Protein AF-A0A964AI72-F1 (afdb_monomer_lite)

Foldseek 3Di:
DDDDDDDDDDDDDDDDDDDDDDDDDDDDDFDQPCPLPDGPVQFPDSNDSQAHQPHDAAPPQDNRNPPPDHRPPQWAWKAFQQCPLQEHDLVGIDTDNDDDPRIHNHHFFPDSNDSQAEQPHDAALPQDNRNSPPDHSVVNWAWWFAQQPPLQEHALVRTDTHNDHDPRTHRHNQFPDSPDSQAELPNPAQDLPQDNRNSPQAGREQLEVPRHVDPANQRSLVPDAAPEERRYEFDEGEDAHENQQGLYHDEHSVAAVGAEYAPQQEAENYEYANAAEQSNEDTRHEFENAEELARSRYEYANYAYEYERYEQEHFEHEEAADEGEASRGHYHEEEYEYYQYEFEHAEYYYAAEYAASHYEEELYEYEEENYEFFHFEEEYQEYQEHGEEYANYAYHYDQYHFFNGEYAHAAEYHAHGYEYEHQYEYEHALEEQEHYEEEYAAEYAEHSYEYYDQYAYEYEFAEFAQQEYAYQEYAESGYEYENYREYEYFLYEFANQEYHHPYYQAHTEEYYDPYHYHHALYEQEHGGPPSYHYPVPDDHDPRYYYFDQQFPAPPDPTNVPGRRDGDPPGPQPLSTDQVFADPVRGRFGRHSLTGPSVPD

Radius of gyration: 52.34 Å; chains: 1; bounding box: 147×60×135 Å

Secondary structure (DSSP, 8-state):
--------------------------------SS-SS--TTT-TTTT-TT-STTPPP-TTT--SS-SS-SSTT--EEEEE-SSSSS---TT-EEEESS--TTEES----S-TT-TT-STTPPP-SSSS-SSSSS-SSTTTPEEEEE-SSSSS---TTSEEEESS--TTEES----S-TT-TTSSTT-----SSSS-SS-SS-TTSTT-BTTSS-SSHHHHHHHSPTT-EEEE-SEEEE--EE-TT---EEEETT-TTTEEEE-TTSB-SEEE-S---TT-EEEEEEEE--B-SB-SSEEEES--PEEEEEEEES-EEEETTS-EE-SSEEEESS--EEEEEEEES-EEEESSEEE-SSEEEES---EEEEEEEES-EEEEEEEEESSEEEES-EEEEEEEEEES-EEEEEEEEE-SSEEEETT-EEEEES-EEES-EEEESSEEE-SSEEEESS-EEEEEEEEEE--EEEEEEEEESSEEEES----EEEEEEEE--EEEEEEES-SSEEEETT---EEES-EE-SSSSSSEE-TT-----TT-B-----EEE--SSSGGG-EEEEPTT-TTTT-S-TT-B-TTSSBPPSSTT-STTTT-

Structure (mmCIF, N/CA/C/O backbone):
data_AF-A0A964AI72-F1
#
_entry.id   AF-A0A964AI72-F1
#
loop_
_atom_site.group_PDB
_atom_site.id
_atom_site.type_symbol
_atom_site.label_atom_id
_atom_site.label_alt_id
_atom_site.label_comp_id
_atom_site.label_asym_id
_atom_site.label_entity_id
_atom_site.label_seq_id
_atom_site.pdbx_PDB_ins_code
_atom_site.Cartn_x
_atom_site.Cartn_y
_atom_site.Cartn_z
_atom_site.occupancy
_atom_site.B_iso_or_equiv
_atom_site.auth_seq_id
_atom_site.auth_comp_id
_atom_site.auth_asym_id
_atom_site.auth_atom_id
_atom_site.pdbx_PDB_model_num
ATOM 1 N N . MET A 1 1 ? -56.463 33.335 52.716 1.00 36.28 1 MET A N 1
ATOM 2 C CA . MET A 1 1 ? -57.448 33.464 51.611 1.00 36.28 1 MET A CA 1
ATOM 3 C C . MET A 1 1 ? -58.149 32.117 51.517 1.00 36.28 1 MET A C 1
ATOM 5 O O . MET A 1 1 ? -57.420 31.155 51.397 1.00 36.28 1 MET A O 1
ATOM 9 N N . ARG A 1 2 ? -59.457 31.883 51.631 1.00 37.84 2 ARG A N 1
ATOM 10 C CA . ARG A 1 2 ? -60.725 32.628 51.773 1.00 37.84 2 ARG A CA 1
ATOM 11 C C . ARG A 1 2 ? -61.618 31.707 52.650 1.00 37.84 2 ARG A C 1
ATOM 13 O O . ARG A 1 2 ? -61.590 30.509 52.432 1.00 37.84 2 ARG A O 1
ATOM 20 N N . ALA A 1 3 ? -62.157 32.174 53.776 1.00 33.41 3 ALA A N 1
ATOM 21 C CA . ALA A 1 3 ? -63.525 32.692 53.975 1.00 33.41 3 ALA A CA 1
ATOM 22 C C . ALA A 1 3 ? -64.584 31.629 54.398 1.00 33.41 3 ALA A C 1
ATOM 24 O O . ALA A 1 3 ? -65.018 30.823 53.586 1.00 33.41 3 ALA A O 1
ATOM 25 N N . LEU A 1 4 ? -64.972 31.727 55.684 1.00 39.66 4 LEU A N 1
ATOM 26 C CA . LEU A 1 4 ? -66.224 31.354 56.403 1.00 39.66 4 LEU A CA 1
ATOM 27 C C . LEU A 1 4 ? -67.535 31.646 55.616 1.00 39.66 4 LEU A C 1
ATOM 29 O O . LEU A 1 4 ? -67.421 32.396 54.642 1.00 39.66 4 LEU A O 1
ATOM 33 N N . PRO A 1 5 ? -68.770 31.206 56.017 1.00 50.72 5 PRO A N 1
ATOM 34 C CA . PRO A 1 5 ? -69.357 31.141 57.393 1.00 50.72 5 PRO A CA 1
ATOM 35 C C . PRO A 1 5 ? -70.245 29.892 57.690 1.00 50.72 5 PRO A C 1
ATOM 37 O O . PRO A 1 5 ? -70.517 29.110 56.793 1.00 50.72 5 PRO A O 1
ATOM 40 N N . SER A 1 6 ? -70.617 29.497 58.920 1.00 35.53 6 SER A N 1
ATOM 41 C CA . SER A 1 6 ? -71.228 30.124 60.120 1.00 35.53 6 SER A CA 1
ATOM 42 C C . SER A 1 6 ? -72.762 30.334 60.075 1.00 35.53 6 SER A C 1
ATOM 44 O O . SER A 1 6 ? -73.238 31.186 59.334 1.00 35.53 6 SER A O 1
ATOM 46 N N . LEU A 1 7 ? -73.452 29.559 60.938 1.00 34.47 7 LEU A N 1
ATOM 47 C CA . LEU A 1 7 ? -74.658 29.807 61.771 1.00 34.47 7 LEU A CA 1
ATOM 48 C C . LEU A 1 7 ? -75.962 30.409 61.186 1.00 34.47 7 LEU A C 1
ATOM 50 O O . LEU A 1 7 ? -75.928 31.471 60.578 1.00 34.47 7 LEU A O 1
ATOM 54 N N . LEU A 1 8 ? -77.116 29.804 61.552 1.00 30.91 8 LEU A N 1
ATOM 55 C CA . LEU A 1 8 ? -78.233 30.323 62.408 1.00 30.91 8 LEU A CA 1
ATOM 56 C C . LEU A 1 8 ? -79.570 29.606 62.049 1.00 30.91 8 LEU A C 1
ATOM 58 O O . LEU A 1 8 ? -80.039 29.708 60.923 1.00 30.91 8 LEU A O 1
ATOM 62 N N . LEU A 1 9 ? -80.102 28.716 62.900 1.00 32.47 9 LEU A N 1
ATOM 63 C CA . LEU A 1 9 ? -81.202 28.917 63.876 1.00 32.47 9 LEU A CA 1
ATOM 64 C C . LEU A 1 9 ? -82.559 29.383 63.290 1.00 32.47 9 LEU A C 1
ATOM 66 O O . LEU A 1 9 ? -82.661 30.528 62.861 1.00 32.47 9 LEU A O 1
ATOM 70 N N . LEU A 1 10 ? -83.626 28.574 63.421 1.00 31.06 10 LEU A N 1
ATOM 71 C CA . LEU A 1 10 ? -84.966 29.068 63.795 1.00 31.06 10 LEU A CA 1
ATOM 72 C C . LEU A 1 10 ? -85.924 27.946 64.250 1.00 31.06 10 LEU A C 1
ATOM 74 O O . LEU A 1 10 ? -86.058 26.912 63.606 1.00 31.06 10 LEU A O 1
ATOM 78 N N . ALA A 1 11 ? -86.589 28.220 65.372 1.00 33.94 11 ALA A N 1
ATOM 79 C CA . ALA A 1 11 ? -87.581 27.425 66.090 1.00 33.94 11 ALA A CA 1
ATOM 80 C C . ALA A 1 11 ? -88.959 27.372 65.408 1.00 33.94 11 ALA A C 1
ATOM 82 O O . ALA A 1 11 ? -89.270 28.278 64.642 1.00 33.94 11 ALA A O 1
ATOM 83 N N . LEU A 1 12 ? -89.837 26.442 65.819 1.00 32.19 12 LEU A N 1
ATOM 84 C CA . LEU A 1 12 ? -91.254 26.762 66.072 1.00 32.19 12 LEU A CA 1
ATOM 85 C C . LEU A 1 12 ? -91.983 25.661 66.871 1.00 32.19 12 LEU A C 1
ATOM 87 O O . LEU A 1 12 ? -92.102 24.519 66.441 1.00 32.19 12 LEU A O 1
ATOM 91 N N . VAL A 1 13 ? -92.490 26.072 68.034 1.00 37.66 13 VAL A N 1
ATOM 92 C CA . VAL A 1 13 ? -93.424 25.379 68.936 1.00 37.66 13 VAL A CA 1
ATOM 93 C C . VAL A 1 13 ? -94.861 25.634 68.467 1.00 37.66 13 VAL A C 1
ATOM 95 O O . VAL A 1 13 ? -95.164 26.742 68.020 1.00 37.66 13 VAL A O 1
ATOM 98 N N . ALA A 1 14 ? -95.768 24.668 68.649 1.00 37.06 14 ALA A N 1
ATOM 99 C CA . ALA A 1 14 ? -97.211 24.920 68.649 1.00 37.06 14 ALA A CA 1
ATOM 100 C C . ALA A 1 14 ? -97.939 24.025 69.673 1.00 37.06 14 ALA A C 1
ATOM 102 O O . ALA A 1 14 ? -98.004 22.811 69.509 1.00 37.06 14 ALA A O 1
ATOM 103 N N . CYS A 1 15 ? -98.499 24.653 70.714 1.00 33.31 15 CYS A N 1
ATOM 104 C CA . CYS A 1 15 ? -99.444 24.065 71.671 1.00 33.31 15 CYS A CA 1
ATOM 105 C C . CYS A 1 15 ? -100.872 24.046 71.105 1.00 33.31 15 CYS A C 1
ATOM 107 O O . CYS A 1 15 ? -101.232 24.940 70.333 1.00 33.31 15 CYS A O 1
ATOM 109 N N . LYS A 1 16 ? -101.717 23.116 71.579 1.00 33.31 16 LYS A N 1
ATOM 110 C CA . LYS A 1 16 ? -103.176 23.233 71.452 1.00 33.31 16 LYS A CA 1
ATOM 111 C C . LYS A 1 16 ? -103.957 22.570 72.611 1.00 33.31 16 LYS A C 1
ATOM 113 O O . LYS A 1 16 ? -103.864 21.366 72.800 1.00 33.31 16 LYS A O 1
ATOM 118 N N . ASP A 1 17 ? -104.722 23.433 73.286 1.00 36.97 17 ASP A N 1
ATOM 119 C CA . ASP A 1 17 ? -106.064 23.333 73.900 1.00 36.97 17 ASP A CA 1
ATOM 120 C C . ASP A 1 17 ? -106.395 22.450 75.133 1.00 36.97 17 ASP A C 1
ATOM 122 O O . ASP A 1 17 ? -106.510 21.233 75.065 1.00 36.97 17 ASP A O 1
ATOM 126 N N . ASP A 1 18 ? -106.687 23.172 76.228 1.00 37.53 18 ASP A N 1
ATOM 127 C CA . ASP A 1 18 ? -107.939 23.228 77.016 1.00 37.53 18 ASP A CA 1
ATOM 128 C C . ASP A 1 18 ? -108.598 21.977 77.665 1.00 37.53 18 ASP A C 1
ATOM 130 O O . ASP A 1 18 ? -109.426 21.297 77.068 1.00 37.53 18 ASP A O 1
ATOM 134 N N . ALA A 1 19 ? -108.414 21.919 78.998 1.00 38.56 19 ALA A N 1
ATOM 135 C CA . ALA A 1 19 ? -109.416 21.778 80.085 1.00 38.56 19 ALA A CA 1
ATOM 136 C C . ALA A 1 19 ? -110.109 20.412 80.416 1.00 38.56 19 ALA A C 1
ATOM 138 O O . ALA A 1 19 ? -110.264 19.552 79.559 1.00 38.56 19 ALA A O 1
ATOM 139 N N . PRO A 1 20 ? -110.539 20.209 81.693 1.00 57.75 20 PRO A N 1
ATOM 140 C CA . PRO A 1 20 ? -110.427 18.942 82.445 1.00 57.75 20 PRO A CA 1
ATOM 141 C C . PRO A 1 20 ? -111.746 18.143 82.586 1.00 57.75 20 PRO A C 1
ATOM 143 O O . PRO A 1 20 ? -112.811 18.622 82.187 1.00 57.75 20 PRO A O 1
ATOM 146 N N . PRO A 1 21 ? -111.716 16.962 83.242 1.00 45.56 21 PRO A N 1
ATOM 147 C CA . PRO A 1 21 ? -112.357 16.905 84.562 1.00 45.56 21 PRO A CA 1
ATOM 148 C C . PRO A 1 21 ? -111.645 16.027 85.610 1.00 45.56 21 PRO A C 1
ATOM 150 O O . PRO A 1 21 ? -110.892 15.110 85.315 1.00 45.56 21 PRO A O 1
ATOM 153 N N . SER A 1 22 ? -111.966 16.359 86.856 1.00 54.28 22 SER A N 1
ATOM 154 C CA . SER A 1 22 ? -111.727 15.644 88.109 1.00 54.28 22 SER A CA 1
ATOM 155 C C . SER A 1 22 ? -112.174 14.179 88.113 1.00 54.28 22 SER A C 1
ATOM 157 O O . SER A 1 22 ? -113.316 13.914 87.732 1.00 54.28 22 SER A O 1
ATOM 159 N N . ASP A 1 23 ? -111.370 13.301 88.714 1.00 41.56 23 ASP A N 1
ATOM 160 C CA . ASP A 1 23 ? -111.853 12.164 89.507 1.00 41.56 23 ASP A CA 1
ATOM 161 C C . ASP A 1 23 ? -110.774 11.712 90.508 1.00 41.56 23 ASP A C 1
ATOM 163 O O . ASP A 1 23 ? -109.577 11.789 90.248 1.00 41.56 23 ASP A O 1
ATOM 167 N N . ASP A 1 24 ? -111.252 11.325 91.675 1.00 54.84 24 ASP A N 1
ATOM 168 C CA . ASP A 1 24 ? -110.612 11.013 92.939 1.00 54.84 24 ASP A CA 1
ATOM 169 C C . ASP A 1 24 ? -110.524 9.487 93.070 1.00 54.84 24 ASP A C 1
ATOM 171 O O . ASP A 1 24 ? -111.533 8.819 93.290 1.00 54.84 24 ASP A O 1
ATOM 175 N N . SER A 1 25 ? -109.322 8.921 92.945 1.00 46.97 25 SER A N 1
ATOM 176 C CA . SER A 1 25 ? -109.065 7.537 93.355 1.00 46.97 25 SER A CA 1
ATOM 177 C C . SER A 1 25 ? -107.586 7.344 93.684 1.00 46.97 25 SER A C 1
ATOM 179 O O . SER A 1 25 ? -106.751 7.230 92.790 1.00 46.97 25 SER A O 1
ATOM 181 N N . GLY A 1 26 ? -107.266 7.354 94.979 1.00 55.28 26 GLY A N 1
ATOM 182 C CA . GLY A 1 26 ? -105.913 7.165 95.494 1.00 55.28 26 GLY A CA 1
ATOM 183 C C . GLY A 1 26 ? -105.323 5.789 95.178 1.00 55.28 26 GLY A C 1
ATOM 184 O O . GLY A 1 26 ? -105.678 4.804 95.821 1.00 55.28 26 GLY A O 1
ATOM 185 N N . GLU A 1 27 ? -104.366 5.783 94.255 1.00 53.56 27 GLU A N 1
ATOM 186 C CA . GLU A 1 27 ? -103.375 4.728 94.023 1.00 53.56 27 GLU A CA 1
ATOM 187 C C . GLU A 1 27 ? -101.993 5.244 94.491 1.00 53.56 27 GLU A C 1
ATOM 189 O O . GLU A 1 27 ? -101.760 6.461 94.465 1.00 53.56 27 GLU A O 1
ATOM 194 N N . PRO A 1 28 ? -101.096 4.375 94.994 1.00 57.12 28 PRO A N 1
ATOM 195 C CA . PRO A 1 28 ? -99.776 4.776 95.473 1.00 57.12 28 PRO A CA 1
ATOM 196 C C . PRO A 1 28 ? -98.949 5.385 94.335 1.00 57.12 28 PRO A C 1
ATOM 198 O O . PRO A 1 28 ? -98.921 4.865 93.224 1.00 57.12 28 PRO A O 1
ATOM 201 N N . VAL A 1 29 ? -98.291 6.509 94.623 1.00 57.38 29 VAL A N 1
ATOM 202 C CA . VAL A 1 29 ? -97.335 7.145 93.711 1.00 57.38 29 VAL A CA 1
ATOM 203 C C . VAL A 1 29 ? -96.152 6.195 93.562 1.00 57.38 29 VAL A C 1
ATOM 205 O O . VAL A 1 29 ? -95.413 5.996 94.525 1.00 57.38 29 VAL A O 1
ATOM 208 N N . VAL A 1 30 ? -96.021 5.592 92.385 1.00 61.72 30 VAL A N 1
ATOM 209 C CA . VAL A 1 30 ? -94.781 4.949 91.946 1.00 61.72 30 VAL A CA 1
ATOM 210 C C . VAL A 1 30 ? -93.797 6.084 91.669 1.00 61.72 30 VAL A C 1
ATOM 212 O O . VAL A 1 30 ? -94.159 7.046 90.987 1.00 61.72 30 VAL A O 1
ATOM 215 N N . ILE A 1 31 ? -92.640 6.047 92.325 1.00 68.56 31 ILE A N 1
ATOM 216 C CA . ILE A 1 31 ? -91.590 7.054 92.174 1.00 68.56 31 ILE A CA 1
ATOM 217 C C . ILE A 1 31 ? -90.654 6.507 91.094 1.00 68.56 31 ILE A C 1
ATOM 219 O O . ILE A 1 31 ? -90.261 5.350 91.180 1.00 68.56 31 ILE A O 1
ATOM 223 N N . ASP A 1 32 ? -90.447 7.326 90.075 1.00 78.88 32 ASP A N 1
ATOM 224 C CA . ASP A 1 32 ? -89.489 7.198 88.975 1.00 78.88 32 ASP A CA 1
ATOM 225 C C . ASP A 1 32 ? -88.688 8.503 89.105 1.00 78.88 32 ASP A C 1
ATOM 227 O O . ASP A 1 32 ? -89.223 9.591 88.829 1.00 78.88 32 ASP A O 1
ATOM 231 N N . GLU A 1 33 ? -87.546 8.443 89.801 1.00 82.06 33 GLU A N 1
ATOM 232 C CA . GLU A 1 33 ? -86.824 9.640 90.262 1.00 82.06 33 GLU A CA 1
ATOM 233 C C . GLU A 1 33 ? -85.990 10.288 89.141 1.00 82.06 33 GLU A C 1
ATOM 235 O O . GLU A 1 33 ? -85.832 11.519 89.141 1.00 82.06 33 GLU A O 1
ATOM 240 N N . ASP A 1 34 ? -85.563 9.519 88.141 1.00 81.44 34 ASP A N 1
ATOM 241 C CA . ASP A 1 34 ? -84.768 9.993 87.005 1.00 81.44 34 ASP A CA 1
ATOM 242 C C . ASP A 1 34 ? -85.549 10.181 85.685 1.00 81.44 34 ASP A C 1
ATOM 244 O O . ASP A 1 34 ? -85.122 10.964 84.823 1.00 81.44 34 ASP A O 1
ATOM 248 N N . GLY A 1 35 ? -86.751 9.614 85.573 1.00 82.00 35 GLY A N 1
ATOM 249 C CA . GLY A 1 35 ? -87.700 9.840 84.492 1.00 82.00 35 GLY A CA 1
ATOM 250 C C . GLY A 1 35 ? -87.492 8.986 83.241 1.00 82.00 35 GLY A C 1
ATOM 251 O O . GLY A 1 35 ? -87.920 9.430 82.163 1.00 82.00 35 GLY A O 1
ATOM 252 N N . ASP A 1 36 ? -86.843 7.825 83.328 1.00 80.12 36 ASP A N 1
ATOM 253 C CA . ASP A 1 36 ? -86.666 6.918 82.185 1.00 80.12 36 ASP A CA 1
ATOM 254 C C . ASP A 1 36 ? -87.893 6.037 81.870 1.00 80.12 36 ASP A C 1
ATOM 256 O O . ASP A 1 36 ? -88.024 5.490 80.765 1.00 80.12 36 ASP A O 1
ATOM 260 N N . GLY A 1 37 ? -88.868 6.018 82.782 1.00 83.06 37 GLY A N 1
ATOM 261 C CA . GLY A 1 37 ? -90.131 5.308 82.642 1.00 83.06 37 GLY A CA 1
ATOM 262 C C . GLY A 1 37 ? -90.167 3.915 83.272 1.00 83.06 37 GLY A C 1
ATOM 263 O O . GLY A 1 37 ? -91.186 3.228 83.101 1.00 83.06 37 GLY A O 1
ATOM 264 N N . VAL A 1 38 ? -89.124 3.503 83.993 1.00 82.69 38 VAL A N 1
ATOM 265 C CA . VAL A 1 38 ? -89.116 2.350 84.900 1.00 82.69 38 VAL A CA 1
ATOM 266 C C . VAL A 1 38 ? -89.329 2.844 86.337 1.00 82.69 38 VAL A C 1
ATOM 268 O O . VAL A 1 38 ? -89.151 4.009 86.659 1.00 82.69 38 VAL A O 1
ATOM 271 N N . ALA A 1 39 ? -89.900 2.000 87.192 1.00 82.75 39 ALA A N 1
ATOM 272 C CA . ALA A 1 39 ? -90.167 2.350 88.584 1.00 82.75 39 ALA A CA 1
ATOM 273 C C . ALA A 1 39 ? -89.050 1.827 89.487 1.00 82.75 39 ALA A C 1
ATOM 275 O O . ALA A 1 39 ? -88.596 0.706 89.271 1.00 82.75 39 ALA A O 1
ATOM 276 N N . ALA A 1 40 ? -88.768 2.528 90.589 1.00 79.94 40 ALA A N 1
ATOM 277 C CA . ALA A 1 40 ? -87.756 2.186 91.599 1.00 79.94 40 ALA A CA 1
ATOM 278 C C . ALA A 1 40 ? -87.696 0.726 92.101 1.00 79.94 40 ALA A C 1
ATOM 280 O O . ALA A 1 40 ? -86.748 0.329 92.775 1.00 79.94 40 ALA A O 1
ATOM 281 N N . GLU A 1 41 ? -88.756 -0.063 91.905 1.00 79.19 41 GLU A N 1
ATOM 282 C CA . GLU A 1 41 ? -88.813 -1.474 92.304 1.00 79.19 41 GLU A CA 1
ATOM 283 C C . GLU A 1 41 ? -88.277 -2.450 91.246 1.00 79.19 41 GLU A C 1
ATOM 285 O O . GLU A 1 41 ? -87.896 -3.565 91.612 1.00 79.19 41 GLU A O 1
ATOM 290 N N . ASP A 1 42 ? -88.223 -2.021 89.985 1.00 79.44 42 ASP A N 1
ATOM 291 C CA . ASP A 1 42 ? -87.723 -2.774 88.829 1.00 79.44 42 ASP A CA 1
ATOM 292 C C . ASP A 1 42 ? -86.466 -2.126 88.203 1.00 79.44 42 ASP A C 1
ATOM 294 O O . ASP A 1 42 ? -85.857 -2.722 87.317 1.00 79.44 42 ASP A O 1
ATOM 298 N N . ASP A 1 43 ? -86.076 -0.941 88.680 1.00 83.12 43 ASP A N 1
ATOM 299 C CA . ASP A 1 43 ? -84.870 -0.204 88.304 1.00 83.12 43 ASP A CA 1
ATOM 300 C C . ASP A 1 43 ? -83.736 -0.461 89.314 1.00 83.12 43 ASP A C 1
ATOM 302 O O . ASP A 1 43 ? -83.913 -0.306 90.530 1.00 83.12 43 ASP A O 1
ATOM 306 N N . CYS A 1 44 ? -82.575 -0.908 88.830 1.00 85.25 44 CYS A N 1
ATOM 307 C CA . CYS A 1 44 ? -81.427 -1.180 89.684 1.00 85.25 44 CYS A CA 1
ATOM 308 C C . CYS A 1 44 ? -80.696 0.092 90.162 1.00 85.25 44 CYS A C 1
ATOM 310 O O . CYS A 1 44 ? -79.999 0.007 91.183 1.00 85.25 44 CYS A O 1
ATOM 312 N N . ASP A 1 45 ? -80.914 1.253 89.529 1.00 85.56 45 ASP A N 1
ATOM 313 C CA . ASP A 1 45 ? -80.507 2.579 90.013 1.00 85.56 45 ASP A CA 1
ATOM 314 C C . ASP A 1 45 ? -81.481 3.691 89.558 1.00 85.56 45 ASP A C 1
ATOM 316 O O . ASP A 1 45 ? -81.146 4.489 88.695 1.00 85.56 45 ASP A O 1
ATOM 320 N N . ASP A 1 46 ? -82.626 3.811 90.250 1.00 84.62 46 ASP A N 1
ATOM 321 C CA . ASP A 1 46 ? -83.720 4.807 90.051 1.00 84.62 46 ASP A CA 1
ATOM 322 C C . ASP A 1 46 ? -83.289 6.298 90.069 1.00 84.62 46 ASP A C 1
ATOM 324 O O . ASP A 1 46 ? -84.117 7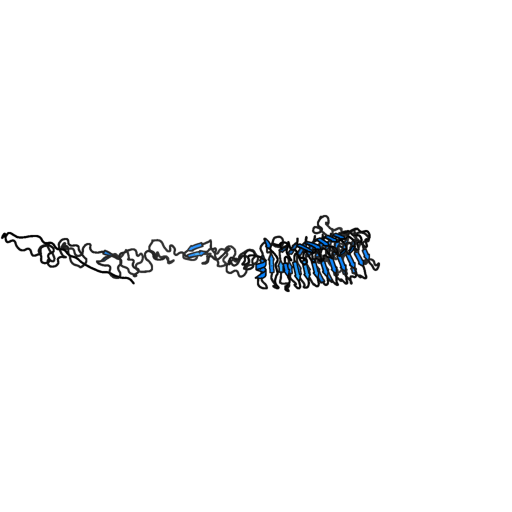.209 90.023 1.00 84.62 46 ASP A O 1
ATOM 328 N N . GLY A 1 47 ? -81.995 6.576 90.252 1.00 86.94 47 GLY A N 1
ATOM 329 C CA . GLY A 1 47 ? -81.401 7.906 90.174 1.00 86.94 47 GLY A CA 1
ATOM 330 C C . GLY A 1 47 ? -80.606 8.190 88.892 1.00 86.94 47 GLY A C 1
ATOM 331 O O . GLY A 1 47 ? -80.106 9.319 88.763 1.00 86.94 47 GLY A O 1
ATOM 332 N N . ASP A 1 48 ? -80.454 7.226 87.979 1.00 86.69 48 ASP A N 1
ATOM 333 C CA . ASP A 1 48 ? -79.731 7.350 86.711 1.00 86.69 48 ASP A CA 1
ATOM 334 C C . ASP A 1 48 ? -80.518 6.770 85.522 1.00 86.69 48 ASP A C 1
ATOM 336 O O . ASP A 1 48 ? -80.418 5.592 85.211 1.00 86.69 48 ASP A O 1
ATOM 340 N N . ALA A 1 49 ? -81.146 7.655 84.737 1.00 88.12 49 ALA A N 1
ATOM 341 C CA . ALA A 1 49 ? -81.959 7.319 83.560 1.00 88.12 49 ALA A CA 1
ATOM 342 C C . ALA A 1 49 ? -81.218 6.567 82.422 1.00 88.12 49 ALA A C 1
ATOM 344 O O . ALA A 1 49 ? -81.767 6.364 81.331 1.00 88.12 49 ALA A O 1
ATOM 345 N N . ALA A 1 50 ? -79.926 6.271 82.592 1.00 86.44 50 ALA A N 1
ATOM 346 C CA . ALA A 1 50 ? -79.137 5.408 81.719 1.00 86.44 50 ALA A CA 1
ATOM 347 C C . ALA A 1 50 ? -79.048 3.948 82.209 1.00 86.44 50 ALA A C 1
ATOM 349 O O . ALA A 1 50 ? -78.433 3.143 81.508 1.00 86.44 50 ALA A O 1
ATOM 350 N N . VAL A 1 51 ? -79.616 3.625 83.372 1.00 89.31 51 VAL A N 1
ATOM 351 C CA . VAL A 1 51 ? -79.618 2.309 84.015 1.00 89.31 51 VAL A CA 1
ATOM 352 C C . VAL A 1 51 ? -81.071 1.854 84.133 1.00 89.31 51 VAL A C 1
ATOM 354 O O . VAL A 1 51 ? -81.803 2.342 84.969 1.00 89.31 51 VAL A O 1
ATOM 357 N N . TYR A 1 52 ? -81.501 0.941 83.267 1.00 87.81 52 TYR A N 1
ATOM 358 C CA . TYR A 1 52 ? -82.840 0.363 83.293 1.00 87.81 52 TYR A CA 1
ATOM 359 C C . TYR A 1 52 ? -82.892 -0.987 82.582 1.00 87.81 52 TYR A C 1
ATOM 361 O O . TYR A 1 52 ? -82.157 -1.204 81.619 1.00 87.81 52 TYR A O 1
ATOM 369 N N . PRO A 1 53 ? -83.857 -1.861 82.926 1.00 87.88 53 PRO A N 1
ATOM 370 C CA . PRO A 1 53 ? -84.115 -3.110 82.220 1.00 87.88 53 PRO A CA 1
ATOM 371 C C . PRO A 1 53 ? -84.088 -3.008 80.684 1.00 87.88 53 PRO A C 1
ATOM 373 O O . PRO A 1 53 ? -85.021 -2.490 80.060 1.00 87.88 53 PRO A O 1
ATOM 376 N N . GLY A 1 54 ? -83.049 -3.572 80.060 1.00 82.62 54 GLY A N 1
ATOM 377 C CA . GLY A 1 54 ? -82.846 -3.573 78.605 1.00 82.62 54 GLY A CA 1
ATOM 378 C C . GLY A 1 54 ? -82.152 -2.336 78.013 1.00 82.62 54 GLY A C 1
ATOM 379 O O . GLY A 1 54 ? -82.256 -2.128 76.797 1.00 82.62 54 GLY A O 1
ATOM 380 N N . ALA A 1 55 ? -81.488 -1.515 78.830 1.00 85.88 55 ALA A N 1
ATOM 381 C CA . ALA A 1 55 ? -80.527 -0.513 78.373 1.00 85.88 55 ALA A CA 1
ATOM 382 C C . ALA A 1 55 ? -79.369 -1.153 77.573 1.00 85.88 55 ALA A C 1
ATOM 384 O O . ALA A 1 55 ? -79.102 -2.345 77.669 1.00 85.88 55 ALA A O 1
ATOM 385 N N . GLU A 1 56 ? -78.693 -0.370 76.724 1.00 84.00 56 GLU A N 1
ATOM 386 C CA . GLU A 1 56 ? -77.469 -0.827 76.051 1.00 84.00 56 GLU A CA 1
ATOM 387 C C . GLU A 1 56 ? -76.297 -0.740 77.034 1.00 84.00 56 GLU A C 1
ATOM 389 O O . GLU A 1 56 ? -75.981 0.347 77.527 1.00 84.00 56 GLU A O 1
ATOM 394 N N . GLU A 1 57 ? -75.649 -1.871 77.296 1.00 83.00 57 GLU A N 1
ATOM 395 C CA . GLU A 1 57 ? -74.434 -1.925 78.102 1.00 83.00 57 GLU A CA 1
ATOM 396 C C . GLU A 1 57 ? -73.312 -1.079 77.476 1.00 83.00 57 GLU A C 1
ATOM 398 O O . GLU A 1 57 ? -73.082 -1.089 76.261 1.00 83.00 57 GLU A O 1
ATOM 403 N N . LEU A 1 58 ? -72.553 -0.375 78.317 1.00 80.19 58 LEU A N 1
ATOM 404 C CA . LEU A 1 58 ? -71.265 0.222 77.944 1.00 80.19 58 LEU A CA 1
ATOM 405 C C . LEU A 1 58 ? -70.247 -0.268 78.956 1.00 80.19 58 LEU A C 1
ATOM 407 O O . LEU A 1 58 ? -70.585 -0.320 80.126 1.00 80.19 58 LEU A O 1
ATOM 411 N N . CYS A 1 59 ? -69.004 -0.527 78.547 1.00 82.31 59 CYS A N 1
ATOM 412 C CA . CYS A 1 59 ? -67.989 -0.958 79.502 1.00 82.31 59 CYS A CA 1
ATOM 413 C C . CYS A 1 59 ? -67.513 0.171 80.432 1.00 82.31 59 CYS A C 1
ATOM 415 O O . CYS A 1 59 ? -66.465 0.795 80.218 1.00 82.31 59 CYS A O 1
ATOM 417 N N . ASP A 1 60 ? -68.290 0.438 81.473 1.00 79.69 60 ASP A N 1
ATOM 418 C CA . ASP A 1 60 ? -67.960 1.357 82.557 1.00 79.69 60 ASP A CA 1
ATOM 419 C C . ASP A 1 60 ? -68.184 0.759 83.951 1.00 79.69 60 ASP A C 1
ATOM 421 O O . ASP A 1 60 ? -68.023 1.458 84.959 1.00 79.69 60 ASP A O 1
ATOM 425 N N . GLY A 1 61 ? -68.422 -0.553 84.018 1.00 82.00 61 GLY A N 1
ATOM 426 C CA . GLY A 1 61 ? -68.559 -1.308 85.253 1.00 82.00 61 GLY A CA 1
ATOM 427 C C . GLY A 1 61 ? -69.931 -1.156 85.901 1.00 82.00 61 GLY A C 1
ATOM 428 O O . GLY A 1 61 ? -70.052 -1.435 87.100 1.00 82.00 61 GLY A O 1
ATOM 429 N N . VAL A 1 62 ? -70.924 -0.687 85.143 1.00 83.88 62 VAL A N 1
ATOM 430 C CA . VAL A 1 62 ? -72.313 -0.516 85.569 1.00 83.88 62 VAL A CA 1
ATOM 431 C C . VAL A 1 62 ? -73.171 -1.495 84.778 1.00 83.88 62 VAL A C 1
ATOM 433 O O . VAL A 1 62 ? -73.235 -1.387 83.564 1.00 83.88 62 VAL A O 1
ATOM 436 N N . ASP A 1 63 ? -73.836 -2.411 85.486 1.00 84.94 63 ASP A N 1
ATOM 437 C CA . ASP A 1 63 ? -74.944 -3.230 84.967 1.00 84.94 63 ASP A CA 1
ATOM 438 C C . ASP A 1 63 ? -76.097 -2.276 84.635 1.00 84.94 63 ASP A C 1
ATOM 440 O O . ASP A 1 63 ? -76.828 -1.845 85.532 1.00 84.94 63 ASP A O 1
ATOM 444 N N . ARG A 1 64 ? -76.152 -1.818 83.381 1.00 87.56 64 ARG A N 1
ATOM 445 C CA . ARG A 1 64 ? -77.139 -0.840 82.924 1.00 87.56 64 ARG A CA 1
ATOM 446 C C . ARG A 1 64 ? -78.467 -1.499 82.648 1.00 87.56 64 ARG A C 1
ATOM 448 O O . ARG A 1 64 ? -79.487 -0.848 82.822 1.00 87.56 64 ARG A O 1
ATOM 455 N N . ASP A 1 65 ? -78.468 -2.732 82.171 1.00 89.19 65 ASP A N 1
ATOM 456 C CA . ASP A 1 65 ? -79.674 -3.427 81.751 1.00 89.19 65 ASP A CA 1
ATOM 457 C C . ASP A 1 65 ? -80.348 -4.229 82.881 1.00 89.19 65 ASP A C 1
ATOM 459 O O . ASP A 1 65 ? -81.414 -4.824 82.681 1.00 89.19 65 ASP A O 1
ATOM 463 N N . CYS A 1 66 ? -79.766 -4.175 84.082 1.00 85.81 66 CYS A N 1
ATOM 464 C CA . CYS A 1 66 ? -80.229 -4.788 85.318 1.00 85.81 66 CYS A CA 1
ATOM 465 C C . CYS A 1 66 ? -80.427 -6.315 85.218 1.00 85.81 66 CYS A C 1
ATOM 467 O O . CYS A 1 66 ? -81.213 -6.889 85.990 1.00 85.81 66 CYS A O 1
ATOM 469 N N . ASP A 1 67 ? -79.761 -6.998 84.280 1.00 87.94 67 ASP A N 1
ATOM 470 C CA . ASP A 1 67 ? -79.866 -8.449 84.107 1.00 87.94 67 ASP A CA 1
ATOM 471 C C . ASP A 1 67 ? -78.942 -9.247 85.055 1.00 87.94 67 ASP A C 1
ATOM 473 O O . ASP A 1 67 ? -79.115 -10.464 85.246 1.00 87.94 67 ASP A O 1
ATOM 477 N N . GLY A 1 68 ? -78.031 -8.547 85.742 1.00 84.19 68 GLY A N 1
ATOM 478 C CA . GLY A 1 68 ? -77.081 -9.092 86.704 1.00 84.19 68 GLY A CA 1
ATOM 479 C C . GLY A 1 68 ? -75.721 -9.477 86.115 1.00 84.19 68 GLY A C 1
ATOM 480 O O . GLY A 1 68 ? -74.857 -9.949 86.873 1.00 84.19 68 GLY A O 1
ATOM 481 N N . ALA A 1 69 ? -75.519 -9.332 84.807 1.00 83.62 69 ALA A N 1
ATOM 482 C CA . ALA A 1 69 ? -74.213 -9.241 84.179 1.00 83.62 69 ALA A CA 1
ATOM 483 C C . ALA A 1 69 ? -73.784 -7.764 84.112 1.00 83.62 69 ALA A C 1
ATOM 485 O O . ALA A 1 69 ? -74.586 -6.855 84.204 1.00 83.62 69 ALA A O 1
ATOM 486 N N . VAL A 1 70 ? -72.474 -7.527 84.125 1.00 79.88 70 VAL A N 1
ATOM 487 C CA . VAL A 1 70 ? -71.914 -6.174 84.046 1.00 79.88 70 VAL A CA 1
ATOM 488 C C . VAL A 1 70 ? -71.131 -6.127 82.748 1.00 79.88 70 VAL A C 1
ATOM 490 O O . VAL A 1 70 ? -70.232 -6.962 82.569 1.00 79.88 70 VAL A O 1
ATOM 493 N N . ASP A 1 71 ? -71.435 -5.152 81.893 1.00 76.19 71 ASP A N 1
ATOM 494 C CA . ASP A 1 71 ? -70.733 -4.858 80.648 1.00 76.19 71 ASP A CA 1
ATOM 495 C C . ASP A 1 71 ? -70.741 -6.021 79.618 1.00 76.19 71 ASP A C 1
ATOM 497 O O . ASP A 1 71 ? -69.807 -6.164 78.814 1.00 76.19 71 ASP A O 1
ATOM 501 N N . GLU A 1 72 ? -71.741 -6.907 79.606 1.00 79.81 72 GLU A N 1
ATOM 502 C CA . GLU A 1 72 ? -71.757 -8.063 78.707 1.00 79.81 72 GLU A CA 1
ATOM 503 C C . GLU A 1 72 ? -71.938 -7.678 77.232 1.00 79.81 72 GLU A C 1
ATOM 505 O O . GLU A 1 72 ? -72.730 -6.829 76.843 1.00 79.81 72 GLU A O 1
ATOM 510 N N . GLY A 1 73 ? -71.149 -8.313 76.359 1.00 74.75 73 GLY A N 1
ATOM 511 C CA . GLY A 1 73 ? -71.180 -8.030 74.919 1.00 74.75 73 GLY A CA 1
ATOM 512 C C . GLY A 1 73 ? -70.546 -6.694 74.507 1.00 74.75 73 GLY A C 1
ATOM 513 O O . GLY A 1 73 ? -70.559 -6.377 73.318 1.00 74.75 73 GLY A O 1
ATOM 514 N N . THR A 1 74 ? -69.957 -5.948 75.447 1.00 76.00 74 THR A N 1
ATOM 515 C CA . THR A 1 74 ? -69.301 -4.650 75.192 1.00 76.00 74 THR A CA 1
ATOM 516 C C . THR A 1 74 ? -67.788 -4.741 74.987 1.00 76.00 74 THR A C 1
ATOM 518 O O . THR A 1 74 ? -67.141 -3.743 74.660 1.00 76.00 74 THR A O 1
ATOM 521 N N . THR A 1 75 ? -67.207 -5.929 75.175 1.00 78.00 75 THR A N 1
ATOM 522 C CA . THR A 1 75 ? -65.772 -6.149 75.016 1.00 78.00 75 THR A CA 1
ATOM 523 C C . THR A 1 75 ? -65.395 -6.319 73.546 1.00 78.00 75 THR A C 1
ATOM 525 O O . THR A 1 75 ? -66.128 -6.882 72.731 1.00 78.00 75 THR A O 1
ATOM 528 N N . LEU A 1 76 ? -64.228 -5.791 73.204 1.00 81.38 76 LEU A N 1
ATOM 529 C CA . LEU A 1 76 ? -63.563 -5.983 71.931 1.00 81.38 76 LEU A CA 1
ATOM 530 C C . LEU A 1 76 ? -62.419 -6.969 72.152 1.00 81.38 76 LEU A C 1
ATOM 532 O O . LEU A 1 76 ? -61.646 -6.836 73.106 1.00 81.38 76 LEU A O 1
ATOM 536 N N . SER A 1 77 ? -62.272 -7.919 71.234 1.00 86.62 77 SER A N 1
ATOM 537 C CA . SER A 1 77 ? -61.057 -8.720 71.171 1.00 86.62 77 SER A CA 1
ATOM 538 C C . SER A 1 77 ? -59.907 -7.824 70.705 1.00 86.62 77 SER A C 1
ATOM 540 O O . SER A 1 77 ? -59.999 -7.186 69.656 1.00 86.62 77 SER A O 1
ATOM 542 N N . ALA A 1 78 ? -58.841 -7.774 71.495 1.00 90.81 78 ALA A N 1
ATOM 543 C CA . ALA A 1 78 ? -57.585 -7.121 71.162 1.00 90.81 78 ALA A CA 1
ATOM 544 C C . ALA A 1 78 ? -56.425 -8.103 71.358 1.00 90.81 78 ALA A C 1
ATOM 546 O O . ALA A 1 78 ? -56.559 -9.107 72.063 1.00 90.81 78 ALA A O 1
ATOM 547 N N . TRP A 1 79 ? -55.283 -7.814 70.752 1.00 93.88 79 TRP A N 1
ATOM 548 C CA . TRP A 1 79 ? -54.086 -8.649 70.823 1.00 93.88 79 TRP A CA 1
ATOM 549 C C . TRP A 1 79 ? -52.913 -7.831 71.329 1.00 93.88 79 TRP A C 1
ATOM 551 O O . TRP A 1 79 ? -52.870 -6.620 71.130 1.00 93.88 79 TRP A O 1
ATOM 561 N N . THR A 1 80 ? -52.009 -8.491 72.048 1.00 93.25 80 THR A N 1
ATOM 562 C CA . THR A 1 80 ? -50.778 -7.851 72.527 1.00 93.25 80 THR A CA 1
ATOM 563 C C . THR A 1 80 ? -49.872 -7.564 71.340 1.00 93.25 80 THR A C 1
ATOM 565 O O . THR A 1 80 ? -49.757 -8.432 70.488 1.00 93.25 80 THR A O 1
ATOM 568 N N . ASP A 1 81 ? -49.321 -6.351 71.303 1.00 92.12 81 ASP A N 1
ATOM 569 C CA . ASP A 1 81 ? -48.303 -5.890 70.352 1.00 92.12 81 ASP A CA 1
ATOM 570 C C . ASP A 1 81 ? -47.006 -5.693 71.157 1.00 92.12 81 ASP A C 1
ATOM 572 O O . ASP A 1 81 ? -46.818 -4.693 71.869 1.00 92.12 81 ASP A O 1
ATOM 576 N N . GLY A 1 82 ? -46.200 -6.750 71.199 1.00 91.19 82 GLY A N 1
ATOM 577 C CA . GLY A 1 82 ? -45.071 -6.924 72.107 1.00 91.19 82 GLY A CA 1
ATOM 578 C C . GLY A 1 82 ? -43.820 -6.141 71.712 1.00 91.19 82 GLY A C 1
ATOM 579 O O . GLY A 1 82 ? -43.029 -5.764 72.592 1.00 91.19 82 GLY A O 1
ATOM 580 N N . ASP A 1 83 ? -43.650 -5.857 70.425 1.00 92.50 83 ASP A N 1
ATOM 581 C CA . ASP A 1 83 ? -42.509 -5.136 69.856 1.00 92.50 83 ASP A CA 1
ATOM 582 C C . ASP A 1 83 ? -42.859 -3.751 69.279 1.00 92.50 83 ASP A C 1
ATOM 584 O O . ASP A 1 83 ? -41.944 -2.960 69.011 1.00 92.50 83 ASP A O 1
ATOM 588 N N . ALA A 1 84 ? -44.148 -3.402 69.266 1.00 92.88 84 ALA A N 1
ATOM 589 C CA . ALA A 1 84 ? -44.712 -2.106 68.914 1.00 92.88 84 ALA A CA 1
ATOM 590 C C . ALA A 1 84 ? -44.654 -1.751 67.417 1.00 92.88 84 ALA A C 1
ATOM 592 O O . ALA A 1 84 ? -44.437 -0.576 67.082 1.00 92.88 84 ALA A O 1
ATOM 593 N N . ASP A 1 85 ? -44.858 -2.720 66.521 1.00 91.56 85 ASP A N 1
ATOM 594 C CA . ASP A 1 85 ? -44.980 -2.479 65.076 1.00 91.56 85 ASP A CA 1
ATOM 595 C C . ASP A 1 85 ? -46.419 -2.243 64.576 1.00 91.56 85 ASP A C 1
ATOM 597 O O . ASP A 1 85 ? -46.624 -1.752 63.457 1.00 91.56 85 ASP A O 1
ATOM 601 N N . GLY A 1 86 ? -47.413 -2.467 65.440 1.00 92.12 86 GLY A N 1
ATOM 602 C CA . GLY A 1 86 ? -48.829 -2.273 65.146 1.00 92.12 86 GLY A CA 1
ATOM 603 C C . GLY A 1 86 ? -49.588 -3.542 64.749 1.00 92.12 86 GLY A C 1
ATOM 604 O O . GLY A 1 86 ? -50.787 -3.446 64.443 1.00 92.12 86 GLY A O 1
ATOM 605 N N . TYR A 1 87 ? -48.948 -4.709 64.772 1.00 94.50 87 TYR A N 1
ATOM 606 C CA . TYR A 1 87 ? -49.580 -6.009 64.592 1.00 94.50 87 TYR A CA 1
ATOM 607 C C . TYR A 1 87 ? -49.569 -6.809 65.897 1.00 94.50 87 TYR A C 1
ATOM 609 O O . TYR A 1 87 ? -48.777 -6.562 66.793 1.00 94.50 87 TYR A O 1
ATOM 617 N N . GLY A 1 88 ? -50.579 -7.663 66.078 1.00 92.88 88 GLY A N 1
ATOM 618 C CA . GLY A 1 88 ? -50.811 -8.329 67.361 1.00 92.88 88 GLY A CA 1
ATOM 619 C C . GLY A 1 88 ? -50.598 -9.832 67.293 1.00 92.88 88 GLY A C 1
ATOM 620 O O . GLY A 1 88 ? -50.987 -10.459 66.304 1.00 92.88 88 GLY A O 1
ATOM 621 N N . ASP A 1 89 ? -50.077 -10.422 68.373 1.00 92.56 89 ASP A N 1
ATOM 622 C CA . ASP A 1 89 ? -49.843 -11.866 68.491 1.00 92.56 89 ASP A CA 1
ATOM 623 C C . ASP A 1 89 ? -51.156 -12.673 68.505 1.00 92.56 89 ASP A C 1
ATOM 625 O O . ASP A 1 89 ? -51.884 -12.639 69.509 1.00 92.56 89 ASP A O 1
ATOM 629 N N . PRO A 1 90 ? -51.445 -13.515 67.495 1.00 89.81 90 PRO A N 1
ATOM 630 C CA . PRO A 1 90 ? -52.643 -14.352 67.466 1.00 89.81 90 PRO A CA 1
ATOM 631 C C . PRO A 1 90 ? -52.798 -15.324 68.643 1.00 89.81 90 PRO A C 1
ATOM 633 O O . PRO A 1 90 ? -53.914 -15.785 68.909 1.00 89.81 90 PRO A O 1
ATOM 636 N N . ALA A 1 91 ? -51.723 -15.654 69.361 1.00 89.62 91 ALA A N 1
ATOM 637 C CA . ALA A 1 91 ? -51.763 -16.506 70.544 1.00 89.62 91 ALA A CA 1
ATOM 638 C C . ALA A 1 91 ? -52.195 -15.768 71.825 1.00 89.62 91 ALA A C 1
ATOM 640 O O . ALA A 1 91 ? -52.616 -16.427 72.782 1.00 89.62 91 ALA A O 1
ATOM 641 N N . ASN A 1 92 ? -52.130 -14.433 71.855 1.00 87.88 92 ASN A N 1
ATOM 642 C CA . ASN A 1 92 ? -52.359 -13.615 73.049 1.00 87.88 92 ASN A CA 1
ATOM 643 C C . ASN A 1 92 ? -53.549 -12.656 72.886 1.00 87.88 92 ASN A C 1
ATOM 645 O O . ASN A 1 92 ? -53.433 -11.441 73.049 1.00 87.88 92 ASN A O 1
ATOM 649 N N . ALA A 1 93 ? -54.723 -13.231 72.613 1.00 89.44 93 ALA A N 1
ATOM 650 C CA . ALA A 1 93 ? -55.989 -12.504 72.617 1.00 89.44 93 ALA A CA 1
ATOM 651 C C . ALA A 1 93 ? -56.416 -12.112 74.045 1.00 89.44 93 ALA A C 1
ATOM 653 O O . ALA A 1 93 ? -56.406 -12.936 74.967 1.00 89.44 93 ALA A O 1
ATOM 654 N N . VAL A 1 94 ? -56.858 -10.868 74.209 1.00 87.69 94 VAL A N 1
ATOM 655 C CA . VAL A 1 94 ? -57.398 -10.304 75.448 1.00 87.69 94 VAL A CA 1
ATOM 656 C C . VAL A 1 94 ? -58.715 -9.599 75.131 1.00 87.69 94 VAL A C 1
ATOM 658 O O . VAL A 1 94 ? -58.816 -8.857 74.161 1.00 87.69 94 VAL A O 1
ATOM 661 N N . GLU A 1 95 ? -59.732 -9.815 75.960 1.00 87.00 95 GLU A N 1
ATOM 662 C CA . GLU A 1 95 ? -60.979 -9.050 75.886 1.00 87.00 95 GLU A CA 1
ATOM 663 C C . GLU A 1 95 ? -60.813 -7.742 76.661 1.00 87.00 95 GLU A C 1
ATOM 665 O O . GLU A 1 95 ? -60.498 -7.755 77.856 1.00 87.00 95 GLU A O 1
ATOM 670 N N . VAL A 1 96 ? -61.000 -6.615 75.976 1.00 82.56 96 VAL A N 1
ATOM 671 C CA . VAL A 1 96 ? -60.843 -5.276 76.550 1.00 82.56 96 VAL A CA 1
ATOM 672 C C . VAL A 1 96 ? -61.989 -4.359 76.159 1.00 82.56 96 VAL A C 1
ATOM 674 O O . VAL A 1 96 ? -62.663 -4.544 75.156 1.00 82.56 96 VAL A O 1
ATOM 677 N N . CYS A 1 97 ? -62.182 -3.321 76.956 1.00 77.62 97 CYS A N 1
ATOM 678 C CA . CYS A 1 97 ? -63.245 -2.340 76.759 1.00 77.62 97 CYS A CA 1
ATOM 679 C C . CYS A 1 97 ? -62.852 -1.182 75.840 1.00 77.62 97 CYS A C 1
ATOM 681 O O . CYS A 1 97 ? -63.690 -0.519 75.237 1.00 77.62 97 CYS A O 1
ATOM 683 N N . ALA A 1 98 ? -61.552 -0.928 75.746 1.00 78.62 98 ALA A N 1
ATOM 684 C CA . ALA A 1 98 ? -60.946 0.009 74.823 1.00 78.62 98 ALA A CA 1
ATOM 685 C C . ALA A 1 98 ? -59.506 -0.445 74.580 1.00 78.62 98 ALA A C 1
ATOM 687 O O . ALA A 1 98 ? -58.865 -0.976 75.491 1.00 78.62 98 ALA A O 1
ATOM 688 N N . LEU A 1 99 ? -58.998 -0.218 73.369 1.00 80.12 99 LEU A N 1
ATOM 689 C CA . LEU A 1 99 ? -57.595 -0.466 73.043 1.00 80.12 99 LEU A CA 1
ATOM 690 C C . LEU A 1 99 ? -56.713 0.427 73.922 1.00 80.12 99 LEU A C 1
ATOM 692 O O . LEU A 1 99 ? -56.758 1.656 73.829 1.00 80.12 99 LEU A O 1
ATOM 696 N N . ALA A 1 100 ? -55.969 -0.208 74.821 1.00 81.19 100 ALA A N 1
ATOM 697 C CA . ALA A 1 100 ? -54.959 0.436 75.647 1.00 81.19 100 ALA A CA 1
ATOM 698 C C . ALA A 1 100 ? -53.596 0.402 74.937 1.00 81.19 100 ALA A C 1
ATOM 700 O O . ALA A 1 100 ? -53.388 -0.405 74.035 1.00 81.19 100 ALA A O 1
ATOM 701 N N . ASP A 1 101 ? -52.660 1.253 75.367 1.00 82.38 101 ASP A N 1
ATOM 702 C CA . ASP A 1 101 ? -51.287 1.252 74.847 1.00 82.38 101 ASP A CA 1
ATOM 703 C C . ASP A 1 101 ? -50.659 -0.153 74.977 1.00 82.38 101 ASP A C 1
ATOM 705 O O . ASP A 1 101 ? -50.610 -0.710 76.078 1.00 82.38 101 ASP A O 1
ATOM 709 N N . GLY A 1 102 ? -50.173 -0.701 73.857 1.00 85.69 102 GLY A N 1
ATOM 710 C CA . GLY A 1 102 ? -49.614 -2.060 73.756 1.00 85.69 102 GLY A CA 1
ATOM 711 C C . GLY A 1 102 ? -50.611 -3.146 73.323 1.00 85.69 102 GLY A C 1
ATOM 712 O O . GLY A 1 102 ? -50.275 -4.326 73.391 1.00 85.69 102 GLY A O 1
ATOM 713 N N . LEU A 1 103 ? -51.832 -2.769 72.921 1.00 90.56 103 LEU A N 1
ATOM 714 C CA . LEU A 1 103 ? -52.815 -3.665 72.308 1.00 90.56 103 LEU A CA 1
ATOM 715 C C . LEU A 1 103 ? -53.267 -3.139 70.937 1.00 90.56 103 LEU A C 1
ATOM 717 O O . LEU A 1 103 ? -53.477 -1.935 70.777 1.00 90.56 103 LEU A O 1
ATOM 721 N N . VAL A 1 104 ? -53.510 -4.044 69.988 1.00 92.62 104 VAL A N 1
ATOM 722 C CA . VAL A 1 104 ? -54.007 -3.743 68.632 1.00 92.62 104 VAL A CA 1
ATOM 723 C C . VAL A 1 104 ? -55.252 -4.566 68.279 1.00 92.62 104 VAL A C 1
ATOM 725 O O . VAL A 1 104 ? -55.593 -5.533 68.961 1.00 92.62 104 VAL A O 1
ATOM 728 N N . ASP A 1 105 ? -55.979 -4.158 67.235 1.00 91.19 105 ASP A N 1
ATOM 729 C CA . ASP A 1 105 ? -57.255 -4.756 66.799 1.00 91.19 105 ASP A CA 1
ATOM 730 C C . ASP A 1 105 ? -57.105 -5.828 65.704 1.00 91.19 105 ASP A C 1
ATOM 732 O O . ASP A 1 105 ? -58.090 -6.256 65.093 1.00 91.19 105 ASP A O 1
ATOM 736 N N . ASN A 1 106 ? -55.876 -6.282 65.463 1.00 90.25 106 ASN A N 1
ATOM 737 C CA . ASN A 1 106 ? -55.540 -7.329 64.509 1.00 90.25 106 ASN A CA 1
ATOM 738 C C . ASN A 1 106 ? -54.675 -8.414 65.176 1.00 90.25 106 ASN A C 1
ATOM 740 O O . ASN A 1 106 ? -54.092 -8.185 66.228 1.00 90.25 106 ASN A O 1
ATOM 744 N N . PHE A 1 107 ? -54.618 -9.596 64.562 1.00 92.25 107 PHE A N 1
ATOM 745 C CA . PHE A 1 107 ? -53.915 -10.779 65.082 1.00 92.25 107 PHE A CA 1
ATOM 746 C C . PHE A 1 107 ? -52.911 -11.350 64.077 1.00 92.25 107 PHE A C 1
ATOM 748 O O . PHE A 1 107 ? -52.751 -12.565 63.962 1.00 92.25 107 PHE A O 1
ATOM 755 N N . ALA A 1 108 ? -52.368 -10.489 63.224 1.00 92.31 108 ALA A N 1
ATOM 756 C CA . ALA A 1 108 ? -51.694 -10.926 62.011 1.00 92.31 108 ALA A CA 1
ATOM 757 C C . ALA A 1 108 ? -50.167 -11.024 62.162 1.00 92.31 108 ALA A C 1
ATOM 759 O O . ALA A 1 108 ? -49.512 -11.424 61.207 1.00 92.31 108 ALA A O 1
ATOM 760 N N . ASP A 1 109 ? -49.624 -10.723 63.342 1.00 93.06 109 ASP A N 1
ATOM 761 C CA . ASP A 1 109 ? -48.192 -10.810 63.594 1.00 93.06 109 ASP A CA 1
ATOM 762 C C . ASP A 1 109 ? -47.732 -12.269 63.744 1.00 93.06 109 ASP A C 1
ATOM 764 O O . ASP A 1 109 ? -48.271 -13.042 64.544 1.00 93.06 109 ASP A O 1
ATOM 768 N N . CYS A 1 110 ? -46.738 -12.668 62.954 1.00 91.81 110 CYS A N 1
ATOM 769 C CA . CYS A 1 110 ? -46.124 -13.982 63.050 1.00 91.81 110 CYS A CA 1
ATOM 770 C C . CYS A 1 110 ? -44.930 -14.033 64.026 1.00 91.81 110 CYS A C 1
ATOM 772 O O . CYS A 1 110 ? -44.531 -15.141 64.413 1.00 91.81 110 CYS A O 1
ATOM 774 N N . ASN A 1 111 ? -44.397 -12.890 64.478 1.00 92.69 111 ASN A N 1
ATOM 775 C CA . ASN A 1 111 ? -43.365 -12.781 65.506 1.00 92.69 111 ASN A CA 1
ATOM 776 C C . ASN A 1 111 ? -43.430 -11.470 66.330 1.00 92.69 111 ASN A C 1
ATOM 778 O O . ASN A 1 111 ? -42.583 -10.602 66.164 1.00 92.69 111 ASN A O 1
ATOM 782 N N . ASP A 1 112 ? -44.273 -11.479 67.368 1.00 91.31 112 ASP A N 1
ATOM 783 C CA . ASP A 1 112 ? -44.529 -10.407 68.369 1.00 91.31 112 ASP A CA 1
ATOM 784 C C . ASP A 1 112 ? -43.337 -9.970 69.253 1.00 91.31 112 ASP A C 1
ATOM 786 O O . ASP A 1 112 ? -43.480 -9.382 70.329 1.00 91.31 112 ASP A O 1
ATOM 790 N N . ALA A 1 113 ? -42.122 -10.348 68.871 1.00 94.19 113 ALA A N 1
ATOM 791 C CA . ALA A 1 113 ? -40.888 -9.968 69.542 1.00 94.19 113 ALA A CA 1
ATOM 792 C C . ALA A 1 113 ? -39.887 -9.265 68.609 1.00 94.19 113 ALA A C 1
ATOM 794 O O . ALA A 1 113 ? -38.798 -8.905 69.079 1.00 94.19 113 ALA A O 1
ATOM 795 N N . ASP A 1 114 ? -40.207 -9.108 67.324 1.00 93.75 114 ASP A N 1
ATOM 796 C CA . ASP A 1 114 ? -39.376 -8.461 66.316 1.00 93.75 114 ASP A CA 1
ATOM 797 C C . ASP A 1 114 ? -40.197 -7.585 65.355 1.00 93.75 114 ASP A C 1
ATOM 799 O O . ASP A 1 114 ? -40.679 -8.058 64.333 1.00 93.75 114 ASP A O 1
ATOM 803 N N . ALA A 1 115 ? -40.191 -6.273 65.612 1.00 94.12 115 ALA A N 1
ATOM 804 C CA . ALA A 1 115 ? -40.911 -5.245 64.850 1.00 94.12 115 ALA A CA 1
ATOM 805 C C . ALA A 1 115 ? -40.528 -5.122 63.354 1.00 94.12 115 ALA A C 1
ATOM 807 O O . ALA A 1 115 ? -40.962 -4.198 62.660 1.00 94.12 115 ALA A O 1
ATOM 808 N N . ALA A 1 116 ? -39.605 -5.956 62.865 1.00 93.06 116 ALA A N 1
ATOM 809 C CA . ALA A 1 116 ? -39.268 -6.098 61.451 1.00 93.06 116 ALA A CA 1
ATOM 810 C C . ALA A 1 116 ? -39.985 -7.285 60.775 1.00 93.06 116 ALA A C 1
ATOM 812 O O . ALA A 1 116 ? -39.721 -7.543 59.598 1.00 93.06 116 ALA A O 1
ATOM 813 N N . ILE A 1 117 ? -40.826 -8.024 61.504 1.00 94.25 117 ILE A N 1
ATOM 814 C CA . ILE A 1 117 ? -41.541 -9.204 61.024 1.00 94.25 117 ILE A CA 1
ATOM 815 C C . ILE A 1 117 ? -43.035 -8.990 61.226 1.00 94.25 117 ILE A C 1
ATOM 817 O O . ILE A 1 117 ? -43.557 -9.229 62.302 1.00 94.25 117 ILE A O 1
ATOM 821 N N . PHE A 1 118 ? -43.716 -8.548 60.175 1.00 93.62 118 PHE A N 1
ATOM 822 C CA . PHE A 1 118 ? -45.138 -8.241 60.221 1.00 93.62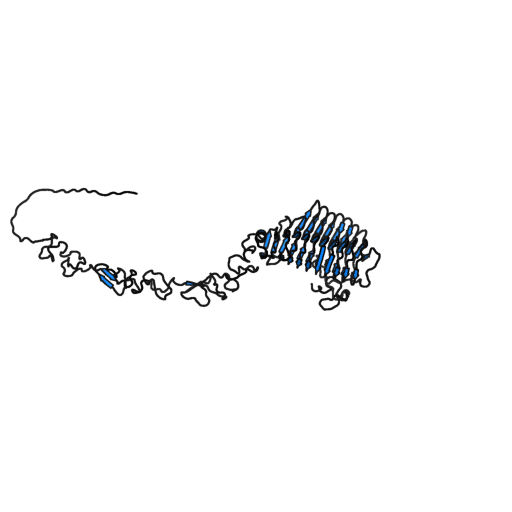 118 PHE A CA 1
ATOM 823 C C . PHE A 1 118 ? -45.782 -8.301 58.837 1.00 93.62 118 PHE A C 1
ATOM 825 O O . PHE A 1 118 ? -45.104 -8.101 57.830 1.00 93.62 118 PHE A O 1
ATOM 832 N N . PRO A 1 119 ? -47.116 -8.452 58.756 1.00 94.25 119 PRO A N 1
ATOM 833 C CA . PRO A 1 119 ? -47.866 -8.422 57.506 1.00 94.25 119 PRO A CA 1
ATOM 834 C C . PRO A 1 119 ? -47.482 -7.294 56.543 1.00 94.25 119 PRO A C 1
ATOM 836 O O . PRO A 1 119 ? -47.781 -6.115 56.772 1.00 94.25 119 PRO A O 1
ATOM 839 N N . GLY A 1 120 ? -46.889 -7.671 55.410 1.00 87.75 120 GLY A N 1
ATOM 840 C CA . GLY A 1 120 ? -46.468 -6.741 54.362 1.00 87.75 120 GLY A CA 1
ATOM 841 C C . GLY A 1 120 ? -45.163 -5.987 54.641 1.00 87.75 120 GLY A C 1
ATOM 842 O O . GLY A 1 120 ? -44.949 -4.931 54.033 1.00 87.75 120 GLY A O 1
ATOM 843 N N . ALA A 1 121 ? -44.315 -6.482 55.548 1.00 91.88 121 ALA A N 1
ATOM 844 C CA . ALA A 1 121 ? -42.914 -6.075 55.629 1.00 91.88 121 ALA A CA 1
ATOM 845 C C . ALA A 1 121 ? -42.158 -6.401 54.321 1.00 91.88 121 ALA A C 1
ATOM 847 O O . ALA A 1 121 ? -42.642 -7.124 53.457 1.00 91.88 121 ALA A O 1
ATOM 848 N N . GLU A 1 122 ? -40.974 -5.815 54.130 1.00 90.00 122 GLU A N 1
ATOM 849 C CA . GLU A 1 122 ? -40.114 -6.1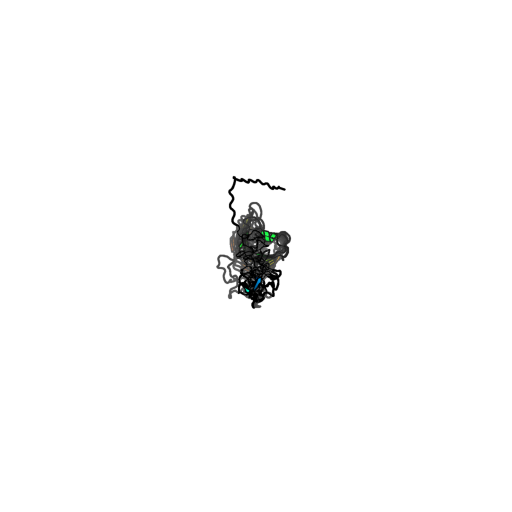63 52.992 1.00 90.00 122 GLU A CA 1
ATOM 850 C C . GLU A 1 122 ? -39.283 -7.398 53.348 1.00 90.00 122 GLU A C 1
ATOM 852 O O . GLU A 1 122 ? -38.575 -7.397 54.358 1.00 90.00 122 GLU A O 1
ATOM 857 N N . GLU A 1 123 ? -39.349 -8.425 52.503 1.00 88.31 123 GLU A N 1
ATOM 858 C CA . GLU A 1 123 ? -38.564 -9.642 52.674 1.00 88.31 123 GLU A CA 1
ATOM 859 C C . GLU A 1 123 ? -37.060 -9.355 52.644 1.00 88.31 123 GLU A C 1
ATOM 861 O O . GLU A 1 123 ? -36.534 -8.628 51.793 1.00 88.31 123 GLU A O 1
ATOM 866 N N . SER A 1 124 ? -36.338 -9.975 53.573 1.00 85.31 124 SER A N 1
ATOM 867 C CA . SER A 1 124 ? -34.884 -9.902 53.656 1.00 85.31 124 SER A CA 1
ATOM 868 C C . SER A 1 124 ? -34.324 -11.311 53.722 1.00 85.31 124 SER A C 1
ATOM 870 O O . SER A 1 124 ? -34.893 -12.129 54.421 1.00 85.31 124 SER A O 1
ATOM 872 N N . CYS A 1 125 ? -33.191 -11.580 53.058 1.00 85.38 125 CYS A N 1
ATOM 873 C CA . CYS A 1 125 ? -32.528 -12.895 53.026 1.00 85.38 125 CYS A CA 1
ATOM 874 C C . CYS A 1 125 ? -31.977 -13.335 54.396 1.00 85.38 125 CYS A C 1
ATOM 876 O O . CYS A 1 125 ? -30.762 -13.429 54.617 1.00 85.38 125 CYS A O 1
ATOM 878 N N . SER A 1 126 ? -32.879 -13.579 55.332 1.00 83.94 126 SER A N 1
ATOM 879 C CA . SER A 1 126 ? -32.634 -13.883 56.734 1.00 83.94 126 SER A CA 1
ATOM 880 C C . SER A 1 126 ? -33.070 -15.310 57.078 1.00 83.94 126 SER A C 1
ATOM 882 O O . SER A 1 126 ? -32.670 -15.836 58.123 1.00 83.94 126 SER A O 1
ATOM 884 N N . GLY A 1 127 ? -33.804 -15.973 56.174 1.00 86.31 127 GLY A N 1
ATOM 885 C CA . GLY A 1 127 ? -34.412 -17.280 56.393 1.00 86.31 127 GLY A CA 1
ATOM 886 C C . GLY A 1 127 ? -35.647 -17.218 57.291 1.00 86.31 127 GLY A C 1
ATOM 887 O O . GLY A 1 127 ? -36.037 -18.250 57.849 1.00 86.31 127 GLY A O 1
ATOM 888 N N . LEU A 1 128 ? -36.208 -16.023 57.474 1.00 89.12 128 LEU A N 1
ATOM 889 C CA . LEU A 1 128 ? -37.442 -15.748 58.198 1.00 89.12 128 LEU A CA 1
ATOM 890 C C . LEU A 1 128 ? -38.479 -15.241 57.192 1.00 89.12 128 LEU A C 1
ATOM 892 O O . LEU A 1 128 ? -38.114 -14.603 56.218 1.00 89.12 128 LEU A O 1
ATOM 896 N N . ASP A 1 129 ? -39.741 -15.562 57.445 1.00 90.31 129 ASP A N 1
ATOM 897 C CA . ASP A 1 129 ? -40.901 -14.971 56.772 1.00 90.31 129 ASP A CA 1
ATOM 898 C C . ASP A 1 129 ? -41.105 -13.592 57.411 1.00 90.31 129 ASP A C 1
ATOM 900 O O . ASP A 1 129 ? -41.569 -13.518 58.552 1.00 90.31 129 ASP A O 1
ATOM 904 N N . ASN A 1 130 ? -40.588 -12.537 56.779 1.00 92.12 130 ASN A N 1
ATOM 905 C CA . ASN A 1 130 ? -40.641 -11.178 57.309 1.00 92.12 130 ASN A CA 1
ATOM 906 C C . ASN A 1 130 ? -42.038 -10.576 57.119 1.00 92.12 130 ASN A C 1
ATOM 908 O O . ASN A 1 130 ? -42.465 -9.792 57.961 1.00 92.12 130 ASN A O 1
ATOM 912 N N . ASP A 1 131 ? -42.740 -10.916 56.041 1.00 92.75 131 ASP A N 1
ATOM 913 C CA . ASP A 1 131 ? -44.016 -10.316 55.665 1.00 92.75 131 ASP A CA 1
ATOM 914 C C . ASP A 1 131 ? -45.253 -11.124 56.101 1.00 92.75 131 ASP A C 1
ATOM 916 O O . ASP A 1 131 ? -46.391 -10.697 55.877 1.00 92.75 131 ASP A O 1
ATOM 920 N N . CYS A 1 132 ? -45.024 -12.253 56.774 1.00 92.12 132 CYS A N 1
ATOM 921 C CA . CYS A 1 132 ? -46.011 -13.173 57.321 1.00 92.12 132 CYS A CA 1
ATOM 922 C C . CYS A 1 132 ? -46.992 -13.749 56.276 1.00 92.12 132 CYS A C 1
ATOM 924 O O . CYS A 1 132 ? -48.123 -14.118 56.634 1.00 92.12 132 CYS A O 1
ATOM 926 N N . ASP A 1 133 ? -46.616 -13.839 54.995 1.00 91.56 133 ASP A N 1
ATOM 927 C CA . ASP A 1 133 ? -47.460 -14.423 53.945 1.00 91.56 133 ASP A CA 1
ATOM 928 C C . ASP A 1 133 ? -47.373 -15.966 53.860 1.00 91.56 133 ASP A C 1
ATOM 930 O O . ASP A 1 133 ? -48.211 -16.623 53.214 1.00 91.56 133 ASP A O 1
ATOM 934 N N . GLY A 1 134 ? -46.429 -16.565 54.597 1.00 89.00 134 GLY A N 1
ATOM 935 C CA . GLY A 1 134 ? -46.177 -18.002 54.670 1.00 89.00 134 GLY A CA 1
ATOM 936 C C . GLY A 1 134 ? -45.142 -18.524 53.669 1.00 89.00 134 GLY A C 1
ATOM 937 O O . GLY A 1 134 ? -44.923 -19.746 53.608 1.00 89.00 134 GLY A O 1
ATOM 938 N N . LEU A 1 135 ? -44.540 -17.649 52.870 1.00 87.31 135 LEU A N 1
ATOM 939 C CA . LEU A 1 135 ? -43.334 -17.893 52.092 1.00 87.31 135 LEU A CA 1
ATOM 940 C C . LEU A 1 135 ? -42.115 -17.371 52.885 1.00 87.31 135 LEU A C 1
ATOM 942 O O . LEU A 1 135 ? -42.244 -16.909 54.008 1.00 87.31 135 LEU A O 1
ATOM 946 N N . VAL A 1 136 ? -40.903 -17.676 52.425 1.00 85.12 136 VAL A N 1
ATOM 947 C CA . VAL A 1 136 ? -39.674 -17.264 53.125 1.00 85.12 136 VAL A CA 1
ATOM 948 C C . VAL A 1 136 ? -38.721 -16.690 52.091 1.00 85.12 136 VAL A C 1
ATOM 950 O O . VAL A 1 136 ? -38.387 -17.393 51.125 1.00 85.12 136 VAL A O 1
ATOM 953 N N . ASP A 1 137 ? -38.232 -15.475 52.345 1.00 83.19 137 ASP A N 1
ATOM 954 C CA . ASP A 1 137 ? -37.281 -14.725 51.525 1.00 83.19 137 ASP A CA 1
ATOM 955 C C . ASP A 1 137 ? -37.759 -14.506 50.063 1.00 83.19 137 ASP A C 1
ATOM 957 O O . ASP A 1 137 ? -36.952 -14.344 49.133 1.00 83.19 137 ASP A O 1
ATOM 961 N N . GLU A 1 138 ? -39.064 -14.547 49.790 1.00 83.44 138 GLU A N 1
ATOM 962 C CA . GLU A 1 138 ? -39.609 -14.333 48.452 1.00 83.44 138 GLU A CA 1
ATOM 963 C C . GLU A 1 138 ? -39.441 -12.880 48.012 1.00 83.44 138 GLU A C 1
ATOM 965 O O . GLU A 1 138 ? -39.771 -11.924 48.695 1.00 83.44 138 GLU A O 1
ATOM 970 N N . GLY A 1 139 ? -38.862 -12.682 46.830 1.00 77.06 139 GLY A N 1
ATOM 971 C CA . GLY A 1 139 ? -38.525 -11.332 46.377 1.00 77.06 139 GLY A CA 1
ATOM 972 C C . GLY A 1 139 ? -37.321 -10.693 47.087 1.00 77.06 139 GLY A C 1
ATOM 973 O O . GLY A 1 139 ? -36.865 -9.661 46.605 1.00 77.06 139 GLY A O 1
ATOM 974 N N . ALA A 1 140 ? -36.740 -11.323 48.120 1.00 84.19 140 ALA A N 1
ATOM 975 C CA . ALA A 1 140 ? -35.480 -10.888 48.742 1.00 84.19 140 ALA A CA 1
ATOM 976 C C . ALA A 1 140 ? -34.222 -11.343 47.983 1.00 84.19 140 ALA A C 1
ATOM 978 O O . ALA A 1 140 ? -33.116 -10.858 48.238 1.00 84.19 140 ALA A O 1
ATOM 979 N N . ALA A 1 141 ? -34.371 -12.309 47.073 1.00 84.94 141 ALA A N 1
ATOM 980 C CA . ALA A 1 141 ? -33.271 -12.863 46.298 1.00 84.94 141 ALA A CA 1
ATOM 981 C C . ALA A 1 141 ? -32.529 -11.775 45.501 1.00 84.94 141 ALA A C 1
ATOM 983 O O . ALA A 1 141 ? -33.138 -10.925 44.853 1.00 84.94 141 ALA A O 1
ATOM 984 N N . LEU A 1 142 ? -31.197 -11.832 45.535 1.00 87.31 142 LEU A N 1
ATOM 985 C CA . LEU A 1 142 ? -30.344 -10.941 44.758 1.00 87.31 142 LEU A CA 1
ATOM 986 C C . LEU A 1 142 ? -30.042 -11.566 43.388 1.00 87.31 142 LEU A C 1
ATOM 988 O O . LEU A 1 142 ? -29.943 -12.799 43.290 1.00 87.31 142 LEU A O 1
ATOM 992 N N . PRO A 1 143 ? -29.868 -10.743 42.338 1.00 92.69 143 PRO A N 1
ATOM 993 C CA . PRO A 1 143 ? -29.362 -11.220 41.062 1.00 92.69 143 PRO A CA 1
ATOM 994 C C . PRO A 1 143 ? -27.880 -11.595 41.187 1.00 92.69 143 PRO A C 1
ATOM 996 O O . PRO A 1 143 ? -27.069 -10.809 41.671 1.00 92.69 143 PRO A O 1
ATOM 999 N N . TRP A 1 144 ? -27.544 -12.791 40.718 1.00 95.69 144 TRP A N 1
ATOM 1000 C CA . TRP A 1 144 ? -26.185 -13.290 40.535 1.00 95.69 144 TRP A CA 1
ATOM 1001 C C . TRP A 1 144 ? -26.011 -13.702 39.078 1.00 95.69 144 TRP A C 1
ATOM 1003 O O . TRP A 1 144 ? -26.847 -14.434 38.553 1.00 95.69 144 TRP A O 1
ATOM 1013 N N . TYR A 1 145 ? -24.941 -13.260 38.438 1.00 97.56 145 TYR A N 1
ATOM 1014 C CA . TYR A 1 145 ? -24.686 -13.469 37.013 1.00 97.56 145 TYR A CA 1
ATOM 1015 C C . TYR A 1 145 ? -23.650 -14.568 36.849 1.00 97.56 145 TYR A C 1
ATOM 1017 O O . TYR A 1 145 ? -22.691 -14.599 37.614 1.00 97.56 145 TYR A O 1
ATOM 1025 N N . VAL A 1 146 ? -23.867 -15.515 35.938 1.00 97.88 146 VAL A N 1
ATOM 1026 C CA . VAL A 1 146 ? -22.876 -16.568 35.658 1.00 97.88 146 VAL A CA 1
ATOM 1027 C C . VAL A 1 146 ? -21.584 -15.923 35.156 1.00 97.88 146 VAL A C 1
ATOM 1029 O O . VAL A 1 146 ? -21.663 -15.009 34.355 1.00 97.88 146 VAL A O 1
ATOM 1032 N N . ASP A 1 147 ? -20.455 -16.388 35.691 1.00 97.31 147 ASP A N 1
ATOM 1033 C CA . ASP A 1 147 ? -19.087 -16.009 35.304 1.00 97.31 147 ASP A CA 1
ATOM 1034 C C . ASP A 1 147 ? -18.424 -17.290 34.773 1.00 97.31 147 ASP A C 1
ATOM 1036 O O . ASP A 1 147 ? -17.957 -18.144 35.549 1.00 97.31 147 ASP A O 1
ATOM 1040 N N . ALA A 1 148 ? -18.562 -17.535 33.470 1.00 96.88 148 ALA A N 1
ATOM 1041 C CA . ALA A 1 148 ? -18.206 -18.812 32.860 1.00 96.88 148 ALA A CA 1
ATOM 1042 C C . ALA A 1 148 ? -16.713 -18.925 32.517 1.00 96.88 148 ALA A C 1
ATOM 1044 O O . ALA A 1 148 ? -16.185 -20.051 32.514 1.00 96.88 148 ALA A O 1
ATOM 1045 N N . ASP A 1 149 ? -16.022 -17.811 32.287 1.00 96.06 149 ASP A N 1
ATOM 1046 C CA . ASP A 1 149 ? -14.590 -17.776 31.981 1.00 96.06 149 ASP A CA 1
ATOM 1047 C C . ASP A 1 149 ? -13.685 -17.447 33.189 1.00 96.06 149 ASP A C 1
ATOM 1049 O O . ASP A 1 149 ? -12.496 -17.803 33.184 1.00 96.06 149 ASP A O 1
ATOM 1053 N N . GLY A 1 150 ? -14.256 -16.929 34.279 1.00 95.56 150 GLY A N 1
ATOM 1054 C CA . GLY A 1 150 ? -13.599 -16.705 35.560 1.00 95.56 150 GLY A CA 1
ATOM 1055 C C . GLY A 1 150 ? -12.836 -15.386 35.670 1.00 95.56 150 GLY A C 1
ATOM 1056 O O . GLY A 1 150 ? -11.871 -15.335 36.450 1.00 95.56 150 GLY A O 1
ATOM 1057 N N . ASP A 1 151 ? -13.189 -14.363 34.896 1.00 94.56 151 ASP A N 1
ATOM 1058 C CA . ASP A 1 151 ? -12.512 -13.065 34.903 1.00 94.56 151 ASP A CA 1
ATOM 1059 C C . ASP A 1 151 ? -13.048 -12.080 35.969 1.00 94.56 151 ASP A C 1
ATOM 1061 O O . ASP A 1 151 ? -12.347 -11.135 36.362 1.00 94.56 151 ASP A O 1
ATOM 1065 N N . GLY A 1 152 ? -14.216 -12.386 36.546 1.00 95.62 152 GLY A N 1
ATOM 1066 C CA . GLY A 1 152 ? -14.872 -11.615 37.601 1.00 95.62 152 GLY A CA 1
ATOM 1067 C C . GLY A 1 152 ? -16.026 -10.720 37.137 1.00 95.62 152 GLY A C 1
ATOM 1068 O O . GLY A 1 152 ? -16.621 -10.036 37.984 1.00 95.62 152 GLY A O 1
ATOM 1069 N N . PHE A 1 153 ? -16.353 -10.735 35.850 1.00 97.06 153 PHE A N 1
ATOM 1070 C CA . PHE A 1 153 ? -17.565 -10.172 35.268 1.00 97.06 153 PHE A CA 1
ATOM 1071 C C . PHE A 1 153 ? -18.515 -11.313 34.883 1.00 97.06 153 PHE A C 1
ATOM 1073 O O . PHE A 1 153 ? -18.126 -12.475 34.888 1.00 97.06 153 PHE A O 1
ATOM 1080 N N . GLY A 1 154 ? -19.809 -11.023 34.753 1.00 96.69 154 GLY A N 1
ATOM 1081 C CA . GLY A 1 154 ? -20.801 -12.064 34.489 1.00 96.69 154 GLY A CA 1
ATOM 1082 C C . GLY A 1 154 ? -21.773 -11.692 33.385 1.00 96.69 154 GLY A C 1
ATOM 1083 O O . GLY A 1 154 ? -22.040 -10.510 33.157 1.00 96.69 154 GLY A O 1
ATOM 1084 N N . ASP A 1 155 ? -22.339 -12.711 32.739 1.00 96.38 155 ASP A N 1
ATOM 1085 C CA . ASP A 1 155 ? -23.267 -12.573 31.614 1.00 96.38 155 ASP A CA 1
ATOM 1086 C C . ASP A 1 155 ? -24.592 -11.904 32.056 1.00 96.38 155 ASP A C 1
ATOM 1088 O O . ASP A 1 155 ? -25.343 -12.503 32.845 1.00 96.38 155 ASP A O 1
ATOM 1092 N N . PRO A 1 156 ? -24.950 -10.709 31.530 1.00 94.88 156 PRO A N 1
ATOM 1093 C CA . PRO A 1 156 ? -26.205 -10.016 31.836 1.00 94.88 156 PRO A CA 1
ATOM 1094 C C . PRO A 1 156 ? -27.467 -10.828 31.519 1.00 94.88 156 PRO A C 1
ATOM 1096 O O . PRO A 1 156 ? -28.516 -10.586 32.127 1.00 94.88 156 PRO A O 1
ATOM 1099 N N . ASP A 1 157 ? -27.394 -11.778 30.585 1.00 95.12 157 ASP A N 1
ATOM 1100 C CA . ASP A 1 157 ? -28.507 -12.634 30.179 1.00 95.12 157 ASP A CA 1
ATOM 1101 C C . ASP A 1 157 ? -28.598 -13.930 31.019 1.00 95.12 157 ASP A C 1
ATOM 1103 O O . ASP A 1 157 ? -29.661 -14.568 31.060 1.00 95.12 157 ASP A O 1
ATOM 1107 N N . ALA A 1 158 ? -27.543 -14.306 31.757 1.00 95.50 158 ALA A N 1
ATOM 1108 C CA . ALA A 1 158 ? -27.488 -15.509 32.596 1.00 95.50 158 ALA A CA 1
ATOM 1109 C C . ALA A 1 158 ? -27.670 -15.209 34.097 1.00 95.50 158 ALA A C 1
ATOM 1111 O O . ALA A 1 158 ? -26.827 -15.522 34.940 1.00 95.50 158 ALA A O 1
ATOM 1112 N N . VAL A 1 159 ? -28.833 -14.653 34.451 1.00 95.31 159 VAL A N 1
ATOM 1113 C CA . VAL A 1 159 ? -29.144 -14.238 35.830 1.00 95.31 159 VAL A CA 1
ATOM 1114 C C . VAL A 1 159 ? -29.786 -15.355 36.661 1.00 95.31 159 VAL A C 1
ATOM 1116 O O . VAL A 1 159 ? -30.801 -15.948 36.282 1.00 95.31 159 VAL A O 1
ATOM 1119 N N . LEU A 1 160 ? -29.254 -15.584 37.860 1.00 93.25 160 LEU A N 1
ATOM 1120 C CA . LEU A 1 160 ? -29.810 -16.439 38.906 1.00 93.25 160 LEU A CA 1
ATOM 1121 C C . LEU A 1 160 ? -30.284 -15.598 40.093 1.00 93.25 160 LEU A C 1
ATOM 1123 O O . LEU A 1 160 ? -29.589 -14.703 40.554 1.00 93.25 160 LEU A O 1
ATOM 1127 N N . GLN A 1 161 ? -31.458 -15.921 40.627 1.00 91.75 161 GLN A N 1
ATOM 1128 C CA . GLN A 1 161 ? -31.986 -15.291 41.838 1.00 91.75 161 GLN A CA 1
ATOM 1129 C C . GLN A 1 161 ? -31.628 -16.153 43.051 1.00 91.75 161 GLN A C 1
ATOM 1131 O O . GLN A 1 161 ? -32.042 -17.313 43.124 1.00 91.75 161 GLN A O 1
ATOM 1136 N N . SER A 1 162 ? -30.836 -15.617 43.983 1.00 88.69 162 SER A N 1
ATOM 1137 C CA . SER A 1 162 ? -30.446 -16.330 45.207 1.00 88.69 162 SER A CA 1
ATOM 1138 C C . SER A 1 162 ? -30.051 -15.378 46.338 1.00 88.69 162 SER A C 1
ATOM 1140 O O . SER A 1 162 ? -29.460 -14.326 46.111 1.00 88.69 162 SER A O 1
ATOM 1142 N N . CYS A 1 163 ? -30.311 -15.781 47.581 1.00 86.44 163 CYS A N 1
ATOM 1143 C CA . CYS A 1 163 ? -29.876 -15.047 48.771 1.00 86.44 163 CYS A CA 1
ATOM 1144 C C . CYS A 1 163 ? -28.363 -15.100 49.015 1.00 86.44 163 CYS A C 1
ATOM 1146 O O . CYS A 1 163 ? -27.772 -14.161 49.539 1.00 86.44 163 CYS A O 1
ATOM 1148 N N . ALA A 1 164 ? -27.721 -16.205 48.639 1.00 87.62 164 ALA A N 1
ATOM 1149 C CA . ALA A 1 164 ? -26.275 -16.370 48.721 1.00 87.62 164 ALA A CA 1
ATOM 1150 C C . ALA A 1 164 ? -25.707 -16.614 47.326 1.00 87.62 164 ALA A C 1
ATOM 1152 O O . ALA A 1 164 ? -26.347 -17.313 46.539 1.00 87.62 164 ALA A O 1
ATOM 1153 N N . GLN A 1 165 ? -24.500 -16.103 47.069 1.00 91.62 165 GLN A N 1
ATOM 1154 C CA . GLN A 1 165 ? -23.768 -16.286 45.816 1.00 91.62 165 GLN A CA 1
ATOM 1155 C C . GLN A 1 165 ? -23.689 -17.771 45.437 1.00 91.62 165 GLN A C 1
ATOM 1157 O O . GLN A 1 165 ? -23.032 -18.552 46.143 1.00 91.62 165 GLN A O 1
ATOM 1162 N N . PRO A 1 166 ? -24.350 -18.193 44.346 1.00 94.06 166 PRO A N 1
ATOM 1163 C CA . PRO A 1 166 ? -24.114 -19.504 43.766 1.00 94.06 166 PRO A CA 1
ATOM 1164 C C . PRO A 1 166 ? -22.640 -19.671 43.351 1.00 94.06 166 PRO A C 1
ATOM 1166 O O . PRO A 1 166 ? -21.898 -18.716 43.148 1.00 94.06 166 PRO A O 1
ATOM 1169 N N . SER A 1 167 ? -22.167 -20.911 43.247 1.00 94.31 167 SER A N 1
ATOM 1170 C CA . SER A 1 167 ? -20.801 -21.154 42.764 1.00 94.31 167 SER A CA 1
ATOM 1171 C C . SER A 1 167 ? -20.703 -20.833 41.271 1.00 94.31 167 SER A C 1
ATOM 1173 O O . SER A 1 167 ? -21.498 -21.374 40.506 1.00 94.31 167 SER A O 1
ATOM 1175 N N . GLY A 1 168 ? -19.677 -20.078 40.864 1.00 94.94 168 GLY A N 1
ATOM 1176 C CA . GLY A 1 168 ? -19.453 -19.701 39.458 1.00 94.94 168 GLY A CA 1
ATOM 1177 C C . GLY A 1 168 ? -20.332 -18.540 38.986 1.00 94.94 168 GLY A C 1
ATOM 1178 O O . GLY A 1 168 ? -20.750 -18.528 37.837 1.00 94.94 168 GLY A O 1
ATOM 1179 N N . THR A 1 169 ? -20.683 -17.627 39.894 1.00 97.12 169 THR A N 1
ATOM 1180 C CA . THR A 1 169 ? -21.435 -16.406 39.579 1.00 97.12 169 THR A CA 1
ATOM 1181 C C . THR A 1 169 ? -20.806 -15.197 40.260 1.00 97.12 169 THR A C 1
ATOM 1183 O O . THR A 1 169 ? -20.211 -15.375 41.323 1.00 97.12 169 THR A O 1
ATOM 1186 N N . VAL A 1 170 ? -21.042 -13.987 39.762 1.00 97.12 170 VAL A N 1
ATOM 1187 C CA . VAL A 1 170 ? -20.640 -12.693 40.344 1.00 97.12 170 VAL A CA 1
ATOM 1188 C C . VAL A 1 170 ? -21.850 -11.768 40.553 1.00 97.12 170 VAL A C 1
ATOM 1190 O O . VAL A 1 170 ? -22.977 -12.114 40.200 1.00 97.12 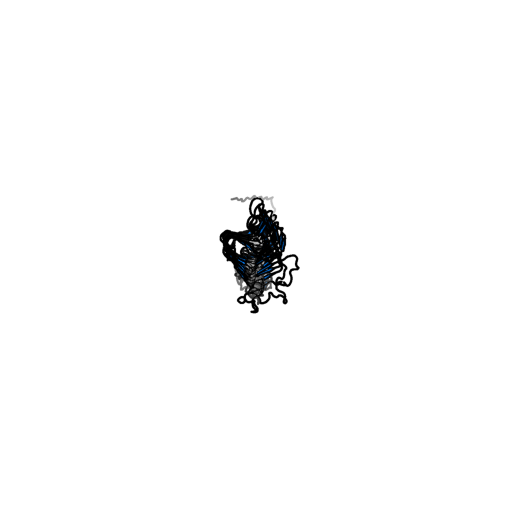170 VAL A O 1
ATOM 1193 N N . ASP A 1 171 ? -21.652 -10.624 41.212 1.00 95.06 171 ASP A N 1
ATOM 1194 C CA . ASP A 1 171 ? -22.706 -9.656 41.569 1.00 95.06 171 ASP A CA 1
ATOM 1195 C C . ASP A 1 171 ? -22.916 -8.537 40.530 1.00 95.06 171 ASP A C 1
ATOM 1197 O O . ASP A 1 171 ? -23.700 -7.615 40.765 1.00 95.06 171 ASP A O 1
ATOM 1201 N N . ASN A 1 172 ? -22.248 -8.623 39.378 1.00 95.69 172 ASN A N 1
ATOM 1202 C CA . ASN A 1 172 ? -22.358 -7.690 38.260 1.00 95.69 172 ASN A CA 1
ATOM 1203 C C . ASN A 1 172 ? -22.651 -8.451 36.958 1.00 95.69 172 ASN A C 1
ATOM 1205 O O . ASN A 1 172 ? -22.208 -9.582 36.802 1.00 95.69 172 ASN A O 1
ATOM 1209 N N . GLY A 1 173 ? -23.433 -7.843 36.068 1.00 95.88 173 GLY A N 1
ATOM 1210 C CA . GLY A 1 173 ? -23.822 -8.420 34.779 1.00 95.88 173 GLY A CA 1
ATOM 1211 C C . GLY A 1 173 ? -23.191 -7.644 33.632 1.00 95.88 173 GLY A C 1
ATOM 1212 O O . GLY A 1 173 ? -23.905 -7.244 32.718 1.00 95.88 173 GLY A O 1
ATOM 1213 N N . ASP A 1 174 ? -21.916 -7.280 33.770 1.00 95.75 174 ASP A N 1
ATOM 1214 C CA . ASP A 1 174 ? -21.275 -6.290 32.900 1.00 95.75 174 ASP A CA 1
ATOM 1215 C C . ASP A 1 174 ? -20.415 -6.932 31.790 1.00 95.75 174 ASP A C 1
ATOM 1217 O O . ASP A 1 174 ? -19.762 -6.208 31.042 1.00 95.75 174 ASP A O 1
ATOM 1221 N N . ASP A 1 175 ? -20.412 -8.264 31.672 1.00 95.50 175 ASP A N 1
ATOM 1222 C CA . ASP A 1 175 ? -19.629 -8.987 30.667 1.00 95.50 175 ASP A CA 1
ATOM 1223 C C . ASP A 1 175 ? -20.355 -9.051 29.312 1.00 95.50 175 ASP A C 1
ATOM 1225 O O . ASP A 1 175 ? -21.517 -9.456 29.229 1.00 95.50 175 ASP A O 1
ATOM 1229 N N . CYS A 1 176 ? -19.678 -8.644 28.238 1.00 93.62 176 CYS A N 1
ATOM 1230 C CA . CYS A 1 176 ? -20.213 -8.704 26.883 1.00 93.62 176 CYS A CA 1
ATOM 1231 C C . CYS A 1 176 ? -19.867 -10.003 26.122 1.00 93.62 176 CYS A C 1
ATOM 1233 O O . CYS A 1 176 ? -20.536 -10.288 25.121 1.00 93.62 176 CYS A O 1
ATOM 1235 N N . ASP A 1 177 ? -18.907 -10.809 26.592 1.00 95.00 177 ASP A N 1
ATOM 1236 C CA . ASP A 1 177 ? -18.626 -12.174 26.125 1.00 95.00 177 ASP A CA 1
ATOM 1237 C C . ASP A 1 177 ? -18.069 -13.059 27.261 1.00 95.00 177 ASP A C 1
ATOM 1239 O O . ASP A 1 177 ? -16.888 -13.384 27.288 1.00 95.00 177 ASP A O 1
ATOM 1243 N N . ASP A 1 178 ? -18.969 -13.568 28.112 1.00 94.56 178 ASP A N 1
ATOM 1244 C CA . ASP A 1 178 ? -18.699 -14.469 29.260 1.00 94.56 178 ASP A CA 1
ATOM 1245 C C . ASP A 1 178 ? -18.016 -15.812 28.882 1.00 94.56 178 ASP A C 1
ATOM 1247 O O . ASP A 1 178 ? -17.798 -16.710 29.701 1.00 94.56 178 ASP A O 1
ATOM 1251 N N . GLY A 1 179 ? -17.731 -16.028 27.595 1.00 95.88 179 GLY A N 1
ATOM 1252 C CA . GLY A 1 179 ? -16.920 -17.136 27.104 1.00 95.88 179 GLY A CA 1
ATOM 1253 C C . GLY A 1 179 ? -15.425 -16.824 26.967 1.00 95.88 179 GLY A C 1
ATOM 1254 O O . GLY A 1 179 ? -14.660 -17.764 26.695 1.00 95.88 179 GLY A O 1
ATOM 1255 N N . ASP A 1 180 ? -15.004 -15.565 27.110 1.00 94.81 180 ASP A N 1
ATOM 1256 C CA . ASP A 1 180 ? -13.646 -15.081 26.863 1.00 94.81 180 ASP A CA 1
ATOM 1257 C C . ASP A 1 180 ? -13.174 -14.048 27.902 1.00 94.81 180 ASP A C 1
ATOM 1259 O O . ASP A 1 180 ? -13.381 -12.851 27.756 1.00 94.81 180 ASP A O 1
ATOM 1263 N N . ALA A 1 181 ? -12.342 -14.509 28.845 1.00 94.31 181 ALA A N 1
ATOM 1264 C CA . ALA A 1 181 ? -11.785 -13.707 29.943 1.00 94.31 181 ALA A CA 1
ATOM 1265 C C . ALA A 1 181 ? -10.893 -12.515 29.518 1.00 94.31 181 ALA A C 1
ATOM 1267 O O . ALA A 1 181 ? -10.225 -11.895 30.353 1.00 94.31 181 ALA A O 1
ATOM 1268 N N . SER A 1 182 ? -10.735 -12.270 28.215 1.00 92.81 182 SER A N 1
ATOM 1269 C CA . SER A 1 182 ? -10.089 -11.077 27.667 1.00 92.81 182 SER A CA 1
ATOM 1270 C C . SER A 1 182 ? -11.067 -10.014 27.155 1.00 92.81 182 SER A C 1
ATOM 1272 O O . SER A 1 182 ? -10.601 -8.964 26.703 1.00 92.81 182 SER A O 1
ATOM 1274 N N . VAL A 1 183 ? -12.374 -10.268 27.244 1.00 94.69 183 VAL A N 1
ATOM 1275 C CA . VAL A 1 183 ? -13.469 -9.401 26.805 1.00 94.69 183 VAL A CA 1
ATOM 1276 C C . VAL A 1 183 ? -14.327 -9.056 28.019 1.00 94.69 183 VAL A C 1
ATOM 1278 O O . VAL A 1 183 ? -15.212 -9.804 28.391 1.00 94.69 183 VAL A O 1
ATOM 1281 N N . SER A 1 184 ? -14.042 -7.928 28.663 1.00 94.50 184 SER A N 1
ATOM 1282 C CA . SER A 1 184 ? -14.802 -7.448 29.819 1.00 94.50 184 SER A CA 1
ATOM 1283 C C . SER A 1 184 ? -14.476 -5.988 30.128 1.00 94.50 184 SER A C 1
ATOM 1285 O O . SER A 1 184 ? -13.438 -5.488 29.689 1.00 94.50 184 SER A O 1
ATOM 1287 N N . PRO A 1 185 ? -15.254 -5.289 30.978 1.00 94.81 185 PRO A N 1
ATOM 1288 C CA . PRO A 1 185 ? -14.983 -3.895 31.357 1.00 94.81 185 PRO A CA 1
ATOM 1289 C C . PRO A 1 185 ? -13.611 -3.614 31.988 1.00 94.81 185 PRO A C 1
ATOM 1291 O O . PRO A 1 185 ? -13.240 -2.457 32.206 1.00 94.81 185 PRO A O 1
ATOM 1294 N N . ALA A 1 186 ? -12.856 -4.654 32.353 1.00 91.75 186 ALA A N 1
ATOM 1295 C CA . ALA A 1 186 ? -11.486 -4.525 32.837 1.00 91.75 186 ALA A CA 1
ATOM 1296 C C . ALA A 1 186 ? -10.427 -4.565 31.725 1.00 91.75 186 ALA A C 1
ATOM 1298 O O . ALA A 1 186 ? -9.247 -4.307 32.015 1.00 91.75 186 ALA A O 1
ATOM 1299 N N . ALA A 1 187 ? -10.799 -4.876 30.482 1.00 90.00 187 ALA A N 1
ATOM 1300 C CA . ALA A 1 187 ? -9.886 -4.810 29.358 1.00 90.00 187 ALA A CA 1
ATOM 1301 C C . ALA A 1 187 ? -9.346 -3.383 29.194 1.00 90.00 187 ALA A C 1
ATOM 1303 O O . ALA A 1 187 ? -10.029 -2.376 29.344 1.00 90.00 187 ALA A O 1
ATOM 1304 N N . THR A 1 188 ? -8.037 -3.291 28.966 1.00 80.81 188 THR A N 1
ATOM 1305 C CA . THR A 1 188 ? -7.322 -2.002 28.927 1.00 80.81 188 THR A CA 1
ATOM 1306 C C . THR A 1 188 ? -7.027 -1.516 27.512 1.00 80.81 188 THR A C 1
ATOM 1308 O O . THR A 1 188 ? -6.343 -0.504 27.343 1.00 80.81 188 THR A O 1
ATOM 1311 N N . ALA A 1 189 ? -7.415 -2.295 26.506 1.00 75.44 189 ALA A N 1
ATOM 1312 C CA . ALA A 1 189 ? -7.165 -2.003 25.110 1.00 75.44 189 ALA A CA 1
ATOM 1313 C C . ALA A 1 189 ? -8.173 -2.750 24.248 1.00 75.44 189 ALA A C 1
ATOM 1315 O O . ALA A 1 189 ? -8.275 -3.967 24.380 1.00 75.44 189 ALA A O 1
ATOM 1316 N N . ASP A 1 190 ? -8.754 -2.034 23.296 1.00 84.06 190 ASP A N 1
ATOM 1317 C CA . ASP A 1 190 ? -9.317 -2.632 22.100 1.00 84.06 190 ASP A CA 1
ATOM 1318 C C . ASP A 1 190 ? -8.209 -2.855 21.069 1.00 84.06 190 ASP A C 1
ATOM 1320 O O . ASP A 1 190 ? -7.695 -1.899 20.460 1.00 84.06 190 ASP A O 1
ATOM 1324 N N . PRO A 1 191 ? -7.739 -4.098 20.883 1.00 85.56 191 PRO A N 1
ATOM 1325 C CA . PRO A 1 191 ? -7.004 -4.434 19.678 1.00 85.56 191 PRO A CA 1
ATOM 1326 C C . PRO A 1 191 ? -7.889 -4.204 18.445 1.00 85.56 191 PRO A C 1
ATOM 1328 O O . PRO A 1 191 ? -9.098 -4.311 18.504 1.00 85.56 191 PRO A O 1
ATOM 1331 N N . CYS A 1 192 ? -7.273 -3.932 17.291 1.00 90.00 192 CYS A N 1
ATOM 1332 C CA . CYS A 1 192 ? -8.002 -3.894 16.020 1.00 90.00 192 CYS A CA 1
ATOM 1333 C C . CYS A 1 192 ? -8.427 -5.319 15.580 1.00 90.00 192 CYS A C 1
ATOM 1335 O O . CYS A 1 192 ? -7.804 -5.877 14.658 1.00 90.00 192 CYS A O 1
ATOM 1337 N N . ASP A 1 193 ? -9.395 -5.932 16.255 1.00 90.06 193 ASP A N 1
ATOM 1338 C CA . ASP A 1 193 ? -9.852 -7.310 16.052 1.00 90.06 193 ASP A CA 1
ATOM 1339 C C . ASP A 1 193 ? -11.370 -7.460 15.846 1.00 90.06 193 ASP A C 1
ATOM 1341 O O . ASP A 1 193 ? -11.842 -8.589 15.701 1.00 90.06 193 ASP A O 1
ATOM 1345 N N . THR A 1 194 ? -12.098 -6.350 15.689 1.00 89.06 194 THR A N 1
ATOM 1346 C CA . THR A 1 194 ? -13.558 -6.258 15.491 1.00 89.06 194 THR A CA 1
ATOM 1347 C C . THR A 1 194 ? -14.416 -6.610 16.695 1.00 89.06 194 THR A C 1
ATOM 1349 O O . THR A 1 194 ? -15.637 -6.728 16.544 1.00 89.06 194 THR A O 1
ATOM 1352 N N . ILE A 1 195 ? -13.809 -6.775 17.864 1.00 89.19 195 ILE A N 1
ATOM 1353 C CA . ILE A 1 195 ? -14.507 -7.023 19.118 1.00 89.19 195 ILE A CA 1
ATOM 1354 C C . ILE A 1 195 ? -14.515 -5.716 19.930 1.00 89.19 195 ILE A C 1
ATOM 1356 O O . ILE A 1 195 ? -13.710 -4.813 19.713 1.00 89.19 195 ILE A O 1
ATOM 1360 N N . ASP A 1 196 ? -15.535 -5.567 20.768 1.00 91.19 196 ASP A N 1
ATOM 1361 C CA . ASP A 1 196 ? -15.584 -4.563 21.830 1.00 91.19 196 ASP A CA 1
ATOM 1362 C C . ASP A 1 196 ? -15.036 -5.259 23.077 1.00 91.19 196 ASP A C 1
ATOM 1364 O O . ASP A 1 196 ? -15.751 -6.019 23.727 1.00 91.19 196 ASP A O 1
ATOM 1368 N N . ASN A 1 197 ? -13.727 -5.149 23.303 1.00 92.75 197 ASN A N 1
ATOM 1369 C CA . ASN A 1 197 ? -13.039 -5.917 24.333 1.00 92.75 197 ASN A CA 1
ATOM 1370 C C . ASN A 1 197 ? -13.256 -5.324 25.721 1.00 92.75 197 ASN A C 1
ATOM 1372 O O . ASN A 1 197 ? -13.140 -6.065 26.693 1.00 92.75 197 ASN A O 1
ATOM 1376 N N . ASP A 1 198 ? -13.525 -4.021 25.827 1.00 93.25 198 ASP A N 1
ATOM 1377 C CA . ASP A 1 198 ? -13.772 -3.344 27.104 1.00 93.25 198 ASP A CA 1
ATOM 1378 C C . ASP A 1 198 ? -15.258 -3.082 27.403 1.00 93.25 198 ASP A C 1
ATOM 1380 O O . ASP A 1 198 ? -15.597 -2.472 28.421 1.00 93.25 198 ASP A O 1
ATOM 1384 N N . CYS A 1 199 ? -16.145 -3.624 26.567 1.00 93.19 199 CYS A N 1
ATOM 1385 C CA . CYS A 1 199 ? -17.596 -3.575 26.704 1.00 93.19 199 CYS A CA 1
ATOM 1386 C C . CYS A 1 199 ? -18.146 -2.142 26.866 1.00 93.19 199 CYS A C 1
ATOM 1388 O O . CYS A 1 199 ? -19.200 -1.941 27.487 1.00 93.19 199 CYS A O 1
ATOM 1390 N N . ASP A 1 200 ? -17.456 -1.126 26.336 1.00 92.00 200 ASP A N 1
ATOM 1391 C CA . ASP A 1 200 ? -17.892 0.272 26.407 1.00 92.00 200 ASP A CA 1
ATOM 1392 C C . ASP A 1 200 ? -18.900 0.647 25.297 1.00 92.00 200 ASP A C 1
ATOM 1394 O O . ASP A 1 200 ? -19.507 1.730 25.314 1.00 92.00 200 ASP A O 1
ATOM 1398 N N . GLY A 1 201 ? -19.149 -0.287 24.374 1.00 90.12 201 GLY A N 1
ATOM 1399 C CA . GLY A 1 201 ? -20.031 -0.151 23.224 1.00 90.12 201 GLY A CA 1
ATOM 1400 C C . GLY A 1 201 ? -19.335 0.351 21.956 1.00 90.12 201 GLY A C 1
ATOM 1401 O O . GLY A 1 201 ? -20.029 0.565 20.951 1.00 90.12 201 GLY A O 1
ATOM 1402 N N . LEU A 1 202 ? -18.016 0.568 21.977 1.00 90.81 202 LEU A N 1
ATOM 1403 C CA . LEU A 1 202 ? -17.205 1.048 20.859 1.00 90.81 202 LEU A CA 1
ATOM 1404 C C . LEU A 1 202 ? -16.276 -0.061 20.357 1.00 90.81 202 LEU A C 1
ATOM 1406 O O . LEU A 1 202 ? -15.188 -0.290 20.864 1.00 90.81 202 LEU A O 1
ATOM 1410 N N . VAL A 1 203 ? -16.670 -0.697 19.255 1.00 89.62 203 VAL A N 1
ATOM 1411 C CA . VAL A 1 203 ? -15.830 -1.716 18.608 1.00 89.62 203 VAL A CA 1
ATOM 1412 C C . VAL A 1 203 ? -14.514 -1.107 18.118 1.00 89.62 203 VAL A C 1
ATOM 1414 O O . VAL A 1 203 ? -14.530 -0.111 17.384 1.00 89.62 203 VAL A O 1
ATOM 1417 N N . ASP A 1 204 ? -13.397 -1.765 18.446 1.00 89.56 204 ASP A N 1
ATOM 1418 C CA . ASP A 1 204 ? -12.029 -1.301 18.184 1.00 89.56 204 ASP A CA 1
ATOM 1419 C C . ASP A 1 204 ? -11.723 0.090 18.808 1.00 89.56 204 ASP A C 1
ATOM 1421 O O . ASP A 1 204 ? -10.925 0.883 18.277 1.00 89.56 204 ASP A O 1
ATOM 1425 N N . GLY A 1 205 ? -12.391 0.413 19.920 1.00 88.00 205 GLY A N 1
ATOM 1426 C CA . GLY A 1 205 ? -12.242 1.640 20.687 1.00 88.00 205 GLY A CA 1
ATOM 1427 C C . GLY A 1 205 ? -12.759 2.900 19.979 1.00 88.00 205 GLY A C 1
ATOM 1428 O O . GLY A 1 205 ? -13.416 2.858 18.930 1.00 88.00 205 GLY A O 1
ATOM 1429 N N . PRO A 1 206 ? -12.421 4.102 20.487 1.00 88.88 206 PRO A N 1
ATOM 1430 C CA . PRO A 1 206 ? -12.988 5.356 19.981 1.00 88.88 206 PRO A CA 1
ATOM 1431 C C . PRO A 1 206 ? -12.626 5.665 18.519 1.00 88.88 206 PRO A C 1
ATOM 1433 O O . PRO A 1 206 ? -13.319 6.445 17.858 1.00 88.88 206 PRO A O 1
ATOM 1436 N N . TRP A 1 207 ? -11.570 5.041 17.991 1.00 91.62 207 TRP A N 1
ATOM 1437 C CA . TRP A 1 207 ? -11.061 5.256 16.633 1.00 91.62 207 TRP A CA 1
ATOM 1438 C C . TRP A 1 207 ? -11.427 4.129 15.653 1.00 91.62 207 TRP A C 1
ATOM 14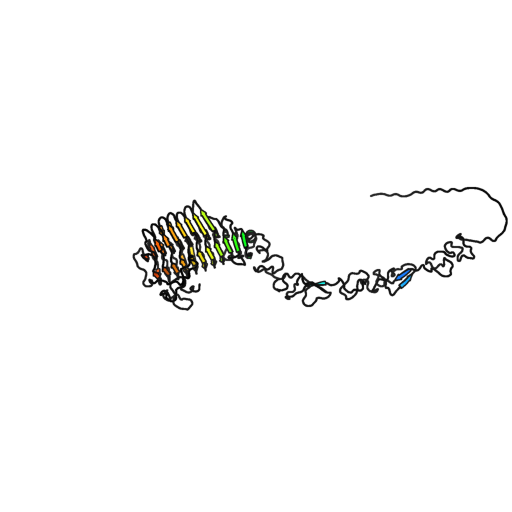40 O O . TRP A 1 207 ? -10.899 4.115 14.537 1.00 91.62 207 TRP A O 1
ATOM 1450 N N . GLY A 1 208 ? -12.315 3.208 16.042 1.00 92.75 208 GLY A N 1
ATOM 1451 C CA . GLY A 1 208 ? -12.876 2.181 15.165 1.00 92.75 208 GLY A CA 1
ATOM 1452 C C . GLY A 1 208 ? -13.788 2.760 14.075 1.00 92.75 208 GLY A C 1
ATOM 1453 O O . GLY A 1 208 ? -14.594 3.662 14.325 1.00 92.75 208 GLY A O 1
ATOM 1454 N N . VAL A 1 209 ? -13.690 2.260 12.837 1.00 94.00 209 VAL A N 1
ATOM 1455 C CA . VAL A 1 209 ? -14.476 2.762 11.693 1.00 94.00 209 VAL A CA 1
ATOM 1456 C C . VAL A 1 209 ? -15.042 1.628 10.806 1.00 94.00 209 VAL A C 1
ATOM 1458 O O . VAL A 1 209 ? -14.280 0.973 10.089 1.00 94.00 209 VAL A O 1
ATOM 1461 N N . PRO A 1 210 ? -16.380 1.469 10.696 1.00 88.88 210 PRO A N 1
ATOM 1462 C CA . PRO A 1 210 ? -17.392 1.997 11.613 1.00 88.88 210 PRO A CA 1
ATOM 1463 C C . PRO A 1 210 ? -17.356 1.235 12.945 1.00 88.88 210 PRO A C 1
ATOM 1465 O O . PRO A 1 210 ? -16.953 0.080 12.967 1.00 88.88 210 PRO A O 1
ATOM 1468 N N . GLY A 1 211 ? -17.832 1.854 14.023 1.00 79.62 211 GLY A N 1
ATOM 1469 C CA . GLY A 1 211 ? -17.947 1.191 15.329 1.00 79.62 211 GLY A CA 1
ATOM 1470 C C . GLY A 1 211 ? -17.550 2.091 16.492 1.00 79.62 211 GLY A C 1
ATOM 1471 O O . GLY A 1 211 ? -18.208 2.054 17.520 1.00 79.62 211 GLY A O 1
ATOM 1472 N N . GLY A 1 212 ? -16.568 2.967 16.276 1.00 84.00 212 GLY A N 1
ATOM 1473 C CA . GLY A 1 212 ? -16.130 3.963 17.247 1.00 84.00 212 GLY A CA 1
ATOM 1474 C C . GLY A 1 212 ? -16.926 5.272 17.196 1.00 84.00 212 GLY A C 1
ATOM 1475 O O . GLY A 1 212 ? -18.018 5.367 16.625 1.00 84.00 212 GLY A O 1
ATOM 1476 N N . GLU A 1 213 ? -16.343 6.339 17.747 1.00 89.62 213 GLU A N 1
ATOM 1477 C CA . GLU A 1 213 ? -17.011 7.639 17.923 1.00 89.62 213 GLU A CA 1
ATOM 1478 C C . GLU A 1 213 ? -17.221 8.415 16.606 1.00 89.62 213 GLU A C 1
ATOM 1480 O O . GLU A 1 213 ? -17.974 9.396 16.548 1.00 89.62 213 GLU A O 1
ATOM 1485 N N . HIS A 1 214 ? -16.561 7.996 15.522 1.00 89.69 214 HIS A N 1
ATOM 1486 C CA . HIS A 1 214 ? -16.499 8.740 14.268 1.00 89.69 214 HIS A CA 1
ATOM 1487 C C . HIS A 1 214 ? -17.249 8.053 13.123 1.00 89.69 214 HIS A C 1
ATOM 1489 O O . HIS A 1 214 ? -16.928 6.954 12.686 1.00 89.69 214 HIS A O 1
ATOM 1495 N N . ALA A 1 215 ? -18.204 8.777 12.531 1.00 86.62 215 ALA A N 1
ATOM 1496 C CA . ALA A 1 215 ? -19.043 8.265 11.443 1.00 86.62 215 ALA A CA 1
ATOM 1497 C C . ALA A 1 215 ? -18.308 8.037 10.103 1.00 86.62 215 ALA A C 1
ATOM 1499 O O . ALA A 1 215 ? -18.868 7.419 9.199 1.00 86.62 215 ALA A O 1
ATOM 1500 N N . THR A 1 216 ? -17.100 8.583 9.924 1.00 94.88 216 THR A N 1
ATOM 1501 C CA . THR A 1 216 ? -16.335 8.473 8.669 1.00 94.88 216 THR A CA 1
ATOM 1502 C C . THR A 1 216 ? -14.846 8.339 8.947 1.00 94.88 216 THR A C 1
ATOM 1504 O O . THR A 1 216 ? -14.355 8.886 9.935 1.00 94.88 216 THR A O 1
ATOM 1507 N N . LEU A 1 217 ? -14.126 7.704 8.018 1.00 96.75 217 LEU A N 1
ATOM 1508 C CA . LEU A 1 217 ? -12.674 7.556 8.088 1.00 96.75 217 LEU A CA 1
ATOM 1509 C C . LEU A 1 217 ? -11.955 8.910 8.171 1.00 96.75 217 LEU A C 1
ATOM 1511 O O . LEU A 1 217 ? -11.106 9.098 9.035 1.00 96.75 217 LEU A O 1
ATOM 1515 N N . ALA A 1 218 ? -12.326 9.873 7.323 1.00 96.50 218 ALA A N 1
ATOM 1516 C CA . ALA A 1 218 ? -11.708 11.199 7.327 1.00 96.50 218 ALA A CA 1
ATOM 1517 C C . ALA A 1 218 ? -11.868 11.912 8.681 1.00 96.50 218 ALA A C 1
ATOM 1519 O O . ALA A 1 218 ? -10.902 12.467 9.196 1.00 96.50 218 ALA A O 1
ATOM 1520 N N . ALA A 1 219 ? -13.059 11.838 9.290 1.00 96.38 219 ALA A N 1
ATOM 1521 C CA . ALA A 1 219 ? -13.299 12.429 10.607 1.00 96.38 219 ALA A CA 1
ATOM 1522 C C . ALA A 1 219 ? -12.473 11.752 11.714 1.00 96.38 219 ALA A C 1
ATOM 1524 O O . ALA A 1 219 ? -11.964 12.446 12.590 1.00 96.38 219 ALA A O 1
ATOM 1525 N N . ALA A 1 220 ? -12.316 10.424 11.659 1.00 96.75 220 ALA A N 1
ATOM 1526 C CA . ALA A 1 220 ? -11.478 9.690 12.605 1.00 96.75 220 ALA A CA 1
ATOM 1527 C C . ALA A 1 220 ? -10.001 10.096 12.475 1.00 96.75 220 ALA A C 1
ATOM 1529 O O . ALA A 1 220 ? -9.367 10.441 13.465 1.00 96.75 220 ALA A O 1
ATOM 1530 N N . VAL A 1 221 ? -9.467 10.143 11.249 1.00 97.56 221 VAL A N 1
ATOM 1531 C CA . VAL A 1 221 ? -8.074 10.551 10.974 1.00 97.56 221 VAL A CA 1
ATOM 1532 C C . VAL A 1 221 ? -7.810 12.008 11.376 1.00 97.56 221 VAL A C 1
ATOM 1534 O O . VAL A 1 221 ? -6.725 12.340 11.861 1.00 97.56 221 VAL A O 1
ATOM 1537 N N . GLU A 1 222 ? -8.786 12.900 11.196 1.00 96.56 222 GLU A N 1
ATOM 1538 C CA . GLU A 1 222 ? -8.668 14.301 11.607 1.00 96.56 222 GLU A CA 1
ATOM 1539 C C . GLU A 1 222 ? -8.609 14.440 13.136 1.00 96.56 222 GLU A C 1
ATOM 1541 O O . GLU A 1 222 ? -7.756 15.170 13.648 1.00 96.56 222 GLU A O 1
ATOM 1546 N N . ALA A 1 223 ? -9.490 13.732 13.851 1.00 96.19 223 ALA A N 1
ATOM 1547 C CA . ALA A 1 223 ? -9.667 13.856 15.296 1.00 96.19 223 ALA A CA 1
ATOM 1548 C C . ALA A 1 223 ? -8.662 13.045 16.130 1.00 96.19 223 ALA A C 1
ATOM 1550 O O . ALA A 1 223 ? -8.367 13.440 17.262 1.00 96.19 223 ALA A O 1
ATOM 1551 N N . ALA A 1 224 ? -8.139 11.943 15.587 1.00 96.38 224 ALA A N 1
ATOM 1552 C CA . ALA A 1 224 ? -7.225 11.056 16.295 1.00 96.38 224 ALA A CA 1
ATOM 1553 C C . ALA A 1 224 ? -5.966 11.806 16.781 1.00 96.38 224 ALA A C 1
ATOM 1555 O O . ALA A 1 224 ? -5.376 12.585 16.023 1.00 96.38 224 ALA A O 1
ATOM 1556 N N . PRO A 1 225 ? -5.525 11.603 18.036 1.00 96.00 225 PRO A N 1
ATOM 1557 C CA . PRO A 1 225 ? -4.301 12.209 18.540 1.00 96.00 225 PRO A CA 1
ATOM 1558 C C . PRO A 1 225 ? -3.063 11.570 17.903 1.00 96.00 225 PRO A C 1
ATOM 1560 O O . PRO A 1 225 ? -3.103 10.455 17.392 1.00 96.00 225 PRO A O 1
ATOM 1563 N N . ASP A 1 226 ? -1.939 12.281 17.959 1.00 97.12 226 ASP A N 1
ATOM 1564 C CA . ASP A 1 226 ? -0.642 11.767 17.511 1.00 97.12 226 ASP A CA 1
ATOM 1565 C C . ASP A 1 226 ? -0.305 10.414 18.170 1.00 97.12 226 ASP A C 1
ATOM 1567 O O . ASP A 1 226 ? -0.515 10.243 19.374 1.00 97.12 226 ASP A O 1
ATOM 1571 N N . GLY A 1 227 ? 0.183 9.450 17.384 1.00 95.75 227 GLY A N 1
ATOM 1572 C CA . GLY A 1 227 ? 0.471 8.086 17.842 1.00 95.75 227 GLY A CA 1
ATOM 1573 C C . GLY A 1 227 ? -0.741 7.150 17.954 1.00 95.75 227 GLY A C 1
ATOM 1574 O O . GLY A 1 227 ? -0.569 5.990 18.330 1.00 95.75 227 GLY A O 1
ATOM 1575 N N . ALA A 1 228 ? -1.961 7.611 17.657 1.00 95.44 228 ALA A N 1
ATOM 1576 C CA . ALA A 1 228 ? -3.145 6.755 17.682 1.00 95.44 228 ALA A CA 1
ATOM 1577 C C . ALA A 1 228 ? -3.189 5.769 16.504 1.00 95.44 228 ALA A C 1
ATOM 1579 O O . ALA A 1 228 ? -2.655 6.018 15.420 1.00 95.44 228 ALA A O 1
ATOM 1580 N N . THR A 1 229 ? -3.894 4.657 16.718 1.00 96.44 229 THR A N 1
ATOM 1581 C CA . THR A 1 229 ? -4.264 3.714 15.659 1.00 96.44 229 THR A CA 1
ATOM 1582 C C . THR A 1 229 ? -5.741 3.889 15.322 1.00 96.44 229 THR A C 1
ATOM 1584 O O . THR A 1 229 ? -6.579 3.839 16.214 1.00 96.44 229 THR A O 1
ATOM 1587 N N . VAL A 1 230 ? -6.049 4.091 14.043 1.00 97.38 230 VAL A N 1
ATOM 1588 C CA . VAL A 1 230 ? -7.410 4.107 13.496 1.00 97.38 230 VAL A CA 1
ATOM 1589 C C . VAL A 1 230 ? -7.672 2.729 12.887 1.00 97.38 230 VAL A C 1
ATOM 1591 O O . VAL A 1 230 ? -7.089 2.388 11.849 1.00 97.38 230 VAL A O 1
ATOM 1594 N N . CYS A 1 231 ? -8.507 1.928 13.549 1.00 96.06 231 CYS A N 1
ATOM 1595 C CA . CYS A 1 231 ? -8.872 0.579 13.121 1.00 96.06 231 CYS A CA 1
ATOM 1596 C C . CYS A 1 231 ? -10.055 0.654 12.150 1.00 96.06 231 CYS A C 1
ATOM 1598 O O . CYS A 1 231 ? -11.101 1.216 12.464 1.00 96.06 231 CYS A O 1
ATOM 1600 N N . VAL A 1 232 ? -9.895 0.122 10.941 1.00 97.00 232 VAL A N 1
ATOM 1601 C CA . VAL A 1 232 ? -10.894 0.260 9.878 1.00 97.00 232 VAL A CA 1
ATOM 1602 C C . VAL A 1 232 ? -11.347 -1.112 9.417 1.00 97.00 232 VAL A C 1
ATOM 1604 O O . VAL A 1 232 ? -10.570 -1.894 8.862 1.00 97.00 232 VAL A O 1
ATOM 1607 N N . SER A 1 233 ? -12.626 -1.390 9.640 1.00 95.38 233 SER A N 1
ATOM 1608 C CA . SER A 1 233 ? -13.290 -2.606 9.183 1.00 95.38 233 SER A CA 1
ATOM 1609 C C . SER A 1 233 ? -13.327 -2.709 7.647 1.00 95.38 233 SER A C 1
ATOM 1611 O O . SER A 1 233 ? -13.099 -1.727 6.939 1.00 95.38 233 SER A O 1
ATOM 1613 N N . PRO A 1 234 ? -13.564 -3.903 7.078 1.00 96.69 234 PRO A N 1
ATOM 1614 C CA . PRO A 1 234 ? -13.740 -4.051 5.635 1.00 96.69 234 PRO A CA 1
ATOM 1615 C C . PRO A 1 234 ? -14.924 -3.226 5.110 1.00 96.69 234 PRO A C 1
ATOM 1617 O O . PRO A 1 234 ? -16.009 -3.208 5.693 1.00 96.69 234 PRO A O 1
ATOM 1620 N N . GLY A 1 235 ? -14.722 -2.555 3.977 1.00 97.25 235 GLY A N 1
ATOM 1621 C CA . GLY A 1 235 ? -15.693 -1.628 3.402 1.00 97.25 235 GLY A CA 1
ATOM 1622 C C . GLY A 1 235 ? -15.064 -0.592 2.474 1.00 97.25 235 GLY A C 1
ATOM 1623 O O . GLY A 1 235 ? -13.847 -0.539 2.305 1.00 97.25 235 GLY A O 1
ATOM 1624 N N . THR A 1 236 ? -15.905 0.247 1.867 1.00 98.12 236 THR A N 1
ATOM 1625 C CA . THR A 1 236 ? -15.471 1.376 1.031 1.00 98.12 236 THR A CA 1
ATOM 1626 C C . THR A 1 236 ? -15.752 2.688 1.743 1.00 98.12 236 THR A C 1
ATOM 1628 O O . THR A 1 236 ? -16.900 3.000 2.065 1.00 98.12 236 THR A O 1
ATOM 1631 N N . TYR A 1 237 ? -14.701 3.468 1.951 1.00 97.88 237 TYR A N 1
ATOM 1632 C CA . TYR A 1 237 ? -14.723 4.725 2.678 1.00 97.88 237 TYR A CA 1
ATOM 1633 C C . TYR A 1 237 ? -14.427 5.871 1.720 1.00 97.88 237 TYR A C 1
ATOM 1635 O O . TYR A 1 237 ? -13.528 5.789 0.886 1.00 97.88 237 TYR A O 1
ATOM 1643 N N . ALA A 1 238 ? -15.193 6.952 1.836 1.00 96.88 238 ALA A N 1
ATOM 1644 C CA . ALA A 1 238 ? -14.955 8.139 1.032 1.00 96.88 238 ALA A CA 1
ATOM 1645 C C . ALA A 1 238 ? -13.647 8.817 1.464 1.00 96.88 238 ALA A C 1
ATOM 1647 O O . ALA A 1 238 ? -13.468 9.130 2.644 1.00 96.88 238 ALA A O 1
ATOM 1648 N N . GLY A 1 239 ? -12.763 9.052 0.497 1.00 93.75 239 GLY A N 1
ATOM 1649 C CA . GLY A 1 239 ? -11.651 9.983 0.617 1.00 93.75 239 GLY A CA 1
ATOM 1650 C C . GLY A 1 239 ? -12.082 11.435 0.343 1.00 93.75 239 GLY A C 1
ATOM 1651 O O . GLY A 1 239 ? -13.258 11.705 0.070 1.00 93.75 239 GLY A O 1
ATOM 1652 N N . PRO A 1 240 ? -11.138 12.387 0.377 1.00 96.69 240 PRO A N 1
ATOM 1653 C CA . PRO A 1 240 ? -9.722 12.193 0.686 1.00 96.69 240 PRO A CA 1
ATOM 1654 C C . PRO A 1 240 ? -9.439 12.091 2.193 1.00 96.69 240 PRO A C 1
ATOM 1656 O O . PRO A 1 240 ? -10.252 12.524 3.010 1.00 96.69 240 PRO A O 1
ATOM 1659 N N . ILE A 1 241 ? -8.260 11.575 2.553 1.00 97.94 241 ILE A N 1
ATOM 1660 C CA . ILE A 1 241 ? -7.715 11.656 3.919 1.00 97.94 241 ILE A CA 1
ATOM 1661 C C . ILE A 1 241 ? -6.341 12.340 3.937 1.00 97.94 241 ILE A C 1
ATOM 1663 O O . ILE A 1 241 ? -5.540 12.171 3.018 1.00 97.94 241 ILE A O 1
ATOM 1667 N N . ASP A 1 242 ? -6.075 13.099 5.000 1.00 97.81 242 ASP A N 1
ATOM 1668 C CA . ASP A 1 242 ? -4.801 13.771 5.279 1.00 97.81 242 ASP A CA 1
ATOM 1669 C C . ASP A 1 242 ? -4.401 13.465 6.726 1.00 97.81 242 ASP A C 1
ATOM 1671 O O . ASP A 1 242 ? -5.192 13.664 7.651 1.00 97.81 242 ASP A O 1
ATOM 1675 N N . PHE A 1 243 ? -3.183 12.964 6.923 1.00 97.94 243 PHE A N 1
ATOM 1676 C CA . PHE A 1 243 ? -2.666 12.612 8.247 1.00 97.94 243 PHE A CA 1
ATOM 1677 C C . PHE A 1 243 ? -2.400 13.861 9.102 1.00 97.94 243 PHE A C 1
ATOM 1679 O O . PHE A 1 243 ? -2.429 13.798 10.336 1.00 97.94 243 PHE A O 1
ATOM 1686 N N . GLY A 1 244 ? -2.219 15.026 8.474 1.00 96.75 244 GLY A N 1
ATOM 1687 C CA . GLY A 1 244 ? -2.123 16.313 9.155 1.00 96.75 244 GLY A CA 1
ATOM 1688 C C . GLY A 1 244 ? -0.881 16.447 10.036 1.00 96.75 244 GLY A C 1
ATOM 1689 O O . GLY A 1 244 ? -0.927 17.144 11.049 1.00 96.75 244 GLY A O 1
ATOM 1690 N N . GLY A 1 245 ? 0.213 15.769 9.677 1.00 96.75 245 GLY A N 1
ATOM 1691 C CA . GLY A 1 245 ? 1.491 15.832 10.393 1.00 96.75 245 GLY A CA 1
ATOM 1692 C C . GLY A 1 245 ? 1.543 14.963 11.647 1.00 96.75 245 GLY A C 1
ATOM 1693 O O . GLY A 1 245 ? 2.418 15.173 12.483 1.00 96.75 245 GLY A O 1
ATOM 1694 N N . LYS A 1 246 ? 0.590 14.038 11.797 1.00 97.88 246 LYS A N 1
ATOM 1695 C CA . LYS A 1 246 ? 0.502 13.100 12.917 1.00 97.88 246 LYS A CA 1
ATOM 1696 C C . LYS A 1 246 ? 1.097 11.743 12.533 1.00 97.88 246 LYS A C 1
ATOM 1698 O O . LYS A 1 246 ? 0.852 11.248 11.433 1.00 97.88 246 LYS A O 1
ATOM 1703 N N . GLU A 1 247 ? 1.792 11.110 13.468 1.00 97.94 247 GLU A N 1
ATOM 1704 C CA . GLU A 1 247 ? 2.313 9.743 13.380 1.00 97.94 247 GLU A CA 1
ATOM 1705 C C . GLU A 1 247 ? 1.192 8.725 13.668 1.00 97.94 247 GLU A C 1
ATOM 1707 O O . GLU A 1 247 ? 1.205 8.011 14.670 1.00 97.94 247 GLU A O 1
ATOM 1712 N N . LEU A 1 248 ? 0.146 8.733 12.836 1.00 97.88 248 LEU A N 1
ATOM 1713 C CA . LEU A 1 248 ? -0.996 7.822 12.965 1.00 97.88 248 LEU A CA 1
ATOM 1714 C C . LEU A 1 248 ? -0.729 6.477 12.298 1.00 97.88 248 LEU A C 1
ATOM 1716 O O . LEU A 1 248 ? -0.148 6.424 11.219 1.00 97.88 248 LEU A O 1
ATOM 1720 N N . VAL A 1 249 ? -1.307 5.408 12.839 1.00 98.31 249 VAL A N 1
ATOM 1721 C CA . VAL A 1 249 ? -1.456 4.140 12.113 1.00 98.31 249 VAL A CA 1
ATOM 1722 C C . VAL A 1 249 ? -2.898 4.016 11.634 1.00 98.31 249 VAL A C 1
ATOM 1724 O O . VAL A 1 249 ? -3.796 3.758 12.426 1.00 98.31 249 VAL A O 1
ATOM 1727 N N . VAL A 1 250 ? -3.144 4.172 10.335 1.00 98.44 250 VAL A N 1
ATOM 1728 C CA . VAL A 1 250 ? -4.462 3.929 9.732 1.00 98.44 250 VAL A CA 1
ATOM 1729 C C . VAL A 1 250 ? -4.452 2.531 9.127 1.00 98.44 250 VAL A C 1
ATOM 1731 O O . VAL A 1 250 ? -3.713 2.268 8.173 1.00 98.44 250 VAL A O 1
ATOM 1734 N N . ARG A 1 251 ? -5.244 1.615 9.700 1.00 98.00 251 ARG A N 1
ATOM 1735 C CA . ARG A 1 251 ? -5.163 0.175 9.417 1.00 98.00 251 ARG A CA 1
ATOM 1736 C C . ARG A 1 251 ? -6.501 -0.411 8.967 1.00 98.00 251 ARG A C 1
ATOM 1738 O O . ARG A 1 251 ? -7.422 -0.520 9.767 1.00 98.00 251 ARG A O 1
ATOM 1745 N N . GLY A 1 252 ? -6.554 -0.904 7.733 1.00 97.81 252 GLY A N 1
ATOM 1746 C CA . GLY A 1 252 ? -7.605 -1.789 7.243 1.00 97.81 252 GLY A CA 1
ATOM 1747 C C . GLY A 1 252 ? -7.393 -3.190 7.804 1.00 97.81 252 GLY A C 1
ATOM 1748 O O . GLY A 1 252 ? -6.450 -3.891 7.434 1.00 97.81 252 GLY A O 1
ATOM 1749 N N . ILE A 1 253 ? -8.233 -3.601 8.747 1.00 95.62 253 ILE A N 1
ATOM 1750 C CA . ILE A 1 253 ? -8.011 -4.818 9.546 1.00 95.62 253 ILE A CA 1
ATOM 1751 C C . ILE A 1 253 ? -8.190 -6.108 8.733 1.00 95.62 253 ILE A C 1
ATOM 1753 O O . ILE A 1 253 ? -7.604 -7.132 9.076 1.00 95.62 253 ILE A O 1
ATOM 1757 N N . ALA A 1 254 ? -8.936 -6.036 7.625 1.00 95.56 254 ALA A N 1
ATOM 1758 C CA . ALA A 1 254 ? -9.183 -7.138 6.696 1.00 95.56 254 ALA A CA 1
ATOM 1759 C C . ALA A 1 254 ? -8.223 -7.176 5.486 1.00 95.56 254 ALA A C 1
ATOM 1761 O O . ALA A 1 254 ? -8.336 -8.084 4.658 1.00 95.56 254 ALA A O 1
ATOM 1762 N N . GLY A 1 255 ? -7.283 -6.224 5.396 1.00 97.50 255 GLY A N 1
ATOM 1763 C CA . GLY A 1 255 ? -6.301 -6.112 4.312 1.00 97.50 255 GLY A CA 1
ATOM 1764 C C . GLY A 1 255 ? -6.798 -5.358 3.073 1.00 97.50 255 GLY A C 1
ATOM 1765 O O . GLY A 1 255 ? -7.989 -5.063 2.923 1.00 97.50 255 GLY A O 1
ATOM 1766 N N . ALA A 1 256 ? -5.867 -5.064 2.158 1.00 98.12 256 ALA A N 1
ATOM 1767 C CA . ALA A 1 256 ? -6.111 -4.176 1.016 1.00 98.12 256 ALA A CA 1
ATOM 1768 C C . ALA A 1 256 ? -7.203 -4.663 0.054 1.00 98.12 256 ALA A C 1
ATOM 1770 O O . ALA A 1 256 ? -7.900 -3.848 -0.542 1.00 98.12 256 ALA A O 1
ATOM 1771 N N . GLU A 1 257 ? -7.409 -5.974 -0.048 1.00 97.81 257 GLU A N 1
ATOM 1772 C CA . GLU A 1 257 ? -8.425 -6.592 -0.912 1.00 97.81 257 GLU A CA 1
ATOM 1773 C C . GLU A 1 257 ? -9.873 -6.362 -0.434 1.00 97.81 257 GLU A C 1
ATOM 1775 O O . GLU A 1 257 ? -10.824 -6.646 -1.164 1.00 97.81 257 GLU A O 1
ATOM 1780 N N . GLN A 1 258 ? -10.068 -5.894 0.804 1.00 98.25 258 GLN A N 1
ATOM 1781 C CA . GLN A 1 258 ? -11.397 -5.747 1.412 1.00 98.25 258 GLN A CA 1
ATOM 1782 C C . GLN A 1 258 ? -11.674 -4.355 1.986 1.00 98.25 258 GLN A C 1
ATOM 1784 O O . GLN A 1 258 ? -12.832 -4.039 2.272 1.00 98.25 258 GLN A O 1
ATOM 1789 N N . THR A 1 259 ? -10.651 -3.515 2.133 1.00 98.38 259 THR A N 1
ATOM 1790 C CA . THR A 1 259 ? -10.793 -2.165 2.681 1.00 98.38 259 THR A CA 1
ATOM 1791 C C . THR A 1 259 ? -10.337 -1.130 1.657 1.00 98.38 259 THR A C 1
ATOM 1793 O O . THR A 1 259 ? -9.189 -1.127 1.221 1.00 98.38 259 THR A O 1
ATOM 1796 N N . PHE A 1 260 ? -11.237 -0.228 1.268 1.00 98.69 260 PHE A N 1
ATOM 1797 C CA . PHE A 1 260 ? -11.047 0.697 0.150 1.00 98.69 260 PHE A CA 1
ATOM 1798 C C . PHE A 1 260 ? -11.192 2.150 0.605 1.00 98.69 260 PHE A C 1
ATOM 1800 O O . PHE A 1 260 ? -12.145 2.481 1.311 1.00 98.69 260 PHE A O 1
ATOM 1807 N N . ILE A 1 261 ? -10.310 3.027 0.133 1.00 98.69 261 ILE A N 1
ATOM 1808 C CA . ILE A 1 261 ? -10.482 4.481 0.169 1.00 98.69 261 ILE A CA 1
ATOM 1809 C C . ILE A 1 261 ? -10.747 4.940 -1.266 1.00 98.69 261 ILE A C 1
ATOM 1811 O O . ILE A 1 261 ? -9.893 4.770 -2.136 1.00 98.69 261 ILE A O 1
ATOM 1815 N N . ASP A 1 262 ? -11.933 5.494 -1.514 1.00 98.50 262 ASP A N 1
ATOM 1816 C CA . ASP A 1 262 ? -12.363 5.968 -2.834 1.00 98.50 262 ASP A CA 1
ATOM 1817 C C . ASP A 1 262 ? -12.421 7.503 -2.862 1.00 98.50 262 ASP A C 1
ATOM 1819 O O . ASP A 1 262 ? -13.203 8.122 -2.134 1.00 98.50 262 ASP A O 1
ATOM 1823 N N . GLY A 1 263 ? -11.595 8.129 -3.705 1.00 97.19 263 GLY A N 1
ATOM 1824 C CA . GLY A 1 263 ? -11.534 9.584 -3.888 1.00 97.19 263 GLY A CA 1
ATOM 1825 C C . GLY A 1 263 ? -12.705 10.193 -4.668 1.00 97.19 263 GLY A C 1
ATOM 1826 O O . GLY A 1 263 ? -12.799 11.418 -4.782 1.00 97.19 263 GLY A O 1
ATOM 1827 N N . GLY A 1 264 ? -13.604 9.382 -5.236 1.00 96.44 264 GLY A N 1
ATOM 1828 C CA . GLY A 1 264 ? -14.821 9.855 -5.904 1.00 96.44 264 GLY A CA 1
ATOM 1829 C C . GLY A 1 264 ? -14.574 10.744 -7.131 1.00 96.44 264 GLY A C 1
ATOM 1830 O O . GLY A 1 264 ? -15.425 11.562 -7.491 1.00 96.44 264 GLY A O 1
ATOM 1831 N N . GLY A 1 265 ? -13.405 10.623 -7.757 1.00 94.88 265 GLY A N 1
ATOM 1832 C CA . GLY A 1 265 ? -12.978 11.375 -8.932 1.00 94.88 265 GLY A CA 1
ATOM 1833 C C . GLY A 1 265 ? -12.511 12.799 -8.639 1.00 94.88 265 GLY A C 1
ATOM 1834 O O . GLY A 1 265 ? -12.605 13.638 -9.534 1.00 94.88 265 GLY A O 1
ATOM 1835 N N . ASN A 1 266 ? -12.055 13.109 -7.417 1.00 91.00 266 ASN A N 1
ATOM 1836 C CA . ASN A 1 266 ? -11.599 14.454 -7.054 1.00 91.00 266 ASN A CA 1
ATOM 1837 C C . ASN A 1 266 ? -10.323 14.444 -6.204 1.00 91.00 266 ASN A C 1
ATOM 1839 O O . ASN A 1 266 ? -10.338 13.983 -5.069 1.00 91.00 266 ASN A O 1
ATOM 1843 N N . GLY A 1 267 ? -9.260 15.075 -6.706 1.00 95.69 267 GLY A N 1
ATOM 1844 C CA . GLY A 1 267 ? -8.012 15.276 -5.966 1.00 95.69 267 GLY A CA 1
ATOM 1845 C C . GLY A 1 267 ? -7.252 13.976 -5.658 1.00 95.69 267 GLY A C 1
ATOM 1846 O O . GLY A 1 267 ? -7.645 12.908 -6.134 1.00 95.69 267 GLY A O 1
ATOM 1847 N N . PRO A 1 268 ? -6.140 14.081 -4.905 1.00 98.19 268 PRO A N 1
ATOM 1848 C CA . PRO A 1 268 ? -5.472 12.940 -4.283 1.00 98.19 268 PRO A CA 1
ATOM 1849 C C . PRO A 1 268 ? -6.399 12.215 -3.307 1.00 98.19 268 PRO A C 1
ATOM 1851 O O . PRO A 1 268 ? -7.117 12.878 -2.562 1.00 98.19 268 PRO A O 1
ATOM 1854 N N . VAL A 1 269 ? -6.358 10.883 -3.259 1.00 98.75 269 VAL A N 1
ATOM 1855 C CA . VAL A 1 269 ? -7.151 10.095 -2.296 1.00 98.75 269 VAL A CA 1
ATOM 1856 C C . VAL A 1 269 ? -6.527 10.134 -0.899 1.00 98.75 269 VAL A C 1
ATOM 1858 O O . VAL A 1 269 ? -7.235 10.274 0.098 1.00 98.75 269 VAL A O 1
ATOM 1861 N N . VAL A 1 270 ? -5.199 10.023 -0.820 1.00 98.75 270 VAL A N 1
ATOM 1862 C CA . VAL A 1 270 ? -4.441 10.064 0.438 1.00 98.75 270 VAL A CA 1
ATOM 1863 C C . VAL A 1 270 ? -3.319 11.089 0.328 1.00 98.75 270 VAL A C 1
ATOM 1865 O O . VAL A 1 270 ? -2.582 11.107 -0.661 1.00 98.75 270 VAL A O 1
ATOM 1868 N N . ALA A 1 271 ? -3.168 11.923 1.355 1.00 98.31 271 ALA A N 1
ATOM 1869 C CA . ALA A 1 271 ? -2.150 12.960 1.417 1.00 98.31 271 ALA A CA 1
ATOM 1870 C C . ALA A 1 271 ? -1.249 12.831 2.658 1.00 98.31 271 ALA A C 1
ATOM 1872 O O . ALA A 1 271 ? -1.729 12.634 3.774 1.00 98.31 271 ALA A O 1
ATOM 1873 N N . PHE A 1 272 ? 0.057 13.010 2.438 1.00 98.62 272 PHE A N 1
ATOM 1874 C CA . PHE A 1 272 ? 1.086 13.194 3.468 1.00 98.62 272 PHE A CA 1
ATOM 1875 C C . PHE A 1 272 ? 1.877 14.462 3.137 1.00 98.62 272 PHE A C 1
ATOM 1877 O O . PHE A 1 272 ? 2.771 14.460 2.281 1.00 98.62 272 PHE A O 1
ATOM 1884 N N . VAL A 1 273 ? 1.472 15.588 3.719 1.00 97.88 273 VAL A N 1
ATOM 1885 C CA . VAL A 1 273 ? 1.920 16.925 3.280 1.00 97.88 273 VAL A CA 1
ATOM 1886 C C . VAL A 1 273 ? 2.391 17.823 4.415 1.00 97.88 273 VAL A C 1
ATOM 1888 O O . VAL A 1 273 ? 2.764 18.974 4.172 1.00 97.88 273 VAL A O 1
ATOM 1891 N N . SER A 1 274 ? 2.393 17.313 5.644 1.00 97.19 274 SER A N 1
ATOM 1892 C CA . SER A 1 274 ? 2.659 18.099 6.849 1.00 97.19 274 SER A CA 1
ATOM 1893 C C . SER A 1 274 ? 3.886 17.608 7.623 1.00 97.19 274 SER A C 1
ATOM 1895 O O . SER A 1 274 ? 4.092 18.009 8.767 1.00 97.19 274 SER A O 1
ATOM 1897 N N . GLY A 1 275 ? 4.746 16.816 6.975 1.00 96.50 275 GLY A N 1
ATOM 1898 C CA . GLY A 1 275 ? 6.027 16.366 7.526 1.00 96.50 275 GLY A CA 1
ATOM 1899 C C . GLY A 1 275 ? 5.931 15.079 8.338 1.00 96.50 275 GLY A C 1
ATOM 1900 O O . GLY A 1 275 ? 6.735 14.886 9.244 1.00 96.50 275 GLY A O 1
ATOM 1901 N N . GLU A 1 276 ? 4.957 14.232 8.014 1.00 98.56 276 GLU A N 1
ATOM 1902 C CA . GLU A 1 276 ? 4.746 12.918 8.617 1.00 98.56 276 GLU A CA 1
ATOM 1903 C C . GLU A 1 276 ? 6.016 12.058 8.512 1.00 98.56 276 GLU A C 1
ATOM 1905 O O . GLU A 1 276 ? 6.663 12.018 7.459 1.00 98.56 276 GLU A O 1
ATOM 1910 N N . GLY A 1 277 ? 6.401 11.404 9.605 1.00 98.25 277 GLY A N 1
ATOM 1911 C CA . GLY A 1 277 ? 7.536 10.496 9.695 1.00 98.25 277 GLY A CA 1
ATOM 1912 C C . GLY A 1 277 ? 7.172 9.051 9.368 1.00 98.25 277 GLY A C 1
ATOM 1913 O O . GLY A 1 277 ? 6.106 8.760 8.838 1.00 98.25 277 GLY A O 1
ATOM 1914 N N . ALA A 1 278 ? 8.092 8.133 9.669 1.00 97.50 278 ALA A N 1
ATOM 1915 C CA . ALA A 1 278 ? 7.938 6.712 9.346 1.00 97.50 278 ALA A CA 1
ATOM 1916 C C . ALA A 1 278 ? 6.896 5.989 10.219 1.00 97.50 278 ALA A C 1
ATOM 1918 O O . ALA A 1 278 ? 6.451 4.900 9.846 1.00 97.50 278 ALA A O 1
ATOM 1919 N N . ASP A 1 279 ? 6.520 6.583 11.356 1.00 98.06 279 ASP A N 1
ATOM 1920 C CA . ASP A 1 279 ? 5.514 6.045 12.271 1.00 98.06 279 ASP A CA 1
ATOM 1921 C C . ASP A 1 279 ? 4.087 6.381 11.796 1.00 98.06 279 ASP A C 1
ATOM 1923 O O . ASP A 1 279 ? 3.141 5.698 12.185 1.00 98.06 279 ASP A O 1
ATOM 1927 N N . ALA A 1 280 ? 3.928 7.349 10.885 1.00 98.69 280 ALA A N 1
ATOM 1928 C CA . ALA A 1 280 ? 2.726 7.527 10.085 1.00 98.69 280 ALA A CA 1
ATOM 1929 C C . ALA A 1 280 ? 2.603 6.391 9.059 1.00 98.69 280 ALA A C 1
ATOM 1931 O O . ALA A 1 280 ? 3.396 6.288 8.115 1.00 98.69 280 ALA A O 1
ATOM 1932 N N . GLN A 1 281 ? 1.597 5.535 9.233 1.00 98.75 281 GLN A N 1
ATOM 1933 C CA . GLN A 1 281 ? 1.398 4.342 8.416 1.00 98.75 281 GLN A CA 1
ATOM 1934 C C . GLN A 1 281 ? 0.010 4.303 7.787 1.00 98.75 281 GLN A C 1
ATOM 1936 O O . GLN A 1 281 ? -1.002 4.454 8.473 1.00 98.75 281 GLN A O 1
ATOM 1941 N N . LEU A 1 282 ? -0.035 3.994 6.492 1.00 98.88 282 LEU A N 1
ATOM 1942 C CA . LEU A 1 282 ? -1.238 3.495 5.832 1.00 98.88 282 LEU A CA 1
ATOM 1943 C C . LEU A 1 282 ? -1.045 2.004 5.565 1.00 98.88 282 LEU A C 1
ATOM 1945 O O . LEU A 1 282 ? -0.100 1.619 4.869 1.00 98.88 282 LEU A O 1
ATOM 1949 N N . ARG A 1 283 ? -1.936 1.173 6.114 1.00 98.56 283 ARG A N 1
ATOM 1950 C CA . ARG A 1 283 ? -1.808 -0.281 6.017 1.00 98.56 283 ARG A CA 1
ATOM 1951 C C . ARG A 1 283 ? -3.106 -0.989 5.669 1.00 98.56 283 ARG A C 1
ATOM 1953 O O . ARG A 1 283 ? -4.110 -0.755 6.332 1.00 98.56 283 ARG A O 1
ATOM 1960 N N . GLY A 1 284 ? -3.057 -1.926 4.725 1.00 98.62 284 GLY A N 1
ATOM 1961 C CA . GLY A 1 284 ? -4.184 -2.804 4.411 1.00 98.62 284 GLY A CA 1
ATOM 1962 C C . GLY A 1 284 ? -5.308 -2.088 3.670 1.00 98.62 284 GLY A C 1
ATOM 1963 O O . GLY A 1 284 ? -6.472 -2.302 3.993 1.00 98.62 284 GLY A O 1
ATOM 1964 N N . PHE A 1 285 ? -4.975 -1.217 2.712 1.00 98.81 285 PHE A N 1
ATOM 1965 C CA . PHE A 1 285 ? -5.966 -0.464 1.937 1.00 98.81 285 PHE A CA 1
ATOM 1966 C C . PHE A 1 285 ? -5.744 -0.562 0.435 1.00 98.81 285 PHE A C 1
ATOM 1968 O O . PHE A 1 285 ? -4.620 -0.437 -0.049 1.00 98.81 285 PHE A O 1
ATOM 1975 N N . THR A 1 286 ? -6.846 -0.641 -0.302 1.00 98.94 286 THR A N 1
ATOM 1976 C CA . THR A 1 286 ? -6.900 -0.196 -1.693 1.00 98.94 286 THR A CA 1
ATOM 1977 C C . THR A 1 286 ? -7.206 1.304 -1.753 1.00 98.94 286 THR A C 1
ATOM 1979 O O . THR A 1 286 ? -8.185 1.770 -1.177 1.00 98.94 286 THR A O 1
ATOM 1982 N N . VAL A 1 287 ? -6.396 2.064 -2.485 1.00 98.94 287 VAL A N 1
ATOM 1983 C CA . VAL A 1 287 ? -6.521 3.502 -2.741 1.00 98.94 287 VAL A CA 1
ATOM 1984 C C . VAL A 1 287 ? -6.927 3.710 -4.200 1.00 98.94 287 VAL A C 1
ATOM 1986 O O . VAL A 1 287 ? -6.154 3.402 -5.115 1.00 98.94 287 VAL A O 1
ATOM 1989 N N . THR A 1 288 ? -8.140 4.219 -4.425 1.00 98.81 288 THR A N 1
ATOM 1990 C CA . THR A 1 288 ? -8.739 4.277 -5.765 1.00 98.81 288 THR A CA 1
ATOM 1991 C C . THR A 1 288 ? -9.604 5.509 -6.013 1.00 98.81 288 THR A C 1
ATOM 1993 O O . THR A 1 288 ? -9.919 6.271 -5.102 1.00 98.81 288 THR A O 1
ATOM 1996 N N . GLY A 1 289 ? -9.994 5.716 -7.272 1.00 98.31 289 GLY A N 1
ATOM 1997 C CA . GLY A 1 289 ? -10.931 6.765 -7.665 1.00 98.31 289 GLY A CA 1
ATOM 1998 C C . GLY A 1 289 ? -10.374 8.183 -7.538 1.00 98.31 289 GLY A C 1
ATOM 1999 O O . GLY A 1 289 ? -11.136 9.142 -7.610 1.00 98.31 289 GLY A O 1
ATOM 2000 N N . GLY A 1 290 ? -9.068 8.357 -7.351 1.00 98.44 290 GLY A N 1
ATOM 2001 C CA . GLY A 1 290 ? -8.434 9.668 -7.305 1.00 98.44 290 GLY A CA 1
ATOM 2002 C C . GLY A 1 290 ? -8.390 10.364 -8.663 1.00 98.44 290 GLY A C 1
ATOM 2003 O O . GLY A 1 290 ? -8.267 9.712 -9.705 1.00 98.44 290 GLY A O 1
ATOM 2004 N N . ALA A 1 291 ? -8.443 11.700 -8.662 1.00 97.88 291 ALA A N 1
ATOM 2005 C CA . ALA A 1 291 ? -8.276 12.499 -9.876 1.00 97.88 291 ALA A CA 1
ATOM 2006 C C . ALA A 1 291 ? -7.496 13.802 -9.636 1.00 97.88 291 ALA A C 1
ATOM 2008 O O . ALA A 1 291 ? -8.063 14.818 -9.225 1.00 97.88 291 ALA A O 1
ATOM 2009 N N . ALA A 1 292 ? -6.193 13.799 -9.925 1.00 97.12 292 ALA A N 1
ATOM 2010 C CA . ALA A 1 292 ? -5.310 14.948 -9.715 1.00 97.12 292 ALA A CA 1
ATOM 2011 C C . ALA A 1 292 ? -4.137 14.970 -10.697 1.00 97.12 292 ALA A C 1
ATOM 2013 O O . ALA A 1 292 ? -3.698 13.936 -11.182 1.00 97.12 292 ALA A O 1
ATOM 2014 N N . TYR A 1 293 ? -3.577 16.152 -10.961 1.00 96.25 293 TYR A N 1
ATOM 2015 C CA . TYR A 1 293 ? -2.406 16.280 -11.840 1.00 96.25 293 TYR A CA 1
ATOM 2016 C C . TYR A 1 293 ? -1.122 15.710 -11.217 1.00 96.25 293 TYR A C 1
ATOM 2018 O O . TYR A 1 293 ? -0.199 15.349 -11.944 1.00 96.25 293 TYR A O 1
ATOM 2026 N N . GLU A 1 294 ? -1.064 15.647 -9.889 1.00 97.25 294 GLU A N 1
ATOM 2027 C CA . GLU A 1 294 ? 0.050 15.103 -9.117 1.00 97.25 294 GLU A CA 1
ATOM 2028 C C . GLU A 1 294 ? -0.526 14.164 -8.054 1.00 97.25 294 GLU A C 1
ATOM 2030 O O . GLU A 1 294 ? -1.383 14.592 -7.281 1.00 97.25 294 GLU A O 1
ATOM 2035 N N . GLY A 1 295 ? -0.090 12.902 -8.025 1.00 97.62 295 GLY A N 1
ATOM 2036 C CA . GLY A 1 295 ? -0.441 11.966 -6.950 1.00 97.62 295 GLY A CA 1
ATOM 2037 C C . GLY A 1 295 ? -1.934 11.695 -6.827 1.00 97.62 295 GLY A C 1
ATOM 2038 O O . GLY A 1 295 ? -2.480 11.858 -5.741 1.00 97.62 295 GLY A O 1
ATOM 2039 N N . ALA A 1 296 ? -2.616 11.338 -7.923 1.00 98.31 296 ALA A N 1
ATOM 2040 C CA . ALA A 1 296 ? -4.067 11.143 -7.887 1.00 98.31 296 ALA A CA 1
ATOM 2041 C C . ALA A 1 296 ? -4.475 10.059 -6.877 1.00 98.31 296 ALA A C 1
ATOM 2043 O O . ALA A 1 296 ? -5.427 10.271 -6.139 1.00 98.31 296 ALA A O 1
ATOM 2044 N N . GLY A 1 297 ? -3.737 8.952 -6.779 1.00 98.75 297 GLY A N 1
ATOM 2045 C CA . GLY A 1 297 ? -3.897 8.001 -5.679 1.00 98.75 297 GLY A CA 1
ATOM 2046 C C . GLY A 1 297 ? -3.326 8.560 -4.378 1.00 98.75 297 GLY A C 1
ATOM 2047 O O . GLY A 1 297 ? -4.064 8.936 -3.467 1.00 98.75 297 GLY A O 1
ATOM 2048 N N . VAL A 1 298 ? -1.998 8.634 -4.303 1.00 98.88 298 VAL A N 1
ATOM 2049 C CA . VAL A 1 298 ? -1.277 9.079 -3.106 1.00 98.88 298 VAL A CA 1
ATOM 2050 C C . VAL A 1 298 ? -0.357 10.249 -3.436 1.00 98.88 298 VAL A C 1
ATOM 2052 O O . VAL A 1 298 ? 0.471 10.175 -4.349 1.00 98.88 298 VAL A O 1
ATOM 2055 N N . TYR A 1 299 ? -0.469 11.319 -2.652 1.00 98.75 299 TYR A N 1
ATOM 2056 C CA . TYR A 1 299 ? 0.349 12.520 -2.779 1.00 98.75 299 TYR A CA 1
ATOM 2057 C C . TYR A 1 299 ? 1.207 12.734 -1.528 1.00 98.75 299 TYR A C 1
ATOM 2059 O O . TYR A 1 299 ? 0.688 12.931 -0.428 1.00 98.75 299 TYR A O 1
ATOM 2067 N N . MET A 1 300 ? 2.530 12.742 -1.702 1.00 98.62 300 MET A N 1
ATOM 2068 C CA . MET A 1 300 ? 3.500 12.980 -0.633 1.00 98.62 300 MET A CA 1
ATOM 2069 C C . MET A 1 300 ? 4.376 14.193 -0.939 1.00 98.62 300 MET A C 1
ATOM 2071 O O . MET A 1 300 ? 4.978 14.298 -2.011 1.00 98.62 300 MET A O 1
ATOM 2075 N N . SER A 1 301 ? 4.495 15.102 0.028 1.00 98.06 301 SER A N 1
ATOM 2076 C CA . SER A 1 301 ? 5.344 16.287 -0.090 1.00 98.06 301 SER A CA 1
ATOM 2077 C C . SER A 1 301 ? 6.070 16.579 1.219 1.00 98.06 301 SER A C 1
ATOM 2079 O O . SER A 1 301 ? 5.486 17.104 2.161 1.00 98.06 301 SER A O 1
ATOM 2081 N N . GLY A 1 302 ? 7.374 16.304 1.252 1.00 97.69 302 GLY A N 1
ATOM 2082 C CA . GLY A 1 302 ? 8.233 16.539 2.412 1.00 97.69 302 GLY A CA 1
ATOM 2083 C C . GLY A 1 302 ? 7.971 15.587 3.581 1.00 97.69 302 GLY A C 1
ATOM 2084 O O . GLY A 1 302 ? 8.417 15.876 4.688 1.00 97.69 302 GLY A O 1
ATOM 2085 N N . ALA A 1 303 ? 7.271 14.481 3.333 1.00 98.44 303 ALA A N 1
ATOM 2086 C CA . ALA A 1 303 ? 6.897 13.469 4.311 1.00 98.44 303 ALA A CA 1
ATOM 2087 C C . ALA A 1 303 ? 7.611 12.139 4.023 1.00 98.44 303 ALA A C 1
ATOM 2089 O O . ALA A 1 303 ? 8.038 11.879 2.898 1.00 98.44 303 ALA A O 1
ATOM 2090 N N . SER A 1 304 ? 7.766 11.308 5.048 1.00 98.62 304 SER A N 1
ATOM 2091 C CA . SER A 1 304 ? 8.440 10.005 4.992 1.00 98.62 304 SER A CA 1
ATOM 2092 C C . SER A 1 304 ? 7.593 8.881 5.616 1.00 98.62 304 SER A C 1
ATOM 2094 O O . SER A 1 304 ? 8.126 8.151 6.450 1.00 98.62 304 SER A O 1
ATOM 2096 N N . PRO A 1 305 ? 6.303 8.736 5.245 1.00 98.81 305 PRO A N 1
ATOM 2097 C CA . PRO A 1 305 ? 5.419 7.711 5.800 1.00 98.81 305 PRO A CA 1
ATOM 2098 C C . PRO A 1 305 ? 5.817 6.293 5.388 1.00 98.81 305 PRO A C 1
ATOM 2100 O O . PRO A 1 305 ? 6.577 6.085 4.434 1.00 98.81 305 PRO A O 1
ATOM 2103 N N . THR A 1 306 ? 5.216 5.318 6.066 1.00 98.88 306 THR A N 1
ATOM 2104 C CA . THR A 1 306 ? 5.254 3.909 5.666 1.00 98.88 306 THR A CA 1
ATOM 2105 C C . THR A 1 306 ? 3.938 3.506 4.997 1.00 98.88 306 THR A C 1
ATOM 2107 O O . THR A 1 306 ? 2.862 3.642 5.579 1.00 98.88 306 THR A O 1
ATOM 2110 N N . LEU A 1 307 ? 4.006 2.969 3.780 1.00 98.94 307 LEU A N 1
ATOM 2111 C CA . LEU A 1 307 ? 2.894 2.260 3.144 1.00 98.94 307 LEU A CA 1
ATOM 2112 C C . LEU A 1 307 ? 3.166 0.760 3.227 1.00 98.94 307 LEU A C 1
ATOM 2114 O O . LEU A 1 307 ? 4.227 0.314 2.790 1.00 98.94 307 LEU A O 1
ATOM 2118 N N . ARG A 1 308 ? 2.221 -0.009 3.773 1.00 98.75 308 ARG A N 1
ATOM 2119 C CA . ARG A 1 308 ? 2.375 -1.459 3.947 1.00 98.75 308 ARG A CA 1
ATOM 2120 C C . ARG A 1 308 ? 1.128 -2.218 3.523 1.00 98.75 308 ARG A C 1
ATOM 2122 O O . ARG A 1 308 ? 0.073 -1.916 4.064 1.00 98.75 308 ARG A O 1
ATOM 2129 N N . ASP A 1 309 ? 1.230 -3.237 2.670 1.00 98.62 309 ASP A N 1
ATOM 2130 C CA . ASP A 1 309 ? 0.040 -3.969 2.187 1.00 98.62 309 ASP A CA 1
ATOM 2131 C C . ASP A 1 309 ? -0.984 -2.975 1.605 1.00 98.62 309 ASP A C 1
ATOM 2133 O O . ASP A 1 309 ? -2.067 -2.751 2.149 1.00 98.62 309 ASP A O 1
ATOM 2137 N N . VAL A 1 310 ? -0.561 -2.243 0.572 1.00 98.94 310 VAL A N 1
ATOM 2138 C CA . VAL A 1 310 ? -1.365 -1.183 -0.055 1.00 98.94 310 VAL A CA 1
ATOM 2139 C C . VAL A 1 310 ? -1.482 -1.441 -1.548 1.00 98.94 310 VAL A C 1
ATOM 2141 O O . VAL A 1 310 ? -0.487 -1.667 -2.235 1.00 98.94 310 VAL A O 1
ATOM 2144 N N . ILE A 1 311 ? -2.703 -1.329 -2.062 1.00 98.94 311 ILE A N 1
ATOM 2145 C CA . ILE A 1 311 ? -2.995 -1.372 -3.494 1.00 98.94 311 ILE A CA 1
ATOM 2146 C C . ILE A 1 311 ? -3.342 0.049 -3.946 1.00 98.94 311 ILE A C 1
ATOM 2148 O O . ILE A 1 311 ? -4.246 0.665 -3.401 1.00 98.94 311 ILE A O 1
ATOM 2152 N N . ILE A 1 312 ? -2.647 0.602 -4.938 1.00 98.94 312 ILE A N 1
ATOM 2153 C CA . ILE A 1 312 ? -2.936 1.919 -5.527 1.00 98.94 312 ILE A CA 1
ATOM 2154 C C . ILE A 1 312 ? -3.408 1.694 -6.960 1.00 98.94 312 ILE A C 1
ATOM 2156 O O . ILE A 1 312 ? -2.599 1.377 -7.837 1.00 98.94 312 ILE A O 1
ATOM 2160 N N . THR A 1 313 ? -4.712 1.847 -7.202 1.00 98.88 313 THR A N 1
ATOM 2161 C CA . THR A 1 313 ? -5.313 1.431 -8.475 1.00 98.88 313 THR A CA 1
ATOM 2162 C C . THR A 1 313 ? -6.452 2.297 -8.974 1.00 98.88 313 THR A C 1
ATOM 2164 O O . THR A 1 313 ? -7.188 2.890 -8.188 1.00 98.88 313 THR A O 1
ATOM 2167 N N . GLY A 1 314 ? -6.625 2.369 -10.294 1.00 98.38 314 GLY A N 1
ATOM 2168 C CA . GLY A 1 314 ? -7.744 3.077 -10.917 1.00 98.38 314 GLY A CA 1
ATOM 2169 C C . GLY A 1 314 ? -7.740 4.587 -10.663 1.00 98.38 314 GLY A C 1
ATOM 2170 O O . GLY A 1 314 ? -8.801 5.212 -10.675 1.00 98.38 314 GLY A O 1
ATOM 2171 N N . ASN A 1 315 ? -6.571 5.179 -10.401 1.00 98.75 315 ASN A N 1
ATOM 2172 C CA . ASN A 1 315 ? -6.426 6.618 -10.200 1.00 98.75 315 ASN A CA 1
ATOM 2173 C C . ASN A 1 315 ? -6.048 7.308 -11.509 1.00 98.75 315 ASN A C 1
ATOM 2175 O O . ASN A 1 315 ? -5.321 6.751 -12.337 1.00 98.75 315 ASN A O 1
ATOM 2179 N N . ARG A 1 316 ? -6.536 8.538 -11.699 1.00 98.12 316 ARG A N 1
ATOM 2180 C CA . ARG A 1 316 ? -6.416 9.244 -12.974 1.00 98.12 316 ARG A CA 1
ATOM 2181 C C . ARG A 1 316 ? -5.769 10.613 -12.840 1.00 98.12 316 ARG A C 1
ATOM 2183 O O . ARG A 1 316 ? -6.357 11.544 -12.300 1.00 98.12 316 ARG A O 1
ATOM 2190 N N . GLY A 1 317 ? -4.592 10.779 -13.424 1.00 97.25 317 GLY A N 1
ATOM 2191 C CA . GLY A 1 317 ? -4.023 12.095 -13.665 1.00 97.25 317 GLY A CA 1
ATOM 2192 C C . GLY A 1 317 ? -4.381 12.599 -15.052 1.00 97.25 317 GLY A C 1
ATOM 2193 O O . GLY A 1 317 ? -4.062 11.954 -16.040 1.00 97.25 317 GLY A O 1
ATOM 2194 N N . GLU A 1 318 ? -5.037 13.752 -15.159 1.00 94.69 318 GLU A N 1
ATOM 2195 C CA . GLU A 1 318 ? -5.371 14.337 -16.461 1.00 94.69 318 GLU A CA 1
ATOM 2196 C C . GLU A 1 318 ? -5.054 15.823 -16.501 1.00 94.69 318 GLU A C 1
ATOM 2198 O O . GLU A 1 318 ? -5.694 16.567 -15.782 1.00 94.69 318 GLU A O 1
ATOM 2203 N N . ASN A 1 319 ? -4.162 16.293 -17.374 1.00 93.38 319 ASN A N 1
ATOM 2204 C CA . ASN A 1 319 ? -3.908 17.726 -17.545 1.00 93.38 319 ASN A CA 1
ATOM 2205 C C . ASN A 1 319 ? -3.698 18.101 -19.016 1.00 93.38 319 ASN A C 1
ATOM 2207 O O . ASN A 1 319 ? -2.606 17.982 -19.567 1.00 93.38 319 ASN A O 1
ATOM 2211 N N . ALA A 1 320 ? -4.743 18.619 -19.660 1.00 88.88 320 ALA A N 1
ATOM 2212 C CA . ALA A 1 320 ? -4.716 18.921 -21.093 1.00 88.88 320 ALA A CA 1
ATOM 2213 C C . ALA A 1 320 ? -3.764 20.064 -21.502 1.00 88.88 320 ALA A C 1
ATOM 2215 O O . ALA A 1 320 ? -3.522 20.242 -22.691 1.00 88.88 320 ALA A O 1
ATOM 2216 N N . ASN A 1 321 ? -3.265 20.877 -20.562 1.00 88.81 321 ASN A N 1
ATOM 2217 C CA . ASN A 1 321 ? -2.495 22.089 -20.885 1.00 88.81 321 ASN A CA 1
ATOM 2218 C C . ASN A 1 321 ? -1.100 22.131 -20.247 1.00 88.81 321 ASN A C 1
ATOM 2220 O O . ASN A 1 321 ? -0.431 23.162 -20.323 1.00 88.81 321 ASN A O 1
ATOM 2224 N N . SER A 1 322 ? -0.693 21.077 -19.544 1.00 94.12 322 SER A N 1
ATOM 2225 C CA . SER A 1 322 ? 0.597 21.001 -18.858 1.00 94.12 322 SER A CA 1
ATOM 2226 C C . SER A 1 322 ? 0.874 19.549 -18.480 1.00 94.12 322 SER A C 1
ATOM 2228 O O . SER A 1 322 ? 0.325 18.655 -19.105 1.00 94.12 322 SER A O 1
ATOM 2230 N N . TYR A 1 323 ? 1.690 19.299 -17.465 1.00 95.31 323 TYR A N 1
ATOM 2231 C CA . TYR A 1 323 ? 2.147 17.968 -17.093 1.00 95.31 323 TYR A CA 1
ATOM 2232 C C . TYR A 1 323 ? 1.201 17.202 -16.154 1.00 95.31 323 TYR A C 1
ATOM 2234 O O . TYR A 1 323 ? 0.369 17.793 -15.455 1.00 95.31 323 TYR A O 1
ATOM 2242 N N . VAL A 1 324 ? 1.400 15.883 -16.107 1.00 97.81 324 VAL A N 1
ATOM 2243 C CA . VAL A 1 324 ? 0.909 14.966 -15.065 1.00 97.81 324 VAL A CA 1
ATOM 2244 C C . VAL A 1 324 ? 2.098 14.231 -14.440 1.00 97.81 324 VAL A C 1
ATOM 2246 O O . VAL A 1 324 ? 3.029 13.849 -15.152 1.00 97.81 324 VAL A O 1
ATOM 2249 N N . ARG A 1 325 ? 2.085 14.030 -13.118 1.00 97.88 325 ARG A N 1
ATOM 2250 C CA . ARG A 1 325 ? 3.156 13.342 -12.378 1.00 97.88 325 ARG A CA 1
ATOM 2251 C C . ARG A 1 325 ? 2.586 12.320 -11.406 1.00 97.88 325 ARG A C 1
ATOM 2253 O O . ARG A 1 325 ? 1.831 12.700 -10.516 1.00 97.88 325 ARG A O 1
ATOM 2260 N N . GLY A 1 326 ? 2.979 11.055 -11.533 1.00 94.94 326 GLY A N 1
ATOM 2261 C CA . GLY A 1 326 ? 2.623 10.023 -10.556 1.00 94.94 326 GLY A CA 1
ATOM 2262 C C . GLY A 1 326 ? 1.116 9.887 -10.371 1.00 94.94 326 GLY A C 1
ATOM 2263 O O . GLY A 1 326 ? 0.620 10.215 -9.299 1.00 94.94 326 GLY A O 1
ATOM 2264 N N . ALA A 1 327 ? 0.368 9.465 -11.398 1.00 97.69 327 ALA A N 1
ATOM 2265 C CA . ALA A 1 327 ? -1.083 9.293 -11.248 1.00 97.69 327 ALA A CA 1
ATOM 2266 C C . ALA A 1 327 ? -1.413 8.295 -10.124 1.00 97.69 327 ALA A C 1
ATOM 2268 O O . ALA A 1 327 ? -2.321 8.550 -9.338 1.00 97.69 327 ALA A O 1
ATOM 2269 N N . GLY A 1 328 ? -0.635 7.218 -9.988 1.00 98.62 328 GLY A N 1
ATOM 2270 C CA . GLY A 1 328 ? -0.685 6.357 -8.806 1.00 98.62 328 GLY A CA 1
ATOM 2271 C C . GLY A 1 328 ? -0.098 7.048 -7.572 1.00 98.62 328 GLY A C 1
ATOM 2272 O O . GLY A 1 328 ? -0.823 7.388 -6.638 1.00 98.62 328 GLY A O 1
ATOM 2273 N N . LEU A 1 329 ? 1.218 7.266 -7.574 1.00 98.88 329 LEU A N 1
ATOM 2274 C CA . LEU A 1 329 ? 1.973 7.793 -6.437 1.00 98.88 329 LEU A CA 1
ATOM 2275 C C . LEU A 1 329 ? 2.903 8.935 -6.851 1.00 98.88 329 LEU A C 1
ATOM 2277 O O . LEU A 1 329 ? 3.743 8.788 -7.741 1.00 98.88 329 LEU A O 1
ATOM 2281 N N . TYR A 1 330 ? 2.810 10.046 -6.126 1.00 98.81 330 TYR A N 1
ATOM 2282 C CA . TYR A 1 330 ? 3.716 11.182 -6.236 1.00 98.81 330 TYR A CA 1
ATOM 2283 C C . TYR A 1 330 ? 4.485 11.391 -4.934 1.00 98.81 330 TYR A C 1
ATOM 2285 O O . TYR A 1 330 ? 3.881 11.505 -3.868 1.00 98.81 330 TYR A O 1
ATOM 2293 N N . VAL A 1 331 ? 5.809 11.513 -5.038 1.00 98.75 331 VAL A N 1
ATOM 2294 C CA . VAL A 1 331 ? 6.695 11.843 -3.918 1.00 98.75 331 VAL A CA 1
ATOM 2295 C C . VAL A 1 331 ? 7.597 13.012 -4.291 1.00 98.75 331 VAL A C 1
ATOM 2297 O O . VAL A 1 331 ? 8.385 12.943 -5.237 1.00 98.75 331 VAL A O 1
ATOM 2300 N N . TYR A 1 332 ? 7.516 14.079 -3.500 1.00 98.50 332 TYR A N 1
ATOM 2301 C CA . TYR A 1 332 ? 8.425 15.217 -3.555 1.00 98.50 332 TYR A CA 1
ATOM 2302 C C . TYR A 1 332 ? 9.105 15.416 -2.206 1.00 98.50 332 TYR A C 1
ATOM 2304 O O . TYR A 1 332 ? 8.456 15.801 -1.237 1.00 98.50 332 TYR A O 1
ATOM 2312 N N . GLY A 1 333 ? 10.421 15.222 -2.128 1.00 97.44 333 GLY A N 1
ATOM 2313 C CA . GLY A 1 333 ? 11.097 15.256 -0.830 1.00 97.44 333 GLY A CA 1
ATOM 2314 C C . GLY A 1 333 ? 10.768 14.047 0.049 1.00 97.44 333 GLY A C 1
ATOM 2315 O O . GLY A 1 333 ? 9.866 13.270 -0.244 1.00 97.44 333 GLY A O 1
ATOM 2316 N N . GLY A 1 334 ? 11.502 13.911 1.152 1.00 97.44 334 GLY A N 1
ATOM 2317 C CA . GLY A 1 334 ? 11.288 12.837 2.123 1.00 97.44 334 GLY A CA 1
ATOM 2318 C C . GLY A 1 334 ? 11.884 11.488 1.712 1.00 97.44 334 GLY A C 1
ATOM 2319 O O . GLY A 1 334 ? 12.532 11.353 0.671 1.00 97.44 334 GLY A O 1
ATOM 2320 N N . ALA A 1 335 ? 11.701 10.504 2.587 1.00 98.38 335 ALA A N 1
ATOM 2321 C CA . ALA A 1 335 ? 12.241 9.154 2.470 1.00 98.38 335 ALA A CA 1
ATOM 2322 C C . ALA A 1 335 ? 11.182 8.108 2.874 1.00 98.38 335 ALA A C 1
ATOM 2324 O O . ALA A 1 335 ? 11.358 7.433 3.889 1.00 98.38 335 ALA A O 1
ATOM 2325 N N . PRO A 1 336 ? 10.052 8.009 2.144 1.00 98.75 336 PRO A N 1
ATOM 2326 C CA . PRO A 1 336 ? 8.998 7.061 2.490 1.00 98.75 336 PRO A CA 1
ATOM 2327 C C . PRO A 1 336 ? 9.456 5.609 2.308 1.00 98.75 336 PRO A C 1
ATOM 2329 O O . PRO A 1 336 ? 10.326 5.313 1.482 1.00 98.75 336 PRO A O 1
ATOM 2332 N N . SER A 1 337 ? 8.827 4.705 3.057 1.00 98.88 337 SER A N 1
ATOM 2333 C CA . SER A 1 337 ? 9.021 3.258 2.936 1.00 98.88 337 SER A CA 1
ATOM 2334 C C . SER A 1 337 ? 7.777 2.613 2.339 1.00 98.88 337 SER A C 1
ATOM 2336 O O . SER A 1 337 ? 6.674 2.830 2.832 1.00 98.88 337 SER A O 1
ATOM 2338 N N . LEU A 1 338 ? 7.945 1.815 1.288 1.00 98.88 338 LEU A N 1
ATOM 2339 C CA . LEU A 1 338 ? 6.882 1.014 0.684 1.00 98.88 338 LEU A CA 1
ATOM 2340 C C . LEU A 1 338 ? 7.227 -0.466 0.857 1.00 98.88 338 LEU A C 1
ATOM 2342 O O . LEU A 1 338 ? 8.273 -0.907 0.382 1.00 98.88 338 LEU A O 1
ATOM 2346 N N . GLU A 1 339 ? 6.349 -1.208 1.525 1.00 98.69 339 GLU A N 1
ATOM 2347 C CA . GLU A 1 339 ? 6.473 -2.644 1.797 1.00 98.69 339 GLU A CA 1
ATOM 2348 C C . GLU A 1 339 ? 5.211 -3.361 1.305 1.00 98.69 339 GLU A C 1
ATOM 2350 O O . GLU A 1 339 ? 4.109 -3.005 1.717 1.00 98.69 339 GLU A O 1
ATOM 2355 N N . ASP A 1 340 ? 5.345 -4.357 0.428 1.00 98.50 340 ASP A N 1
ATOM 2356 C CA . ASP A 1 340 ? 4.198 -5.096 -0.123 1.00 98.50 340 ASP A CA 1
ATOM 2357 C C . ASP A 1 340 ? 3.165 -4.155 -0.783 1.00 98.50 340 ASP A C 1
ATOM 2359 O O . ASP A 1 340 ? 1.992 -4.098 -0.401 1.00 98.50 340 ASP A O 1
ATOM 2363 N N . VAL A 1 341 ? 3.615 -3.341 -1.745 1.00 98.94 341 VAL A N 1
ATOM 2364 C CA . VAL A 1 341 ? 2.769 -2.330 -2.406 1.00 98.94 341 VAL A CA 1
ATOM 2365 C C . VAL A 1 341 ? 2.556 -2.672 -3.875 1.00 98.94 341 VAL A C 1
ATOM 2367 O O . VAL A 1 341 ? 3.514 -2.842 -4.630 1.00 98.94 341 VAL A O 1
ATOM 2370 N N . LEU A 1 342 ? 1.295 -2.695 -4.306 1.00 98.81 342 LEU A N 1
ATOM 2371 C CA . LEU A 1 342 ? 0.896 -2.914 -5.695 1.00 98.81 342 LEU A CA 1
ATOM 2372 C C . LEU A 1 342 ? 0.315 -1.628 -6.297 1.00 98.81 342 LEU A C 1
ATOM 2374 O O . LEU A 1 342 ? -0.738 -1.159 -5.886 1.00 98.81 342 LEU A O 1
ATOM 2378 N N . ILE A 1 343 ? 0.975 -1.064 -7.304 1.00 98.94 343 ILE A N 1
ATOM 2379 C CA . ILE A 1 343 ? 0.578 0.168 -7.995 1.00 98.94 343 ILE A CA 1
ATOM 2380 C C . ILE A 1 343 ? 0.208 -0.190 -9.428 1.00 98.94 343 ILE A C 1
ATOM 2382 O O . ILE A 1 343 ? 1.091 -0.389 -10.269 1.00 98.94 343 ILE A O 1
ATOM 2386 N N . HIS A 1 344 ? -1.089 -0.295 -9.716 1.00 98.75 344 HIS A N 1
ATOM 2387 C CA . HIS A 1 344 ? -1.535 -0.807 -11.007 1.00 98.75 344 HIS A CA 1
ATOM 2388 C C . HIS A 1 344 ? -2.753 -0.119 -11.602 1.00 98.75 344 HIS A C 1
ATOM 2390 O O . HIS A 1 344 ? -3.509 0.520 -10.889 1.00 98.75 344 HIS A O 1
ATOM 2396 N N . ASP A 1 345 ? -2.932 -0.236 -12.919 1.00 98.62 345 ASP A N 1
ATOM 2397 C CA . ASP A 1 345 ? -4.100 0.294 -13.639 1.00 98.62 345 ASP A CA 1
ATOM 2398 C C . ASP A 1 345 ? -4.377 1.790 -13.368 1.00 98.62 345 ASP A C 1
ATOM 2400 O O . ASP A 1 345 ? -5.523 2.246 -13.378 1.00 98.62 345 ASP A O 1
ATOM 2404 N N . ASN A 1 346 ? -3.325 2.580 -13.123 1.00 98.75 346 ASN A N 1
ATOM 2405 C CA . ASN A 1 346 ? -3.430 4.035 -13.026 1.00 98.75 346 ASN A CA 1
ATOM 2406 C C . ASN A 1 346 ? -3.204 4.670 -14.403 1.00 98.75 346 ASN A C 1
ATOM 2408 O O . ASN A 1 346 ? -2.370 4.217 -15.193 1.00 98.75 346 ASN A O 1
ATOM 2412 N N . GLU A 1 347 ? -3.938 5.743 -14.689 1.00 98.50 347 GLU A N 1
ATOM 2413 C CA . GLU A 1 347 ? -3.926 6.409 -15.991 1.00 98.50 347 GLU A CA 1
ATOM 2414 C C . GLU A 1 347 ? -3.415 7.848 -15.862 1.00 98.50 347 GLU A C 1
ATOM 2416 O O . GLU A 1 347 ? -3.935 8.637 -15.077 1.00 98.50 347 GLU A O 1
ATOM 2421 N N . ALA A 1 348 ? -2.419 8.215 -16.665 1.00 98.25 348 ALA A N 1
ATOM 2422 C CA . ALA A 1 348 ? -1.905 9.572 -16.780 1.00 98.25 348 ALA A CA 1
ATOM 2423 C C . ALA A 1 348 ? -2.070 10.078 -18.219 1.00 98.25 348 ALA A C 1
ATOM 2425 O O . ALA A 1 348 ? -1.429 9.570 -19.137 1.00 98.25 348 ALA A O 1
ATOM 2426 N N . VAL A 1 349 ? -2.902 11.100 -18.410 1.00 97.56 349 VAL A N 1
ATOM 2427 C CA . VAL A 1 349 ? -3.179 11.727 -19.707 1.00 97.56 349 VAL A CA 1
ATOM 2428 C C . VAL A 1 349 ? -2.796 13.201 -19.664 1.00 97.56 349 VAL A C 1
ATOM 2430 O O . VAL A 1 349 ? -3.291 13.969 -18.843 1.00 97.56 349 VAL A O 1
ATOM 2433 N N . SER A 1 350 ? -1.934 13.645 -20.567 1.00 97.12 350 SER A N 1
ATOM 2434 C CA . SER A 1 350 ? -1.484 15.034 -20.623 1.00 97.12 350 SER A CA 1
ATOM 2435 C C . SER A 1 350 ? -1.506 15.573 -22.050 1.00 97.12 350 SER A C 1
ATOM 2437 O O . SER A 1 350 ? -1.318 14.837 -23.010 1.00 97.12 350 SER A O 1
ATOM 2439 N N . GLY A 1 351 ? -1.710 16.883 -22.202 1.00 93.12 351 GLY A N 1
ATOM 2440 C CA . GLY A 1 351 ? -1.493 17.554 -23.488 1.00 93.12 351 GLY A CA 1
ATOM 2441 C C . GLY A 1 351 ? -0.025 17.874 -23.795 1.00 93.12 351 GLY A C 1
ATOM 2442 O O . GLY A 1 351 ? 0.266 18.305 -24.907 1.00 93.12 351 GLY A O 1
ATOM 2443 N N . ASP A 1 352 ? 0.880 17.704 -22.828 1.00 96.12 352 ASP A N 1
ATOM 2444 C CA . ASP A 1 352 ? 2.298 18.056 -22.940 1.00 96.12 352 ASP A CA 1
ATOM 2445 C C . ASP A 1 352 ? 3.185 16.909 -22.435 1.00 96.12 352 ASP A C 1
ATOM 2447 O O . ASP A 1 352 ? 3.728 16.159 -23.242 1.00 96.12 352 ASP A O 1
ATOM 2451 N N . GLU A 1 353 ? 3.271 16.697 -21.118 1.00 97.00 353 GLU A N 1
ATOM 2452 C CA . GLU A 1 353 ? 4.220 15.751 -20.521 1.00 97.00 353 GLU A CA 1
ATOM 2453 C C . GLU A 1 353 ? 3.597 14.845 -19.449 1.00 97.00 353 GLU A C 1
ATOM 2455 O O . GLU A 1 353 ? 2.872 15.300 -18.564 1.00 97.00 353 GLU A O 1
ATOM 2460 N N . VAL A 1 354 ? 3.953 13.561 -19.462 1.00 97.94 354 VAL A N 1
ATOM 2461 C CA . VAL A 1 354 ? 3.700 12.636 -18.343 1.00 97.94 354 VAL A CA 1
ATOM 2462 C C . VAL A 1 354 ? 5.022 12.200 -17.732 1.00 97.94 354 VAL A C 1
ATOM 2464 O O . VAL A 1 354 ? 5.909 11.732 -18.443 1.00 97.94 354 VAL A O 1
ATOM 2467 N N . TYR A 1 355 ? 5.126 12.288 -16.408 1.00 96.50 355 TYR A N 1
ATOM 2468 C CA . TYR A 1 355 ? 6.257 11.778 -15.640 1.00 96.50 355 TYR A CA 1
ATOM 2469 C C . TYR A 1 355 ? 5.789 10.670 -14.695 1.00 96.50 355 TYR A C 1
ATOM 2471 O O . TYR A 1 355 ? 5.257 10.965 -13.627 1.00 96.50 355 TYR A O 1
ATOM 2479 N N . GLY A 1 356 ? 5.987 9.410 -15.095 1.00 90.31 356 GLY A N 1
ATOM 2480 C CA . GLY A 1 356 ? 5.622 8.230 -14.307 1.00 90.31 356 GLY A CA 1
ATOM 2481 C C . GLY A 1 356 ? 4.114 8.124 -14.088 1.00 90.31 356 GLY A C 1
ATOM 2482 O O . GLY A 1 356 ? 3.591 8.700 -13.141 1.00 90.31 356 GLY A O 1
ATOM 2483 N N . ALA A 1 357 ? 3.389 7.393 -14.940 1.00 95.38 357 ALA A N 1
ATOM 2484 C CA . ALA A 1 357 ? 1.959 7.170 -14.699 1.00 95.38 357 ALA A CA 1
ATOM 2485 C C . ALA A 1 357 ? 1.720 6.399 -13.390 1.00 95.38 357 ALA A C 1
ATOM 2487 O O . ALA A 1 357 ? 0.863 6.791 -12.601 1.00 95.38 357 ALA A O 1
ATOM 2488 N N . GLY A 1 358 ? 2.524 5.367 -13.125 1.00 98.12 358 GLY A N 1
ATOM 2489 C CA . GLY A 1 358 ? 2.528 4.664 -11.847 1.00 98.12 358 GLY A CA 1
ATOM 2490 C C . GLY A 1 358 ? 3.119 5.526 -10.734 1.00 98.12 358 GLY A C 1
ATOM 2491 O O . GLY A 1 358 ? 2.400 5.969 -9.840 1.00 98.12 358 GLY A O 1
ATOM 2492 N N . VAL A 1 359 ? 4.428 5.777 -10.794 1.00 98.81 359 VAL A N 1
ATOM 2493 C CA . VAL A 1 359 ? 5.186 6.397 -9.700 1.00 98.81 359 VAL A CA 1
ATOM 2494 C C . VAL A 1 359 ? 6.092 7.518 -10.195 1.00 98.81 359 VAL A C 1
ATOM 2496 O O . VAL A 1 359 ? 6.879 7.339 -11.128 1.00 98.81 359 VAL A O 1
ATOM 2499 N N . TYR A 1 360 ? 6.038 8.652 -9.500 1.00 98.75 360 TYR A N 1
ATOM 2500 C CA . TYR A 1 360 ? 6.947 9.778 -9.674 1.00 98.75 360 TYR A CA 1
ATOM 2501 C C . TYR A 1 360 ? 7.697 10.083 -8.376 1.00 98.75 360 TYR A C 1
ATOM 2503 O O . TYR A 1 360 ? 7.077 10.412 -7.364 1.00 98.75 360 TYR A O 1
ATOM 2511 N N . LEU A 1 361 ? 9.029 10.026 -8.427 1.00 98.69 361 LEU A N 1
ATOM 2512 C CA . LEU A 1 361 ? 9.922 10.316 -7.306 1.00 98.69 361 LEU A CA 1
ATOM 2513 C C . LEU A 1 361 ? 10.828 11.502 -7.639 1.00 98.69 361 LEU A C 1
ATOM 2515 O O . LEU A 1 361 ? 11.598 11.460 -8.603 1.00 98.69 361 LEU A O 1
ATOM 2519 N N . TYR A 1 362 ? 10.771 12.557 -6.832 1.00 98.62 362 TYR A N 1
ATOM 2520 C CA . TYR A 1 362 ? 11.589 13.745 -7.043 1.00 98.62 362 TYR A CA 1
ATOM 2521 C C . TYR A 1 362 ? 12.244 14.236 -5.761 1.00 98.62 362 TYR A C 1
ATOM 2523 O O . TYR A 1 362 ? 11.571 14.475 -4.757 1.00 98.62 362 TYR A O 1
ATOM 2531 N N . ASN A 1 363 ? 13.559 14.470 -5.827 1.00 98.50 363 ASN A N 1
ATOM 2532 C CA . ASN A 1 363 ? 14.348 15.008 -4.716 1.00 98.50 363 ASN A CA 1
ATOM 2533 C C . ASN A 1 363 ? 14.112 14.226 -3.409 1.00 98.50 363 ASN A C 1
ATOM 2535 O O . ASN A 1 363 ? 13.876 14.819 -2.359 1.00 98.50 363 ASN A O 1
ATOM 2539 N N . SER A 1 364 ? 14.093 12.897 -3.503 1.00 98.44 364 SER A N 1
ATOM 2540 C CA . SER A 1 364 ? 13.631 11.990 -2.445 1.00 98.44 364 SER A CA 1
ATOM 2541 C C . SER A 1 364 ? 14.621 10.845 -2.212 1.00 98.44 364 SER A C 1
ATOM 2543 O O . SER A 1 364 ? 15.556 10.660 -2.993 1.00 98.44 364 SER A O 1
ATOM 2545 N N . ALA A 1 365 ? 14.430 10.085 -1.135 1.00 98.56 365 ALA A N 1
ATOM 2546 C CA . ALA A 1 365 ? 15.230 8.896 -0.837 1.00 98.56 365 ALA A CA 1
ATOM 2547 C C . ALA A 1 365 ? 14.361 7.711 -0.359 1.00 98.56 365 ALA A C 1
ATOM 2549 O O . ALA A 1 365 ? 14.469 7.305 0.799 1.00 98.56 365 ALA A O 1
ATOM 2550 N N . PRO A 1 366 ? 13.434 7.199 -1.191 1.00 98.69 366 PRO A N 1
ATOM 2551 C CA . PRO A 1 366 ? 12.507 6.159 -0.771 1.00 98.69 366 PRO A CA 1
ATOM 2552 C C . PRO A 1 366 ? 13.162 4.776 -0.707 1.00 98.69 366 PRO A C 1
ATOM 2554 O O . PRO A 1 366 ? 14.103 4.471 -1.449 1.00 98.69 366 PRO A O 1
ATOM 2557 N N . THR A 1 367 ? 12.595 3.925 0.148 1.00 98.88 367 THR A N 1
ATOM 2558 C CA . THR A 1 367 ? 12.898 2.490 0.209 1.00 98.88 367 THR A CA 1
ATOM 2559 C C . THR A 1 367 ? 11.707 1.697 -0.315 1.00 98.88 367 THR A C 1
ATOM 2561 O O . THR A 1 367 ? 10.590 1.886 0.161 1.00 98.88 367 THR A O 1
ATOM 2564 N N . LEU A 1 368 ? 11.940 0.830 -1.300 1.00 98.75 368 LEU A N 1
ATOM 2565 C CA . LEU A 1 368 ? 10.932 -0.029 -1.917 1.00 98.75 368 LEU A CA 1
ATOM 2566 C C . LEU A 1 368 ? 11.294 -1.495 -1.668 1.00 98.75 368 LEU A C 1
ATOM 2568 O O . LEU A 1 368 ? 12.336 -1.953 -2.136 1.00 98.75 368 LEU A O 1
ATOM 2572 N N . THR A 1 369 ? 10.424 -2.227 -0.985 1.00 98.19 369 THR A N 1
ATOM 2573 C CA . THR A 1 369 ? 10.581 -3.660 -0.722 1.00 98.19 369 THR A CA 1
ATOM 2574 C C . THR A 1 369 ? 9.307 -4.371 -1.152 1.00 98.19 369 THR A C 1
ATOM 2576 O O . THR A 1 369 ? 8.228 -4.006 -0.693 1.00 98.19 369 THR A O 1
ATOM 2579 N N . ASP A 1 370 ? 9.417 -5.357 -2.044 1.00 97.75 370 ASP A N 1
ATOM 2580 C CA . ASP A 1 370 ? 8.250 -6.096 -2.558 1.00 97.75 370 ASP A CA 1
ATOM 2581 C C . ASP A 1 370 ? 7.208 -5.168 -3.209 1.00 97.75 370 ASP A C 1
ATOM 2583 O O . ASP A 1 370 ? 6.010 -5.207 -2.928 1.00 97.75 370 ASP A O 1
ATOM 2587 N N . VAL A 1 371 ? 7.687 -4.283 -4.086 1.00 98.81 371 VAL A N 1
ATOM 2588 C CA . VAL A 1 371 ? 6.843 -3.301 -4.775 1.00 98.81 371 VAL A CA 1
ATOM 2589 C C . VAL A 1 371 ? 6.607 -3.728 -6.214 1.00 98.81 371 VAL A C 1
ATOM 2591 O O . VAL A 1 371 ? 7.550 -3.989 -6.961 1.00 98.81 371 VAL A O 1
ATOM 2594 N N . THR A 1 372 ? 5.343 -3.728 -6.624 1.00 98.81 372 THR A N 1
ATOM 2595 C CA . THR A 1 372 ? 4.920 -4.008 -7.996 1.00 98.81 372 THR A CA 1
ATOM 2596 C C . THR A 1 372 ? 4.298 -2.766 -8.628 1.00 98.81 372 THR A C 1
ATOM 2598 O O . THR A 1 372 ? 3.395 -2.166 -8.059 1.00 98.81 372 THR A O 1
ATOM 2601 N N . ILE A 1 373 ? 4.750 -2.385 -9.822 1.00 98.88 373 ILE A N 1
ATOM 2602 C CA . ILE A 1 373 ? 4.233 -1.270 -10.623 1.00 98.88 373 ILE A CA 1
ATOM 2603 C C . ILE A 1 373 ? 3.799 -1.824 -11.981 1.00 98.88 373 ILE A C 1
ATOM 2605 O O . ILE A 1 373 ? 4.626 -2.013 -12.882 1.00 98.88 373 ILE A O 1
ATOM 2609 N N . ALA A 1 374 ? 2.509 -2.120 -12.124 1.00 98.56 374 ALA A N 1
ATOM 2610 C CA . ALA A 1 374 ? 2.001 -2.907 -13.242 1.00 98.56 374 ALA A CA 1
ATOM 2611 C C . ALA A 1 374 ? 0.894 -2.209 -14.036 1.00 98.56 374 ALA A C 1
ATOM 2613 O O . ALA A 1 374 ? 0.075 -1.505 -13.468 1.00 98.56 374 ALA A O 1
ATOM 2614 N N . ASN A 1 375 ? 0.820 -2.429 -15.346 1.00 98.56 375 ASN A N 1
ATOM 2615 C CA . ASN A 1 375 ? -0.344 -2.052 -16.164 1.00 98.56 375 ASN A CA 1
ATOM 2616 C C . ASN A 1 375 ? -0.753 -0.563 -16.083 1.00 98.56 375 ASN A C 1
ATOM 2618 O O . ASN A 1 375 ? -1.894 -0.205 -16.369 1.00 98.56 375 ASN A O 1
ATOM 2622 N N . ASN A 1 376 ? 0.166 0.336 -15.716 1.00 98.69 376 ASN A N 1
ATOM 2623 C CA . ASN A 1 376 ? -0.114 1.769 -15.709 1.00 98.69 376 ASN A CA 1
ATOM 2624 C C . ASN A 1 376 ? -0.019 2.315 -17.136 1.00 98.69 376 ASN A C 1
ATOM 2626 O O . ASN A 1 376 ? 0.817 1.877 -17.935 1.00 98.69 376 ASN A O 1
ATOM 2630 N N . ARG A 1 377 ? -0.864 3.294 -17.460 1.00 98.38 377 ARG A N 1
ATOM 2631 C CA . ARG A 1 377 ? -0.948 3.873 -18.802 1.00 98.38 377 ARG A CA 1
ATOM 2632 C C . ARG A 1 377 ? -0.580 5.350 -18.801 1.00 98.38 377 ARG A C 1
ATOM 2634 O O . ARG A 1 377 ? -1.182 6.140 -18.084 1.00 98.38 377 ARG A O 1
ATOM 2641 N N . ALA A 1 378 ? 0.362 5.722 -19.660 1.00 98.38 378 ALA A N 1
ATOM 2642 C CA . ALA A 1 378 ? 0.761 7.098 -19.929 1.00 98.38 378 ALA A CA 1
ATOM 2643 C C . ALA A 1 378 ? 0.407 7.492 -21.369 1.00 98.38 378 ALA A C 1
ATOM 2645 O O . ALA A 1 378 ? 0.783 6.792 -22.310 1.00 98.38 378 ALA A O 1
ATOM 2646 N N . GLU A 1 379 ? -0.259 8.630 -21.548 1.00 98.12 379 GLU A N 1
ATOM 2647 C CA . GLU A 1 379 ? -0.565 9.206 -22.860 1.00 98.12 379 GLU A CA 1
ATOM 2648 C C . GLU A 1 379 ? -0.279 10.713 -22.864 1.00 98.12 379 GLU A C 1
ATOM 2650 O O . GLU A 1 379 ? -0.860 11.459 -22.074 1.00 98.12 379 GLU A O 1
ATOM 2655 N N . ALA A 1 380 ? 0.644 11.168 -23.716 1.00 97.94 380 ALA A N 1
ATOM 2656 C CA . ALA A 1 380 ? 1.041 12.578 -23.772 1.00 97.94 380 ALA A CA 1
ATOM 2657 C C . ALA A 1 380 ? 1.715 12.973 -25.092 1.00 97.94 380 ALA A C 1
ATOM 2659 O O . ALA A 1 380 ? 1.900 12.155 -25.990 1.00 97.94 380 ALA A O 1
ATOM 2660 N N . TYR A 1 381 ? 2.144 14.232 -25.207 1.00 97.38 381 TYR A N 1
ATOM 2661 C CA . TYR A 1 381 ? 3.034 14.628 -26.296 1.00 97.38 381 TYR A CA 1
ATOM 2662 C C . TYR A 1 381 ? 4.467 14.101 -26.059 1.00 97.38 381 TYR A C 1
ATOM 2664 O O . TYR A 1 381 ? 5.079 13.548 -26.977 1.00 97.38 381 TYR A O 1
ATOM 2672 N N . TYR A 1 382 ? 4.954 14.162 -24.813 1.00 97.56 382 TYR A N 1
ATOM 2673 C CA . TYR A 1 382 ? 6.162 13.490 -24.320 1.00 97.56 382 TYR A CA 1
ATOM 2674 C C . TYR A 1 382 ? 5.855 12.620 -23.095 1.00 97.56 382 TYR A C 1
ATOM 2676 O O . TYR A 1 382 ? 5.211 13.068 -22.147 1.00 97.56 382 TYR A O 1
ATOM 2684 N N . VAL A 1 383 ? 6.371 11.392 -23.060 1.00 98.12 383 VAL A N 1
ATOM 2685 C CA . VAL A 1 383 ? 6.249 10.511 -21.888 1.00 98.12 383 VAL A CA 1
ATOM 2686 C C . VAL A 1 383 ? 7.634 10.218 -21.325 1.00 98.12 383 VAL A C 1
ATOM 2688 O O . VAL A 1 383 ? 8.447 9.593 -21.997 1.00 98.12 383 VAL A O 1
ATOM 2691 N N . TRP A 1 384 ? 7.886 10.644 -20.087 1.00 94.00 384 TRP A N 1
ATOM 2692 C CA . TRP A 1 384 ? 9.155 10.476 -19.370 1.00 94.00 384 TRP A CA 1
ATOM 2693 C C . TRP A 1 384 ? 9.245 9.183 -18.544 1.00 94.00 384 TRP A C 1
ATOM 2695 O O . TRP A 1 384 ? 10.339 8.831 -18.109 1.00 94.00 384 TRP A O 1
ATOM 2705 N N . SER A 1 385 ? 8.116 8.494 -18.324 1.00 93.38 385 SER A N 1
ATOM 2706 C CA . SER A 1 385 ? 8.000 7.076 -17.932 1.00 93.38 385 SER A CA 1
ATOM 2707 C C . SER A 1 385 ? 6.519 6.692 -17.777 1.00 93.38 385 SER A C 1
ATOM 2709 O O . SER A 1 385 ? 5.693 7.561 -17.489 1.00 93.38 385 SER A O 1
ATOM 2711 N N . GLY A 1 386 ? 6.180 5.407 -17.919 1.00 89.19 386 GLY A N 1
ATOM 2712 C CA . GLY A 1 386 ? 4.858 4.852 -17.601 1.00 89.19 386 GLY A CA 1
ATOM 2713 C C . GLY A 1 386 ? 4.815 4.177 -16.231 1.00 89.19 386 GLY A C 1
ATOM 2714 O O . GLY A 1 386 ? 3.875 4.398 -15.477 1.00 89.19 386 GLY A O 1
ATOM 2715 N N . GLY A 1 387 ? 5.845 3.405 -15.887 1.00 97.62 387 GLY A N 1
ATOM 2716 C CA . GLY A 1 387 ? 5.983 2.734 -14.599 1.00 97.62 387 GLY A CA 1
ATOM 2717 C C . GLY A 1 387 ? 6.566 3.659 -13.534 1.00 97.62 387 GLY A C 1
ATOM 2718 O O . GLY A 1 387 ? 5.823 4.325 -12.814 1.00 97.62 387 GLY A O 1
ATOM 2719 N N . LEU A 1 388 ? 7.896 3.688 -13.428 1.00 98.50 388 LEU A N 1
ATOM 2720 C CA . LEU A 1 388 ? 8.636 4.411 -12.391 1.00 98.50 388 LEU A CA 1
ATOM 2721 C C . LEU A 1 388 ? 9.533 5.493 -12.992 1.00 98.50 388 LEU A C 1
ATOM 2723 O O . LEU A 1 388 ? 10.479 5.179 -13.713 1.00 98.50 388 LEU A O 1
ATOM 2727 N N . TYR A 1 389 ? 9.307 6.747 -12.605 1.00 98.44 389 TYR A N 1
ATOM 2728 C CA . TYR A 1 389 ? 10.200 7.864 -12.906 1.00 98.44 389 TYR A CA 1
ATOM 2729 C C . TYR A 1 389 ? 10.907 8.381 -11.653 1.00 98.44 389 TYR A C 1
ATOM 2731 O O . TYR A 1 389 ? 10.257 8.642 -10.638 1.00 98.44 389 TYR A O 1
ATOM 2739 N N . THR A 1 390 ? 12.216 8.626 -11.747 1.00 98.12 390 THR A N 1
ATOM 2740 C CA . THR A 1 390 ? 12.990 9.295 -10.695 1.00 98.12 390 THR A CA 1
ATOM 2741 C C . THR A 1 390 ? 13.794 10.482 -11.221 1.00 98.12 390 THR A C 1
ATOM 2743 O O . THR A 1 390 ? 14.400 10.429 -12.294 1.00 98.12 390 THR A O 1
ATOM 2746 N N . ALA A 1 391 ? 13.888 11.538 -10.415 1.00 98.12 391 ALA A N 1
ATOM 2747 C CA . ALA A 1 391 ? 14.819 12.646 -10.619 1.00 98.12 391 ALA A CA 1
ATOM 2748 C C . ALA A 1 391 ? 15.390 13.126 -9.279 1.00 98.12 391 ALA A C 1
ATOM 2750 O O . ALA A 1 391 ? 14.668 13.189 -8.280 1.00 98.12 391 ALA A O 1
ATOM 2751 N N . LEU A 1 392 ? 16.693 13.438 -9.240 1.00 98.25 392 LEU A N 1
ATOM 2752 C CA . LEU A 1 392 ? 17.404 13.849 -8.020 1.00 98.25 392 LEU A CA 1
ATOM 2753 C C . LEU A 1 392 ? 17.146 12.907 -6.825 1.00 98.25 392 LEU A C 1
ATOM 2755 O O . LEU A 1 392 ? 16.987 13.364 -5.698 1.00 98.25 392 LEU A O 1
ATOM 2759 N N . THR A 1 393 ? 17.025 11.602 -7.077 1.00 98.56 393 THR A N 1
ATOM 2760 C CA . THR A 1 393 ? 16.544 10.630 -6.083 1.00 98.56 393 THR A CA 1
ATOM 2761 C C . THR A 1 393 ? 17.597 9.568 -5.775 1.00 98.56 393 THR A C 1
ATOM 2763 O O . THR A 1 393 ? 18.259 9.066 -6.686 1.00 98.56 393 THR A O 1
ATOM 2766 N N . GLU A 1 394 ? 17.740 9.218 -4.496 1.00 98.50 394 GLU A N 1
ATOM 2767 C CA . GLU A 1 394 ? 18.539 8.079 -4.023 1.00 98.50 394 GLU A CA 1
ATOM 2768 C C . GLU A 1 394 ? 17.603 6.898 -3.725 1.00 98.50 394 GLU A C 1
ATOM 2770 O O . GLU A 1 394 ? 17.002 6.821 -2.658 1.00 98.50 394 GLU A O 1
ATOM 2775 N N . LEU A 1 395 ? 17.428 5.997 -4.693 1.00 98.31 395 LEU A N 1
ATOM 2776 C CA . LEU A 1 395 ? 16.464 4.898 -4.611 1.00 98.31 395 LEU A CA 1
ATOM 2777 C C . LEU A 1 395 ? 17.096 3.636 -4.006 1.00 98.31 395 LEU A C 1
ATOM 2779 O O . LEU A 1 395 ? 18.036 3.082 -4.574 1.00 98.31 395 LEU A O 1
ATOM 2783 N N . SER A 1 396 ? 16.540 3.128 -2.908 1.00 98.56 396 SER A N 1
ATOM 2784 C CA . SER A 1 396 ? 16.832 1.773 -2.427 1.00 98.56 396 SER A CA 1
ATOM 2785 C C . SER A 1 396 ? 15.676 0.863 -2.810 1.00 98.56 396 SER A C 1
ATOM 2787 O O . SER A 1 396 ? 14.565 1.074 -2.330 1.00 98.56 396 SER A O 1
ATOM 2789 N N . ALA A 1 397 ? 15.907 -0.129 -3.666 1.00 98.31 397 ALA A N 1
ATOM 2790 C CA . ALA A 1 397 ? 14.867 -1.070 -4.057 1.00 98.31 397 ALA A CA 1
ATOM 2791 C C . ALA A 1 397 ? 15.347 -2.519 -3.974 1.00 98.31 397 ALA A C 1
ATOM 2793 O O . ALA A 1 397 ? 16.380 -2.881 -4.536 1.00 98.31 397 ALA A O 1
ATOM 2794 N N . GLU A 1 398 ? 14.550 -3.348 -3.319 1.00 97.19 398 GLU A N 1
ATOM 2795 C CA . GLU A 1 398 ? 14.709 -4.792 -3.257 1.00 97.19 398 GLU A CA 1
ATOM 2796 C C . GLU A 1 398 ? 13.409 -5.416 -3.762 1.00 97.19 398 GLU A C 1
ATOM 2798 O O . GLU A 1 398 ? 12.329 -5.065 -3.287 1.00 97.19 398 GLU A O 1
ATOM 2803 N N . ARG A 1 399 ? 13.499 -6.325 -4.742 1.00 97.00 399 ARG A N 1
ATOM 2804 C CA . ARG A 1 399 ? 12.315 -7.001 -5.305 1.00 97.00 399 ARG A CA 1
ATOM 2805 C C . ARG A 1 399 ? 11.289 -6.015 -5.888 1.00 97.00 399 ARG A C 1
ATOM 2807 O O . ARG A 1 399 ? 10.105 -6.034 -5.566 1.00 97.00 399 ARG A O 1
ATOM 2814 N N . LEU A 1 400 ? 11.764 -5.149 -6.784 1.00 98.19 400 LEU A N 1
ATOM 2815 C CA . LEU A 1 400 ? 10.926 -4.224 -7.549 1.00 98.19 400 LEU A CA 1
ATOM 2816 C C . LEU A 1 400 ? 10.474 -4.871 -8.866 1.00 98.19 400 LEU A C 1
ATOM 2818 O O . LEU A 1 400 ? 11.304 -5.156 -9.733 1.00 98.19 400 LEU A O 1
ATOM 2822 N N . TRP A 1 401 ? 9.167 -5.057 -9.040 1.00 98.44 401 TRP A N 1
ATOM 2823 C CA . TRP A 1 401 ? 8.556 -5.598 -10.254 1.00 98.44 401 TRP A CA 1
ATOM 2824 C C . TRP A 1 401 ? 7.863 -4.500 -11.063 1.00 98.44 401 TRP A C 1
ATOM 2826 O O . TRP A 1 401 ? 6.925 -3.876 -10.588 1.00 98.44 401 TRP A O 1
ATOM 2836 N N . VAL A 1 402 ? 8.283 -4.259 -12.304 1.00 98.75 402 VAL A N 1
ATOM 2837 C CA . VAL A 1 402 ? 7.700 -3.231 -13.182 1.00 98.75 402 VAL A CA 1
ATOM 2838 C C . VAL A 1 402 ? 7.274 -3.857 -14.502 1.00 98.75 402 VAL A C 1
ATOM 2840 O O . VAL A 1 402 ? 8.121 -4.259 -15.302 1.00 98.75 402 VAL A O 1
ATOM 2843 N N . SER A 1 403 ? 5.970 -3.967 -14.757 1.00 98.38 403 SER A N 1
ATOM 2844 C CA . SER A 1 403 ? 5.508 -4.755 -15.903 1.00 98.38 403 SER A CA 1
ATOM 2845 C C . SER A 1 403 ? 4.240 -4.283 -16.587 1.00 98.38 403 SER A C 1
ATOM 2847 O O . SER A 1 403 ? 3.382 -3.674 -15.969 1.00 98.38 403 SER A O 1
ATOM 2849 N N . GLY A 1 404 ? 4.097 -4.581 -17.879 1.00 98.25 404 GLY A N 1
ATOM 2850 C CA . GLY A 1 404 ? 2.855 -4.304 -18.614 1.00 98.25 404 GLY A CA 1
ATOM 2851 C C . GLY A 1 404 ? 2.492 -2.816 -18.730 1.00 98.25 404 GLY A C 1
ATOM 2852 O O . GLY A 1 404 ? 1.412 -2.479 -19.212 1.00 98.25 404 GLY A O 1
ATOM 2853 N N . ASN A 1 405 ? 3.371 -1.899 -18.308 1.00 98.69 405 ASN A N 1
ATOM 2854 C CA . ASN A 1 405 ? 3.099 -0.469 -18.398 1.00 98.69 405 ASN A CA 1
ATOM 2855 C C . ASN A 1 405 ? 3.105 -0.046 -19.869 1.00 98.69 405 ASN A C 1
ATOM 2857 O O . ASN A 1 405 ? 3.946 -0.492 -20.654 1.00 98.69 405 ASN A O 1
ATOM 2861 N N . THR A 1 406 ? 2.160 0.814 -20.239 1.00 98.50 406 THR A N 1
ATOM 2862 C CA . THR A 1 406 ? 1.948 1.246 -21.623 1.00 98.50 406 THR A CA 1
ATOM 2863 C C . THR A 1 406 ? 2.159 2.745 -21.746 1.00 98.50 406 THR A C 1
ATOM 2865 O O . THR A 1 406 ? 1.521 3.530 -21.047 1.00 98.50 406 THR A O 1
ATOM 2868 N N . CYS A 1 407 ? 3.015 3.153 -22.676 1.00 98.69 407 CYS A N 1
ATOM 2869 C CA . CYS A 1 407 ? 3.308 4.550 -22.959 1.00 98.69 407 CYS A CA 1
ATOM 2870 C C . CYS A 1 407 ? 3.011 4.861 -24.413 1.00 98.69 407 CYS A C 1
ATOM 2872 O O . CYS A 1 407 ? 3.595 4.250 -25.307 1.00 98.69 407 CYS A O 1
ATOM 2874 N N . VAL A 1 408 ? 2.155 5.849 -24.636 1.00 98.50 408 VAL A N 1
ATOM 2875 C CA . VAL A 1 408 ? 1.807 6.347 -25.963 1.00 98.50 408 VAL A CA 1
ATOM 2876 C C . VAL A 1 408 ? 2.180 7.821 -26.030 1.00 98.50 408 VAL A C 1
ATOM 2878 O O . VAL A 1 408 ? 1.702 8.623 -25.228 1.00 98.50 408 VAL A O 1
ATOM 2881 N N . ALA A 1 409 ? 3.048 8.183 -26.972 1.00 98.31 409 ALA A N 1
ATOM 2882 C CA . ALA A 1 409 ? 3.456 9.566 -27.169 1.00 98.31 409 ALA A CA 1
ATOM 2883 C C . ALA A 1 409 ? 3.372 10.011 -28.630 1.00 98.31 409 ALA A C 1
ATOM 2885 O O . ALA A 1 409 ? 3.836 9.318 -29.539 1.00 98.31 409 ALA A O 1
ATOM 2886 N N . ASP A 1 410 ? 2.879 11.227 -28.860 1.00 97.75 410 ASP A N 1
ATOM 2887 C CA . ASP A 1 410 ? 2.942 11.841 -30.193 1.00 97.75 410 ASP A CA 1
ATOM 2888 C C . ASP A 1 410 ? 4.395 12.081 -30.631 1.00 97.75 410 ASP A C 1
ATOM 2890 O O . ASP A 1 410 ? 4.731 11.927 -31.810 1.00 97.75 410 ASP A O 1
ATOM 2894 N N . SER A 1 411 ? 5.264 12.457 -29.685 1.00 97.50 411 SER A N 1
ATOM 2895 C CA . SER A 1 411 ? 6.665 12.769 -29.945 1.00 97.50 411 SER A CA 1
ATOM 2896 C C . SER A 1 411 ? 7.602 11.655 -29.491 1.00 97.50 411 SER A C 1
ATOM 2898 O O . SER A 1 411 ? 8.088 10.869 -30.312 1.00 97.50 411 SER A O 1
ATOM 2900 N N . GLU A 1 412 ? 7.876 11.590 -28.189 1.00 97.50 412 GLU A N 1
ATOM 2901 C CA . GLU A 1 412 ? 8.918 10.727 -27.636 1.00 97.50 412 GLU A CA 1
ATOM 2902 C C . GLU A 1 412 ? 8.425 9.973 -26.401 1.00 97.50 412 GLU A C 1
ATOM 2904 O O . GLU A 1 412 ? 7.761 10.546 -25.536 1.00 97.50 412 GLU A O 1
ATOM 2909 N N . VAL A 1 413 ? 8.804 8.697 -26.315 1.00 97.31 413 VAL A N 1
ATOM 2910 C CA . VAL A 1 413 ? 8.717 7.910 -25.082 1.00 97.31 413 VAL A CA 1
ATOM 2911 C C . VAL A 1 413 ? 10.124 7.697 -24.545 1.00 97.31 413 VAL A C 1
ATOM 2913 O O . VAL A 1 413 ? 11.044 7.284 -25.255 1.00 97.31 413 VAL A O 1
ATOM 2916 N N . ILE A 1 414 ? 10.285 7.960 -23.263 1.00 92.19 414 ILE A N 1
ATOM 2917 C CA . ILE A 1 414 ? 11.536 7.900 -22.534 1.00 92.19 414 ILE A CA 1
ATOM 2918 C C . ILE A 1 414 ? 11.269 6.992 -21.328 1.00 92.19 414 ILE A C 1
ATOM 2920 O O . ILE A 1 414 ? 10.443 7.319 -20.489 1.00 92.19 414 ILE A O 1
ATOM 2924 N N . GLY A 1 415 ? 11.893 5.814 -21.268 1.00 85.25 415 GLY A N 1
ATOM 2925 C CA . GLY A 1 415 ? 11.832 4.930 -20.096 1.00 85.25 415 GLY A CA 1
ATOM 2926 C C . GLY A 1 415 ? 10.441 4.437 -19.687 1.00 85.25 415 GLY A C 1
ATOM 2927 O O . GLY A 1 415 ? 10.058 4.651 -18.540 1.00 85.25 415 GLY A O 1
ATOM 2928 N N . CYS A 1 416 ? 9.677 3.777 -20.569 1.00 96.44 416 CYS A N 1
ATOM 2929 C CA . CYS A 1 416 ? 8.299 3.386 -20.232 1.00 96.44 416 CYS A CA 1
ATOM 2930 C C . CYS A 1 416 ? 8.182 2.473 -18.997 1.00 96.44 416 CYS A C 1
ATOM 2932 O O . CYS A 1 416 ? 7.285 2.681 -18.187 1.00 96.44 416 CYS A O 1
ATOM 2934 N N . GLY A 1 417 ? 9.097 1.520 -18.815 1.00 97.94 417 GLY A N 1
ATOM 2935 C CA . GLY A 1 417 ? 9.216 0.734 -17.588 1.00 97.94 417 GLY A CA 1
ATOM 2936 C C . GLY A 1 417 ? 9.804 1.570 -16.451 1.00 97.94 417 GLY A C 1
ATOM 2937 O O . GLY A 1 417 ? 9.073 2.120 -15.631 1.00 97.94 417 GLY A O 1
ATOM 2938 N N . VAL A 1 418 ? 11.136 1.667 -16.406 1.00 98.00 418 VAL A N 1
ATOM 2939 C CA . VAL A 1 418 ? 11.867 2.388 -15.351 1.00 98.00 418 VAL A CA 1
ATOM 2940 C C . VAL A 1 418 ? 12.742 3.485 -15.956 1.00 98.00 418 VAL A C 1
ATOM 2942 O O . VAL A 1 418 ? 13.550 3.220 -16.848 1.00 98.00 418 VAL A O 1
ATOM 2945 N N . GLY A 1 419 ? 12.624 4.710 -15.449 1.00 97.00 419 GLY A N 1
ATOM 2946 C CA . GLY A 1 419 ? 13.406 5.869 -15.866 1.00 97.00 419 GLY A CA 1
ATOM 2947 C C . GLY A 1 419 ? 14.081 6.568 -14.689 1.00 97.00 419 GLY A C 1
ATOM 2948 O O . GLY A 1 419 ? 13.403 7.043 -13.784 1.00 97.00 419 GLY A O 1
ATOM 2949 N N . LEU A 1 420 ? 15.412 6.667 -14.710 1.00 96.94 420 LEU A N 1
ATOM 2950 C CA . LEU A 1 420 ? 16.191 7.441 -13.741 1.00 96.94 420 LEU A CA 1
ATOM 2951 C C . LEU A 1 420 ? 16.845 8.624 -14.456 1.00 96.94 420 LEU A C 1
ATOM 2953 O O . LEU A 1 420 ? 17.486 8.461 -15.497 1.00 96.94 420 LEU A O 1
ATOM 2957 N N . ASN A 1 421 ? 16.726 9.806 -13.860 1.00 95.81 421 ASN A N 1
ATOM 2958 C CA . ASN A 1 421 ? 17.210 11.064 -14.420 1.00 95.81 421 ASN A CA 1
ATOM 2959 C C . ASN A 1 421 ? 17.904 11.936 -13.355 1.00 95.81 421 ASN A C 1
ATOM 2961 O O . ASN A 1 421 ? 17.834 11.665 -12.156 1.00 95.81 421 ASN A O 1
ATOM 2965 N N . GLU A 1 422 ? 18.567 13.003 -13.791 1.00 95.75 422 GLU A N 1
ATOM 2966 C CA . GLU A 1 422 ? 19.073 14.116 -12.984 1.00 95.75 422 GLU A CA 1
ATOM 2967 C C . GLU A 1 422 ? 19.902 13.653 -11.788 1.00 95.75 422 GLU A C 1
ATOM 2969 O O . GLU A 1 422 ? 19.560 13.894 -10.635 1.00 95.75 422 GLU A O 1
ATOM 2974 N N . SER A 1 423 ? 21.003 12.955 -12.064 1.00 96.38 423 SER A N 1
ATOM 2975 C CA . SER A 1 423 ? 21.908 12.417 -11.042 1.00 96.38 423 SER A CA 1
ATOM 2976 C C . SER A 1 423 ? 21.241 11.484 -10.023 1.00 96.38 423 SER A C 1
ATOM 2978 O O . SER A 1 423 ? 21.805 11.263 -8.953 1.00 96.38 423 SER A O 1
ATOM 2980 N N . SER A 1 424 ? 20.082 10.894 -10.350 1.00 97.56 424 SER A N 1
ATOM 2981 C CA . SER A 1 424 ? 19.508 9.829 -9.524 1.00 97.56 424 SER A CA 1
ATOM 2982 C C . SER A 1 424 ? 20.482 8.654 -9.408 1.00 97.56 424 SER A C 1
ATOM 2984 O O . SER A 1 424 ? 21.208 8.302 -10.349 1.00 97.56 424 SER A O 1
ATOM 2986 N N . SER A 1 425 ? 20.506 8.048 -8.232 1.00 97.44 425 SER A N 1
ATOM 2987 C CA . SER A 1 425 ? 21.416 6.964 -7.876 1.00 97.44 425 SER A CA 1
ATOM 2988 C C . SER A 1 425 ? 20.714 5.975 -6.950 1.00 97.44 425 SER A C 1
ATOM 2990 O O . SER A 1 425 ? 19.526 6.132 -6.672 1.00 97.44 425 SER A O 1
ATOM 2992 N N . GLY A 1 426 ? 21.430 4.944 -6.506 1.00 96.19 426 GLY A N 1
ATOM 2993 C CA . GLY A 1 426 ? 20.895 3.976 -5.559 1.00 96.19 426 GLY A CA 1
ATOM 2994 C C . GLY A 1 426 ? 21.217 2.531 -5.908 1.00 96.19 426 GLY A C 1
ATOM 2995 O O . GLY A 1 426 ? 21.951 2.256 -6.861 1.00 96.19 426 GLY A O 1
ATOM 2996 N N . GLU A 1 427 ? 20.668 1.624 -5.112 1.00 98.19 427 GLU A N 1
ATOM 2997 C CA . GLU A 1 427 ? 20.882 0.182 -5.202 1.00 98.19 427 GLU A CA 1
ATOM 2998 C C . GLU A 1 427 ? 19.544 -0.486 -5.525 1.00 98.19 427 GLU A C 1
ATOM 3000 O O . GLU A 1 427 ? 18.569 -0.328 -4.792 1.00 98.19 427 GLU A O 1
ATOM 3005 N N . LEU A 1 428 ? 19.494 -1.187 -6.657 1.00 98.12 428 LEU A N 1
ATOM 3006 C CA . LEU A 1 428 ? 18.325 -1.933 -7.114 1.00 98.12 428 LEU A CA 1
ATOM 3007 C C . LEU A 1 428 ? 18.723 -3.409 -7.219 1.00 98.12 428 LEU A C 1
ATOM 3009 O O . LEU A 1 428 ? 19.443 -3.790 -8.150 1.00 98.12 428 LEU A O 1
ATOM 3013 N N . ASP A 1 429 ? 18.274 -4.225 -6.270 1.00 97.19 429 ASP A N 1
ATOM 3014 C CA . ASP A 1 429 ? 18.487 -5.677 -6.255 1.00 97.19 429 ASP A CA 1
ATOM 3015 C C . ASP A 1 429 ? 17.191 -6.410 -6.615 1.00 97.19 429 ASP A C 1
ATOM 3017 O O . ASP A 1 429 ? 16.095 -6.005 -6.216 1.00 97.19 429 ASP A O 1
ATOM 3021 N N . ASN A 1 430 ? 17.303 -7.484 -7.399 1.00 97.38 430 ASN A N 1
ATOM 3022 C CA . ASN A 1 430 ? 16.150 -8.286 -7.829 1.00 97.38 430 ASN A CA 1
ATOM 3023 C C . ASN A 1 430 ? 15.111 -7.481 -8.645 1.00 97.38 430 ASN A C 1
ATOM 3025 O O . ASN A 1 430 ? 13.910 -7.723 -8.561 1.00 97.38 430 ASN A O 1
ATOM 3029 N N . LEU A 1 431 ? 15.570 -6.528 -9.471 1.00 98.06 431 LEU A N 1
ATOM 3030 C CA . LEU A 1 431 ? 14.710 -5.733 -10.361 1.00 98.06 431 LEU A CA 1
ATOM 3031 C C . LEU A 1 431 ? 14.146 -6.577 -11.515 1.00 98.06 431 LEU A C 1
ATOM 3033 O O . LEU A 1 431 ? 14.896 -7.186 -12.285 1.00 98.06 431 LEU A O 1
ATOM 3037 N N . VAL A 1 432 ? 12.839 -6.490 -11.738 1.00 98.50 432 VAL A N 1
ATOM 3038 C CA . VAL A 1 432 ? 12.160 -6.977 -12.943 1.00 98.50 432 VAL A CA 1
ATOM 3039 C C . VAL A 1 432 ? 11.578 -5.798 -13.715 1.00 98.50 432 VAL A C 1
ATOM 3041 O O . VAL A 1 432 ? 10.821 -5.011 -13.165 1.00 98.50 432 VAL A O 1
ATOM 3044 N N . SER A 1 433 ? 11.910 -5.683 -15.004 1.00 98.44 433 SER A N 1
ATOM 3045 C CA . SER A 1 433 ? 11.247 -4.758 -15.933 1.00 98.44 433 SER A CA 1
ATOM 3046 C C . SER A 1 433 ? 10.848 -5.491 -17.210 1.00 98.44 433 SER A C 1
ATOM 3048 O O . SER A 1 433 ? 11.703 -5.784 -18.062 1.00 98.44 433 SER A O 1
ATOM 3050 N N . VAL A 1 434 ? 9.568 -5.868 -17.316 1.00 98.38 434 VAL A N 1
ATOM 3051 C CA . VAL A 1 434 ? 9.118 -6.823 -18.338 1.00 98.38 434 VAL A CA 1
ATOM 3052 C C . VAL A 1 434 ? 7.806 -6.484 -19.022 1.00 98.38 434 VAL A C 1
ATOM 3054 O O . VAL A 1 434 ? 6.866 -6.004 -18.402 1.00 98.38 434 VAL A O 1
ATOM 3057 N N . GLY A 1 435 ? 7.719 -6.791 -20.316 1.00 97.94 435 GLY A N 1
ATOM 3058 C CA . GLY A 1 435 ? 6.460 -6.667 -21.054 1.00 97.94 435 GLY A CA 1
ATOM 3059 C C . GLY A 1 435 ? 5.913 -5.240 -21.132 1.00 97.94 435 GLY A C 1
ATOM 3060 O O . GLY A 1 435 ? 4.726 -5.071 -21.382 1.00 97.94 435 GLY A O 1
ATOM 3061 N N . ASN A 1 436 ? 6.737 -4.216 -20.886 1.00 98.62 436 ASN A N 1
ATOM 3062 C CA . ASN A 1 436 ? 6.314 -2.827 -21.031 1.00 98.62 436 ASN A CA 1
ATOM 3063 C C . ASN A 1 436 ? 6.246 -2.468 -22.522 1.00 98.62 436 ASN A C 1
ATOM 3065 O O . ASN A 1 436 ? 7.043 -2.963 -23.327 1.00 98.62 436 ASN A O 1
ATOM 3069 N N . VAL A 1 437 ? 5.319 -1.590 -22.894 1.00 98.50 437 VAL A N 1
ATOM 3070 C CA . VAL A 1 437 ? 5.027 -1.236 -24.289 1.00 98.50 437 VAL A CA 1
ATOM 3071 C C . VAL A 1 437 ? 5.209 0.263 -24.495 1.00 98.50 437 VAL A C 1
ATOM 3073 O O . VAL A 1 437 ? 4.584 1.073 -23.816 1.00 98.50 437 VAL A O 1
ATOM 3076 N N . ALA A 1 438 ? 6.059 0.635 -25.450 1.00 98.56 438 ALA A N 1
ATOM 3077 C CA . ALA A 1 438 ? 6.355 2.020 -25.792 1.00 98.56 438 ALA A CA 1
ATOM 3078 C C . ALA A 1 438 ? 6.014 2.307 -27.259 1.00 98.56 438 ALA A C 1
ATOM 3080 O O . ALA A 1 438 ? 6.673 1.809 -28.173 1.00 98.56 438 ALA A O 1
ATOM 3081 N N . GLU A 1 439 ? 5.032 3.169 -27.492 1.00 98.44 439 GLU A N 1
ATOM 3082 C CA . GLU A 1 439 ? 4.639 3.634 -28.819 1.00 98.44 439 GLU A CA 1
ATOM 3083 C C . GLU A 1 439 ? 4.889 5.138 -28.936 1.00 98.44 439 GLU A C 1
ATOM 3085 O O . GLU A 1 439 ? 4.315 5.932 -28.194 1.00 98.44 439 GLU A O 1
ATOM 3090 N N . ALA A 1 440 ? 5.755 5.544 -29.866 1.00 98.31 440 ALA A N 1
ATOM 3091 C CA . ALA A 1 440 ? 6.085 6.952 -30.078 1.00 98.31 440 ALA A CA 1
ATOM 3092 C C . ALA A 1 440 ? 6.018 7.339 -31.558 1.00 98.31 440 ALA A C 1
ATOM 3094 O O . ALA A 1 440 ? 6.475 6.595 -32.428 1.00 98.31 440 ALA A O 1
ATOM 3095 N N . GLY A 1 441 ? 5.537 8.544 -31.871 1.00 97.25 441 GLY A N 1
ATOM 3096 C CA . GLY A 1 441 ? 5.559 9.048 -33.249 1.00 97.25 441 GLY A CA 1
ATOM 3097 C C . GLY A 1 441 ? 6.980 9.212 -33.810 1.00 97.25 441 GLY A C 1
ATOM 3098 O O . GLY A 1 441 ? 7.232 8.916 -34.988 1.00 97.25 441 GLY A O 1
ATOM 3099 N N . TYR A 1 442 ? 7.937 9.621 -32.968 1.00 97.62 442 TYR A N 1
ATOM 3100 C CA . TYR A 1 442 ? 9.321 9.868 -33.377 1.00 97.62 442 TYR A CA 1
ATOM 3101 C C . TYR A 1 442 ? 10.311 8.912 -32.717 1.00 97.62 442 TYR A C 1
ATOM 3103 O O . TYR A 1 442 ? 10.866 8.072 -33.430 1.00 97.62 442 TYR A O 1
ATOM 3111 N N . THR A 1 443 ? 10.538 9.015 -31.404 1.00 97.50 443 THR A N 1
ATOM 3112 C CA . THR A 1 443 ? 11.680 8.341 -30.761 1.00 97.50 443 THR A CA 1
ATOM 3113 C C . THR A 1 443 ? 11.304 7.587 -29.491 1.00 97.50 443 THR A C 1
ATOM 3115 O O . THR A 1 443 ? 10.568 8.106 -28.658 1.00 97.50 443 THR A O 1
ATOM 3118 N N . VAL A 1 444 ? 11.881 6.395 -29.307 1.00 97.62 444 VAL A N 1
ATOM 3119 C CA . VAL A 1 444 ? 11.903 5.688 -28.014 1.00 97.62 444 VAL A CA 1
ATOM 3120 C C . VAL A 1 444 ? 13.329 5.625 -27.459 1.00 97.62 444 VAL A C 1
ATOM 3122 O O . VAL A 1 444 ? 14.235 5.083 -28.108 1.00 97.62 444 VAL A O 1
ATOM 3125 N N . TYR A 1 445 ? 13.519 6.137 -26.240 1.00 92.44 445 TYR A N 1
ATOM 3126 C CA . TYR A 1 445 ? 14.787 6.132 -25.501 1.00 92.44 445 TYR A CA 1
ATOM 3127 C C . TYR A 1 445 ? 14.758 5.134 -24.341 1.00 92.44 445 TYR A C 1
ATOM 3129 O O . TYR A 1 445 ? 14.633 5.527 -23.187 1.00 92.44 445 TYR A O 1
ATOM 3137 N N . GLY A 1 446 ? 14.919 3.839 -24.628 1.00 85.81 446 GLY A N 1
ATOM 3138 C CA . GLY A 1 446 ? 14.862 2.804 -23.591 1.00 85.81 446 GLY A CA 1
ATOM 3139 C C . GLY A 1 446 ? 13.427 2.569 -23.145 1.00 85.81 446 GLY A C 1
ATOM 3140 O O . GLY A 1 446 ? 12.762 3.485 -22.678 1.00 85.81 446 GLY A O 1
ATOM 3141 N N . ASN A 1 447 ? 12.934 1.346 -23.295 1.00 94.81 447 ASN A N 1
ATOM 3142 C CA . ASN A 1 447 ? 11.618 0.995 -22.781 1.00 94.81 447 ASN A CA 1
ATOM 3143 C C . ASN A 1 447 ? 11.759 0.332 -21.404 1.00 94.81 447 ASN A C 1
ATOM 3145 O O . ASN A 1 447 ? 11.334 0.917 -20.413 1.00 94.81 447 ASN A O 1
ATOM 3149 N N . GLY A 1 448 ? 12.453 -0.802 -21.307 1.00 97.25 448 GLY A N 1
ATOM 3150 C CA . GLY A 1 448 ? 12.631 -1.506 -20.036 1.00 97.25 448 GLY A CA 1
ATOM 3151 C C . GLY A 1 448 ? 13.361 -0.680 -18.970 1.00 97.25 448 GLY A C 1
ATOM 3152 O O . GLY A 1 448 ? 12.909 -0.611 -17.827 1.00 97.25 448 GLY A O 1
ATOM 3153 N N . LEU A 1 449 ? 14.477 -0.040 -19.334 1.00 97.75 449 LEU A N 1
ATOM 3154 C CA . LEU A 1 449 ? 15.229 0.834 -18.429 1.00 97.75 449 LEU A CA 1
ATOM 3155 C C . LEU A 1 449 ? 15.896 1.991 -19.178 1.00 97.75 449 LEU A C 1
ATOM 3157 O O . LEU A 1 449 ? 16.605 1.793 -20.169 1.00 97.75 449 LEU A O 1
ATOM 3161 N N . TRP A 1 450 ? 15.753 3.196 -18.647 1.00 97.00 450 TRP A N 1
ATOM 3162 C CA . TRP A 1 450 ? 16.403 4.393 -19.157 1.00 97.00 450 TRP A CA 1
ATOM 3163 C C . TRP A 1 450 ? 17.163 5.116 -18.048 1.00 97.00 450 TRP A C 1
ATOM 3165 O O . TRP A 1 450 ? 16.608 5.389 -16.988 1.00 97.00 450 TRP A O 1
ATOM 3175 N N . LEU A 1 451 ? 18.437 5.418 -18.303 1.00 96.62 451 LEU A N 1
ATOM 3176 C CA . LEU A 1 451 ? 19.307 6.165 -17.395 1.00 96.62 451 LEU A CA 1
ATOM 3177 C C . LEU A 1 451 ? 19.848 7.407 -18.114 1.00 96.62 451 LEU A C 1
ATOM 3179 O O . LEU A 1 451 ? 20.482 7.279 -19.172 1.00 96.62 451 LEU A O 1
ATOM 3183 N N . TYR A 1 452 ? 19.632 8.588 -17.536 1.00 94.81 452 TYR A N 1
ATOM 3184 C CA . TYR A 1 452 ? 20.007 9.863 -18.146 1.00 94.81 452 TYR A CA 1
ATOM 3185 C C . TYR A 1 452 ? 20.632 10.864 -17.178 1.00 94.81 452 TYR A C 1
ATOM 3187 O O . TYR A 1 452 ? 20.326 10.880 -15.992 1.00 94.81 452 TYR A O 1
ATOM 3195 N N . ASN A 1 453 ? 21.484 11.746 -17.710 1.00 93.88 453 ASN A N 1
ATOM 3196 C CA . ASN A 1 453 ? 21.971 12.947 -17.028 1.00 93.88 453 ASN A CA 1
ATOM 3197 C C . ASN A 1 453 ? 22.684 12.639 -15.701 1.00 93.88 453 ASN A C 1
ATOM 3199 O O . ASN A 1 453 ? 22.200 12.937 -14.607 1.00 93.88 453 ASN A O 1
ATOM 3203 N N . ASN A 1 454 ? 23.866 12.032 -15.814 1.00 93.56 454 ASN A N 1
ATOM 3204 C CA . ASN A 1 454 ? 24.777 11.723 -14.714 1.00 93.56 454 ASN A CA 1
ATOM 3205 C C . ASN A 1 454 ? 24.213 10.760 -13.645 1.00 93.56 454 ASN A C 1
ATOM 3207 O O . ASN A 1 454 ? 24.674 10.742 -12.508 1.00 93.56 454 ASN A O 1
ATOM 3211 N N . THR A 1 455 ? 23.250 9.909 -13.998 1.00 95.88 455 THR A N 1
ATOM 3212 C CA . THR A 1 455 ? 22.754 8.848 -13.103 1.00 95.88 455 THR A CA 1
ATOM 3213 C C . THR A 1 455 ? 23.788 7.751 -12.862 1.00 95.88 455 THR A C 1
ATOM 3215 O O . THR A 1 455 ? 24.492 7.340 -13.796 1.00 95.88 455 THR A O 1
ATOM 3218 N N . THR A 1 456 ? 23.843 7.231 -11.633 1.00 96.56 456 THR A N 1
ATOM 3219 C CA . THR A 1 456 ? 24.838 6.227 -11.205 1.00 96.56 456 THR A CA 1
ATOM 3220 C C . THR A 1 456 ? 24.268 5.096 -10.329 1.00 96.56 456 THR A C 1
ATOM 3222 O O . THR A 1 456 ? 24.829 4.830 -9.266 1.00 96.56 456 THR A O 1
ATOM 3225 N N . PRO A 1 457 ? 23.170 4.420 -10.714 1.00 97.81 457 PRO A N 1
ATOM 3226 C CA . PRO A 1 457 ? 22.675 3.279 -9.948 1.00 97.81 457 PRO A CA 1
ATOM 3227 C C . PRO A 1 457 ? 23.617 2.067 -10.021 1.00 97.81 457 PRO A C 1
ATOM 3229 O O . PRO A 1 457 ? 24.309 1.846 -11.028 1.00 97.81 457 PRO A O 1
ATOM 3232 N N . THR A 1 458 ? 23.567 1.239 -8.983 1.00 98.44 458 THR A N 1
ATOM 3233 C CA . THR A 1 458 ? 23.994 -0.159 -9.023 1.00 98.44 458 THR A CA 1
ATOM 3234 C C . THR A 1 458 ? 22.754 -1.032 -9.181 1.00 98.44 458 THR A C 1
ATOM 3236 O O . THR A 1 458 ? 21.824 -0.958 -8.385 1.00 98.44 458 THR A O 1
ATOM 3239 N N . ILE A 1 459 ? 22.743 -1.868 -10.213 1.00 98.50 459 ILE A N 1
ATOM 3240 C CA . ILE A 1 459 ? 21.672 -2.820 -10.495 1.00 98.50 459 ILE A CA 1
ATOM 3241 C C . ILE A 1 459 ? 22.269 -4.221 -10.437 1.00 98.50 459 ILE A C 1
ATOM 3243 O O . ILE A 1 459 ? 23.172 -4.558 -11.217 1.00 98.50 459 ILE A O 1
ATOM 3247 N N . THR A 1 460 ? 21.768 -5.024 -9.507 1.00 97.94 460 THR A N 1
ATOM 3248 C CA . THR A 1 460 ? 22.235 -6.389 -9.256 1.00 97.94 460 THR A CA 1
ATOM 3249 C C . THR A 1 460 ? 21.065 -7.353 -9.406 1.00 97.94 460 THR A C 1
ATOM 3251 O O . THR A 1 460 ? 19.940 -6.993 -9.086 1.00 97.94 460 THR A O 1
ATOM 3254 N N . ASN A 1 461 ? 21.327 -8.544 -9.958 1.00 97.88 461 ASN A N 1
ATOM 3255 C CA . ASN A 1 461 ? 20.337 -9.610 -10.137 1.00 97.88 461 ASN A CA 1
ATOM 3256 C C . ASN A 1 461 ? 19.056 -9.065 -10.779 1.00 97.88 461 ASN A C 1
ATOM 3258 O O . ASN A 1 461 ? 18.053 -8.894 -10.112 1.00 97.88 461 ASN A O 1
ATOM 3262 N N . ALA A 1 462 ? 19.079 -8.712 -12.062 1.00 98.38 462 ALA A N 1
ATOM 3263 C CA . ALA A 1 462 ? 17.928 -8.055 -12.689 1.00 98.38 462 ALA A CA 1
ATOM 3264 C C . ALA A 1 462 ? 17.502 -8.743 -13.981 1.00 98.38 462 ALA A C 1
ATOM 3266 O O . ALA A 1 462 ? 18.331 -9.307 -14.694 1.00 98.38 462 ALA A O 1
ATOM 3267 N N . THR A 1 463 ? 16.216 -8.668 -14.314 1.00 98.44 463 THR A N 1
ATOM 3268 C CA . THR A 1 463 ? 15.652 -9.192 -15.563 1.00 98.44 463 THR A CA 1
ATOM 3269 C C . THR A 1 463 ? 14.948 -8.073 -16.320 1.00 98.44 463 THR A C 1
ATOM 3271 O O . THR A 1 463 ? 13.917 -7.574 -15.882 1.00 98.44 463 THR A O 1
ATOM 3274 N N . ILE A 1 464 ? 15.488 -7.710 -17.485 1.00 98.62 464 ILE A N 1
ATOM 3275 C CA . ILE A 1 464 ? 14.901 -6.740 -18.415 1.00 98.62 464 ILE A CA 1
ATOM 3276 C C . ILE A 1 464 ? 14.484 -7.495 -19.678 1.00 98.62 464 ILE A C 1
ATOM 3278 O O . ILE A 1 464 ? 15.333 -7.841 -20.513 1.00 98.62 464 ILE A O 1
ATOM 3282 N N . SER A 1 465 ? 13.193 -7.811 -19.793 1.00 98.06 465 SER A N 1
ATOM 3283 C CA . SER A 1 465 ? 12.723 -8.800 -20.767 1.00 98.06 465 SER A CA 1
ATOM 3284 C C . SER A 1 465 ? 11.464 -8.409 -21.517 1.00 98.06 465 SER A C 1
ATOM 3286 O O . SER A 1 465 ? 10.534 -7.876 -20.932 1.00 98.06 465 SER A O 1
ATOM 3288 N N . ASN A 1 466 ? 11.386 -8.772 -22.798 1.00 97.94 466 ASN A N 1
ATOM 3289 C CA . ASN A 1 466 ? 10.145 -8.687 -23.583 1.00 97.94 466 ASN A CA 1
ATOM 3290 C C . ASN A 1 466 ? 9.493 -7.296 -23.600 1.00 97.94 466 ASN A C 1
ATOM 3292 O O . ASN A 1 466 ? 8.282 -7.191 -23.748 1.00 97.94 466 ASN A O 1
ATOM 3296 N N . ASN A 1 467 ? 10.280 -6.233 -23.452 1.00 98.44 467 ASN A N 1
ATOM 3297 C CA . ASN A 1 467 ? 9.779 -4.879 -23.638 1.00 98.44 467 ASN A CA 1
ATOM 3298 C C . ASN A 1 467 ? 9.692 -4.593 -25.142 1.00 98.44 467 ASN A C 1
ATOM 3300 O O . ASN A 1 467 ? 10.637 -4.902 -25.877 1.00 98.44 467 ASN A O 1
ATOM 3304 N N . ASP A 1 468 ? 8.576 -4.025 -25.589 1.00 98.06 468 ASP A N 1
ATOM 3305 C CA . ASP A 1 468 ? 8.278 -3.793 -27.006 1.00 98.06 468 ASP A CA 1
ATOM 3306 C C . ASP A 1 468 ? 8.226 -2.295 -27.314 1.00 98.06 468 ASP A C 1
ATOM 3308 O O . ASP A 1 468 ? 7.551 -1.532 -26.625 1.00 98.06 468 ASP A O 1
ATOM 3312 N N . SER A 1 469 ? 8.967 -1.856 -28.328 1.00 98.56 469 SER A N 1
ATOM 3313 C CA . SER A 1 469 ? 9.002 -0.449 -28.729 1.00 98.56 469 SER A CA 1
ATOM 3314 C C . SER A 1 469 ? 8.701 -0.281 -30.205 1.00 98.56 469 SER A C 1
ATOM 3316 O O . SER A 1 469 ? 9.389 -0.855 -31.052 1.00 98.56 469 SER A O 1
ATOM 3318 N N . THR A 1 470 ? 7.765 0.610 -30.521 1.00 98.31 470 THR A N 1
ATOM 3319 C CA . THR A 1 470 ? 7.424 0.992 -31.892 1.00 98.31 470 THR A CA 1
ATOM 3320 C C . THR A 1 470 ? 7.560 2.499 -32.076 1.00 98.31 470 THR A C 1
ATOM 3322 O O . THR A 1 470 ? 6.890 3.274 -31.398 1.00 98.31 470 THR A O 1
ATOM 3325 N N . ALA A 1 471 ? 8.425 2.926 -33.003 1.00 98.12 471 ALA A N 1
ATOM 3326 C CA . ALA A 1 471 ? 8.604 4.341 -33.339 1.00 98.12 471 ALA A CA 1
ATOM 3327 C C . ALA A 1 471 ? 9.298 4.561 -34.690 1.00 98.12 471 ALA A C 1
ATOM 3329 O O . ALA A 1 471 ? 9.721 3.622 -35.363 1.00 98.12 471 ALA A O 1
ATOM 3330 N N . SER A 1 472 ? 9.483 5.821 -35.097 1.00 97.88 472 SER A N 1
ATOM 3331 C CA . SER A 1 472 ? 10.347 6.136 -36.246 1.00 97.88 472 SER A CA 1
ATOM 3332 C C . SER A 1 472 ? 11.823 5.804 -35.965 1.00 97.88 472 SER A C 1
ATOM 3334 O O . SER A 1 472 ? 12.544 5.377 -36.875 1.00 97.88 472 SER A O 1
ATOM 3336 N N . GLN A 1 473 ? 12.266 5.960 -34.715 1.00 97.38 473 GLN A N 1
ATOM 3337 C CA . GLN A 1 473 ? 13.605 5.650 -34.222 1.00 97.38 473 GLN A CA 1
ATOM 3338 C C . GLN A 1 473 ? 13.534 4.995 -32.834 1.00 97.38 473 GLN A C 1
ATOM 3340 O O . GLN A 1 473 ? 12.858 5.494 -31.942 1.00 97.38 473 GLN A O 1
ATOM 3345 N N . VAL A 1 474 ? 14.275 3.906 -32.624 1.00 97.81 474 VAL A N 1
ATOM 3346 C CA . VAL A 1 474 ? 14.382 3.230 -31.321 1.00 97.81 474 VAL A CA 1
ATOM 3347 C C . VAL A 1 474 ? 15.854 3.105 -30.939 1.00 97.81 474 VAL A C 1
ATOM 3349 O O . VAL A 1 474 ? 16.650 2.500 -31.663 1.00 97.81 474 VAL A O 1
ATOM 3352 N N . TYR A 1 475 ? 16.230 3.678 -29.793 1.00 96.62 475 TYR A N 1
ATOM 3353 C CA . TYR A 1 475 ? 17.578 3.517 -29.242 1.00 96.62 475 TYR A CA 1
ATOM 3354 C C . TYR A 1 475 ? 17.769 2.129 -28.632 1.00 96.62 475 TYR A C 1
ATOM 3356 O O . TYR A 1 475 ? 18.765 1.463 -28.907 1.00 96.62 475 TYR A O 1
ATOM 3364 N N . SER A 1 476 ? 16.823 1.693 -27.809 1.00 96.44 476 SER A N 1
ATOM 3365 C CA . SER A 1 476 ? 16.753 0.337 -27.271 1.00 96.44 476 SER A CA 1
ATOM 3366 C C . SER A 1 476 ? 15.366 0.080 -26.712 1.00 96.44 476 SER A C 1
ATOM 3368 O O . SER A 1 476 ? 14.777 0.993 -26.133 1.00 96.44 476 SER A O 1
ATOM 3370 N N . SER A 1 477 ? 14.883 -1.153 -26.830 1.00 97.62 477 SER A N 1
ATOM 3371 C CA . SER A 1 477 ? 13.700 -1.601 -26.089 1.00 97.62 477 SER A CA 1
ATOM 3372 C C . SER A 1 477 ? 14.059 -2.151 -24.717 1.00 97.62 477 SER A C 1
ATOM 3374 O O . SER A 1 477 ? 13.280 -2.025 -23.784 1.00 97.62 477 SER A O 1
ATOM 3376 N N . GLY A 1 478 ? 15.258 -2.709 -24.554 1.00 97.94 478 GLY A N 1
ATOM 3377 C CA . GLY A 1 478 ? 15.786 -3.058 -23.243 1.00 97.94 478 GLY A CA 1
ATOM 3378 C C . GLY A 1 478 ? 16.267 -1.806 -22.512 1.00 97.94 478 GLY A C 1
ATOM 3379 O O . GLY A 1 478 ? 15.479 -1.013 -22.003 1.00 97.94 478 GLY A O 1
ATOM 3380 N N . ILE A 1 479 ? 17.584 -1.627 -22.466 1.00 97.81 479 ILE A N 1
ATOM 3381 C CA . ILE A 1 479 ? 18.236 -0.590 -21.670 1.00 97.81 479 ILE A CA 1
ATOM 3382 C C . ILE A 1 479 ? 18.850 0.492 -22.571 1.00 97.81 479 ILE A C 1
ATOM 3384 O O . ILE A 1 479 ? 19.552 0.170 -23.537 1.00 97.81 479 ILE A O 1
ATOM 3388 N N . THR A 1 480 ? 18.653 1.766 -22.225 1.00 97.25 480 THR A N 1
ATOM 3389 C CA . THR A 1 480 ? 19.355 2.910 -22.836 1.00 97.25 480 THR A CA 1
ATOM 3390 C C . THR A 1 480 ? 20.071 3.742 -21.778 1.00 97.25 480 THR A C 1
ATOM 3392 O O . THR A 1 480 ? 19.463 4.160 -20.798 1.00 97.25 480 THR A O 1
ATOM 3395 N N . LEU A 1 481 ? 21.354 4.033 -22.014 1.00 96.25 481 LEU A N 1
ATOM 3396 C CA . LEU A 1 481 ? 22.129 5.014 -21.252 1.00 96.25 481 LEU A CA 1
ATOM 3397 C C . LEU A 1 481 ? 22.414 6.229 -22.120 1.00 96.25 481 LEU A C 1
ATOM 3399 O O . LEU A 1 481 ? 23.037 6.097 -23.177 1.00 96.25 481 LEU A O 1
ATOM 3403 N N . TYR A 1 482 ? 22.017 7.406 -21.663 1.00 92.75 482 TYR A N 1
ATOM 3404 C CA . TYR A 1 482 ? 22.299 8.655 -22.351 1.00 92.75 482 TYR A CA 1
ATOM 3405 C C . TYR A 1 482 ? 22.979 9.605 -21.376 1.00 92.75 482 TYR A C 1
ATOM 3407 O O . TYR A 1 482 ? 22.370 10.007 -20.398 1.00 92.75 482 TYR A O 1
ATOM 3415 N N . ASP A 1 483 ? 24.232 9.987 -21.626 1.00 92.19 483 ASP A N 1
ATOM 3416 C CA . ASP A 1 483 ? 24.971 10.875 -20.709 1.00 92.19 483 ASP A CA 1
ATOM 3417 C C . ASP A 1 483 ? 24.906 10.403 -19.237 1.00 92.19 483 ASP A C 1
ATOM 3419 O O . ASP A 1 483 ? 24.865 11.193 -18.297 1.00 92.19 483 ASP A O 1
ATOM 3423 N N . ALA A 1 484 ? 24.819 9.085 -19.031 1.00 87.00 484 ALA A N 1
ATOM 3424 C CA . ALA A 1 484 ? 24.811 8.484 -17.707 1.00 87.00 484 ALA A CA 1
ATOM 3425 C C . ALA A 1 484 ? 26.241 8.492 -17.164 1.00 87.00 484 ALA A C 1
ATOM 3427 O O . ALA A 1 484 ? 27.191 8.319 -17.927 1.00 87.00 484 ALA A O 1
ATOM 3428 N N . GLY A 1 485 ? 26.404 8.644 -15.849 1.00 88.19 485 GLY A N 1
ATOM 3429 C CA . GLY A 1 485 ? 27.729 8.737 -15.238 1.00 88.19 485 GLY A CA 1
ATOM 3430 C C . GLY A 1 485 ? 28.500 7.417 -15.352 1.00 88.19 485 GLY A C 1
ATOM 3431 O O . GLY A 1 485 ? 29.240 7.157 -16.299 1.00 88.19 485 GLY A O 1
ATOM 3432 N N . SER A 1 486 ? 28.364 6.550 -14.353 1.00 91.44 486 SER A N 1
ATOM 3433 C CA . SER A 1 486 ? 29.027 5.238 -14.326 1.00 91.44 486 SER A CA 1
ATOM 3434 C C . SER A 1 486 ? 28.150 4.182 -13.649 1.00 91.44 486 SER A C 1
ATOM 3436 O O . SER A 1 486 ? 28.542 3.640 -12.614 1.00 91.44 486 SER A O 1
ATOM 3438 N N . PRO A 1 487 ? 26.952 3.895 -14.196 1.00 95.81 487 PRO A N 1
ATOM 3439 C CA . PRO A 1 487 ? 26.082 2.866 -13.643 1.00 95.81 487 PRO A CA 1
ATOM 3440 C C . PRO A 1 487 ? 26.744 1.484 -13.702 1.00 95.81 487 PRO A C 1
ATOM 3442 O O . PRO A 1 487 ? 27.516 1.170 -14.621 1.00 95.81 487 PRO A O 1
ATOM 3445 N N . ARG A 1 488 ? 26.427 0.645 -12.716 1.00 97.06 488 ARG A N 1
ATOM 3446 C CA . ARG A 1 488 ? 26.985 -0.702 -12.566 1.00 97.06 488 ARG A CA 1
ATOM 3447 C C . ARG A 1 488 ? 25.879 -1.741 -12.697 1.00 97.06 488 ARG A C 1
ATOM 3449 O O . ARG A 1 488 ? 24.901 -1.689 -11.972 1.00 97.06 488 ARG A O 1
ATOM 3456 N N . PHE A 1 489 ? 26.087 -2.716 -13.571 1.00 98.00 489 PHE A N 1
ATOM 3457 C CA . PHE A 1 489 ? 25.179 -3.827 -13.831 1.00 98.00 489 PHE A CA 1
ATOM 3458 C C . PHE A 1 489 ? 25.892 -5.151 -13.547 1.00 98.00 489 PHE A C 1
ATOM 3460 O O . PHE A 1 489 ? 26.950 -5.437 -14.127 1.00 98.00 489 PHE A O 1
ATOM 3467 N N . VAL A 1 490 ? 25.319 -5.960 -12.659 1.00 98.00 490 VAL A N 1
ATOM 3468 C CA . VAL A 1 490 ? 25.832 -7.282 -12.273 1.00 98.00 490 VAL A CA 1
ATOM 3469 C C . VAL A 1 490 ? 24.695 -8.295 -12.310 1.00 98.00 490 VAL A C 1
ATOM 3471 O O . VAL A 1 490 ? 23.612 -8.003 -11.822 1.00 98.00 490 VAL A O 1
ATOM 3474 N N . ASN A 1 491 ? 24.925 -9.489 -12.860 1.00 98.00 491 ASN A N 1
ATOM 3475 C CA . ASN A 1 491 ? 23.904 -10.549 -12.898 1.00 98.00 491 ASN A CA 1
ATOM 3476 C C . ASN A 1 491 ? 22.618 -10.139 -13.625 1.00 98.00 491 ASN A C 1
ATOM 3478 O O . ASN A 1 491 ? 21.527 -10.560 -13.256 1.00 98.00 491 ASN A O 1
ATOM 3482 N N . VAL A 1 492 ? 22.734 -9.328 -14.681 1.00 98.44 492 VAL A N 1
ATOM 3483 C CA . VAL A 1 492 ? 21.568 -8.814 -15.406 1.00 98.44 492 VAL A CA 1
ATOM 3484 C C . VAL A 1 492 ? 21.251 -9.683 -16.620 1.00 98.44 492 VAL A C 1
ATOM 3486 O O . VAL A 1 492 ? 22.107 -9.932 -17.470 1.00 98.44 492 VAL A O 1
ATOM 3489 N N . CYS A 1 493 ? 20.004 -10.128 -16.731 1.00 98.38 493 CYS A N 1
ATOM 3490 C CA . CYS A 1 493 ? 19.449 -10.801 -17.895 1.00 98.38 493 CYS A CA 1
ATOM 3491 C C . CYS A 1 493 ? 18.731 -9.790 -18.801 1.00 98.38 493 CYS A C 1
ATOM 3493 O O . CYS A 1 493 ? 17.730 -9.206 -18.395 1.00 98.38 493 CYS A O 1
ATOM 3495 N N . ILE A 1 494 ? 19.219 -9.601 -20.032 1.00 98.50 494 ILE A N 1
ATOM 3496 C CA . ILE A 1 494 ? 18.610 -8.711 -21.033 1.00 98.50 494 ILE A CA 1
ATOM 3497 C C . ILE A 1 494 ? 18.234 -9.539 -22.266 1.00 98.50 494 ILE A C 1
ATOM 3499 O O . ILE A 1 494 ? 19.103 -9.995 -23.027 1.00 98.50 494 ILE A O 1
ATOM 3503 N N . THR A 1 495 ? 16.938 -9.772 -22.465 1.00 98.44 495 THR A N 1
ATOM 3504 C CA . THR A 1 495 ? 16.457 -10.777 -23.427 1.00 98.44 495 THR A CA 1
ATOM 3505 C C . THR A 1 495 ? 15.072 -10.462 -23.984 1.00 98.44 495 THR A C 1
ATOM 3507 O O . THR A 1 495 ? 14.298 -9.751 -23.368 1.00 98.44 495 THR A O 1
ATOM 3510 N N . GLY A 1 496 ? 14.742 -10.961 -25.173 1.00 97.31 496 GLY A N 1
ATOM 3511 C CA . GLY A 1 496 ? 13.385 -10.860 -25.723 1.00 97.31 496 GLY A CA 1
ATOM 3512 C C . GLY A 1 496 ? 12.886 -9.447 -26.043 1.00 97.31 496 GLY A C 1
ATOM 3513 O O . GLY A 1 496 ? 11.742 -9.325 -26.454 1.00 97.31 496 GLY A O 1
ATOM 3514 N N . ASN A 1 497 ? 13.688 -8.395 -25.853 1.00 98.44 497 ASN A N 1
ATOM 3515 C CA . ASN A 1 497 ? 13.251 -7.020 -26.084 1.00 98.44 497 ASN A CA 1
ATOM 3516 C C . ASN A 1 497 ? 13.162 -6.744 -27.593 1.00 98.44 497 ASN A C 1
ATOM 3518 O O . ASN A 1 497 ? 14.135 -6.984 -28.324 1.00 98.44 497 ASN A O 1
ATOM 3522 N N . ASP A 1 498 ? 12.011 -6.244 -28.041 1.00 98.00 498 ASP A N 1
ATOM 3523 C CA . ASP A 1 498 ? 11.686 -6.069 -29.457 1.00 98.00 498 ASP A CA 1
ATOM 3524 C C . ASP A 1 498 ? 11.582 -4.595 -29.841 1.00 98.00 498 ASP A C 1
ATOM 3526 O O . ASP A 1 498 ? 11.010 -3.787 -29.116 1.00 98.00 498 ASP A O 1
ATOM 3530 N N . ALA A 1 499 ? 12.190 -4.231 -30.967 1.00 97.81 499 ALA A N 1
ATOM 3531 C CA . ALA A 1 499 ? 12.329 -2.861 -31.438 1.00 97.81 499 ALA A CA 1
ATOM 3532 C C . ALA A 1 499 ? 11.896 -2.772 -32.904 1.00 97.81 499 ALA A C 1
ATOM 3534 O O . ALA A 1 499 ? 12.606 -3.219 -33.807 1.00 97.81 499 ALA A O 1
ATOM 3535 N N . SER A 1 500 ? 10.757 -2.131 -33.142 1.00 97.12 500 SER A N 1
ATOM 3536 C CA . SER A 1 500 ? 10.155 -1.956 -34.460 1.00 97.12 500 SER A CA 1
ATOM 3537 C C . SER A 1 500 ? 10.259 -0.499 -34.915 1.00 97.12 500 SER A C 1
ATOM 3539 O O . SER A 1 500 ? 9.440 0.346 -34.560 1.00 97.12 500 SER A O 1
ATOM 3541 N N . ALA A 1 501 ? 11.282 -0.185 -35.719 1.00 96.69 501 ALA A N 1
ATOM 3542 C CA . ALA A 1 501 ? 11.505 1.166 -36.239 1.00 96.69 501 ALA A CA 1
ATOM 3543 C C . ALA A 1 501 ? 12.236 1.201 -37.585 1.00 96.69 501 ALA A C 1
ATOM 3545 O O . ALA A 1 501 ? 12.855 0.223 -38.005 1.00 96.69 501 ALA A O 1
ATOM 3546 N N . ASN A 1 502 ? 12.229 2.369 -38.243 1.00 95.00 502 ASN A N 1
ATOM 3547 C CA . ASN A 1 502 ? 13.074 2.602 -39.422 1.00 95.00 502 ASN A CA 1
ATOM 3548 C C . ASN A 1 502 ? 14.564 2.572 -39.054 1.00 95.00 502 ASN A C 1
ATOM 3550 O O . ASN A 1 502 ? 15.385 2.088 -39.830 1.00 95.00 502 ASN A O 1
ATOM 3554 N N . ASN A 1 503 ? 14.898 3.099 -37.873 1.00 95.69 503 ASN A N 1
ATOM 3555 C CA . ASN A 1 503 ? 16.247 3.114 -37.324 1.00 95.69 503 ASN A CA 1
ATOM 3556 C C . ASN A 1 503 ? 16.240 2.490 -35.927 1.00 95.69 503 ASN A C 1
ATOM 3558 O O . ASN A 1 503 ? 15.709 3.088 -34.993 1.00 95.69 503 ASN A O 1
ATOM 3562 N N . VAL A 1 504 ? 16.869 1.324 -35.788 1.00 96.88 504 VAL A N 1
ATOM 3563 C CA . VAL A 1 504 ? 17.066 0.633 -34.507 1.00 96.88 504 VAL A CA 1
ATOM 3564 C C . VAL A 1 504 ? 18.556 0.642 -34.173 1.00 96.88 504 VAL A C 1
ATOM 3566 O O . VAL A 1 504 ? 19.364 0.157 -34.967 1.00 96.88 504 VAL A O 1
ATOM 3569 N N . TYR A 1 505 ? 18.931 1.203 -33.019 1.00 96.06 505 TYR A N 1
ATOM 3570 C CA . TYR A 1 505 ? 20.322 1.162 -32.549 1.00 96.06 505 TYR A CA 1
ATOM 3571 C C . TYR A 1 505 ? 20.654 -0.169 -31.890 1.00 96.06 505 TYR A C 1
ATOM 3573 O O . TYR A 1 505 ? 21.709 -0.719 -32.178 1.00 96.06 505 TYR A O 1
ATOM 3581 N N . SER A 1 506 ? 19.784 -0.679 -31.020 1.00 96.00 506 SER A N 1
ATOM 3582 C CA . SER A 1 506 ? 19.821 -2.053 -30.517 1.00 96.00 506 SER A CA 1
ATOM 3583 C C . SER A 1 506 ? 18.438 -2.470 -30.017 1.00 96.00 506 SER A C 1
ATOM 3585 O O . SER A 1 506 ? 17.587 -1.614 -29.798 1.00 96.00 506 SER A O 1
ATOM 3587 N N . GLY A 1 507 ? 18.189 -3.766 -29.841 1.00 96.00 507 GLY A N 1
ATOM 3588 C CA . GLY A 1 507 ? 17.031 -4.234 -29.072 1.00 96.00 507 GLY A CA 1
ATOM 3589 C C . GLY A 1 507 ? 17.327 -4.352 -27.574 1.00 96.00 507 GLY A C 1
ATOM 3590 O O . GLY A 1 507 ? 16.426 -4.201 -26.758 1.00 96.00 507 GLY A O 1
ATOM 3591 N N . GLY A 1 508 ? 18.583 -4.639 -27.207 1.00 97.19 508 GLY A N 1
ATOM 3592 C CA . GLY A 1 508 ? 18.969 -5.012 -25.843 1.00 97.19 508 GLY A CA 1
ATOM 3593 C C . GLY A 1 508 ? 19.592 -3.882 -25.028 1.00 97.19 508 GLY A C 1
ATOM 3594 O O . GLY A 1 508 ? 19.016 -3.468 -24.027 1.00 97.19 508 GLY A O 1
ATOM 3595 N N . PHE A 1 509 ? 20.785 -3.404 -25.398 1.00 97.00 509 PHE A N 1
ATOM 3596 C CA . PHE A 1 509 ? 21.517 -2.421 -24.588 1.00 97.00 509 PHE A CA 1
ATOM 3597 C C . PHE A 1 509 ? 22.265 -1.377 -25.416 1.00 97.00 509 PHE A C 1
ATOM 3599 O O . PHE A 1 509 ? 23.216 -1.696 -26.133 1.00 97.00 509 PHE A O 1
ATOM 3606 N N . THR A 1 510 ? 21.887 -0.111 -25.257 1.00 96.31 510 THR A N 1
ATOM 3607 C CA . THR A 1 510 ? 22.495 1.011 -25.975 1.00 96.31 510 THR A CA 1
ATOM 3608 C C . THR A 1 510 ? 23.151 1.995 -25.015 1.00 96.31 510 THR A C 1
ATOM 3610 O O . THR A 1 510 ? 22.567 2.357 -23.995 1.00 96.31 510 THR A O 1
ATOM 3613 N N . THR A 1 511 ? 24.348 2.476 -25.362 1.00 94.69 511 THR A N 1
ATOM 3614 C CA . THR A 1 511 ? 24.983 3.619 -24.691 1.00 94.69 511 THR A CA 1
ATOM 3615 C C . THR A 1 511 ? 25.166 4.781 -25.654 1.00 94.69 511 THR A C 1
ATOM 3617 O O . THR A 1 511 ? 25.454 4.588 -26.837 1.00 94.69 511 THR A O 1
ATOM 3620 N N . TYR A 1 512 ? 25.009 5.998 -25.139 1.00 89.38 512 TYR A N 1
ATOM 3621 C CA . TYR A 1 512 ? 25.125 7.235 -25.897 1.00 89.38 512 TYR A CA 1
ATOM 3622 C C . TYR A 1 512 ? 25.815 8.348 -25.090 1.00 89.38 512 TYR A C 1
ATOM 3624 O O . TYR A 1 512 ? 25.873 8.303 -23.859 1.00 89.38 512 TYR A O 1
ATOM 3632 N N . SER A 1 513 ? 26.359 9.339 -25.808 1.00 84.12 513 SER A N 1
ATOM 3633 C CA . SER A 1 513 ? 26.938 10.588 -25.279 1.00 84.12 513 SER A CA 1
ATOM 3634 C C . SER A 1 513 ? 27.850 10.424 -24.051 1.00 84.12 513 SER A C 1
ATOM 3636 O O . SER A 1 513 ? 27.578 10.980 -23.000 1.00 84.12 513 SER A O 1
ATOM 3638 N N . GLY A 1 514 ? 28.944 9.663 -24.167 1.00 77.44 514 GLY A N 1
ATOM 3639 C CA . GLY A 1 514 ? 29.977 9.610 -23.117 1.00 77.44 514 GLY A CA 1
ATOM 3640 C C . GLY A 1 514 ? 29.682 8.703 -21.916 1.00 77.44 514 GLY A C 1
ATOM 3641 O O . GLY A 1 514 ? 30.506 8.651 -21.009 1.00 77.44 514 GLY A O 1
ATOM 3642 N N . SER A 1 515 ? 28.575 7.953 -21.930 1.00 88.00 515 SER A N 1
ATOM 3643 C CA . SER A 1 515 ? 28.239 6.992 -20.869 1.00 88.00 515 SER A CA 1
ATOM 3644 C C . SER A 1 515 ? 29.276 5.865 -20.749 1.00 88.00 515 SER A C 1
ATOM 3646 O O . SER A 1 515 ? 29.579 5.203 -21.745 1.00 88.00 515 SER A O 1
ATOM 3648 N N . THR A 1 516 ? 29.761 5.581 -19.533 1.00 83.25 516 THR A N 1
ATOM 3649 C CA . THR A 1 516 ? 30.752 4.515 -19.266 1.00 83.25 516 THR A CA 1
ATOM 3650 C C . THR A 1 516 ? 30.243 3.480 -18.252 1.00 83.25 516 THR A C 1
ATOM 3652 O O . THR A 1 516 ? 30.681 3.481 -17.097 1.00 83.25 516 THR A O 1
ATOM 3655 N N . PRO A 1 517 ? 29.309 2.588 -18.630 1.00 92.00 517 PRO A N 1
ATOM 3656 C CA . PRO A 1 517 ? 28.789 1.588 -17.704 1.00 92.00 517 PRO A CA 1
ATOM 3657 C C . PRO A 1 517 ? 29.781 0.459 -17.415 1.00 92.00 517 PRO A C 1
ATOM 3659 O O . PRO A 1 517 ? 30.620 0.102 -18.245 1.00 92.00 517 PRO A O 1
ATOM 3662 N N . SER A 1 518 ? 29.597 -0.197 -16.270 1.00 93.25 518 SER A N 1
ATOM 3663 C CA . SER A 1 518 ? 30.123 -1.543 -16.033 1.00 93.25 518 SER A CA 1
ATOM 3664 C C . SER A 1 518 ? 29.010 -2.562 -16.257 1.00 93.25 518 SER A C 1
ATOM 3666 O O . SER A 1 518 ? 27.995 -2.495 -15.579 1.00 93.25 518 SER A O 1
ATOM 3668 N N . LEU A 1 519 ? 29.201 -3.511 -17.177 1.00 95.38 519 LEU A N 1
ATOM 3669 C CA . LEU A 1 519 ? 28.302 -4.651 -17.380 1.00 95.38 519 LEU A CA 1
ATOM 3670 C C . LEU A 1 519 ? 29.097 -5.943 -17.206 1.00 95.38 519 LEU A C 1
ATOM 3672 O O . LEU A 1 519 ? 29.975 -6.247 -18.020 1.00 95.38 519 LEU A O 1
ATOM 3676 N N . VAL A 1 520 ? 28.821 -6.687 -16.136 1.00 96.81 520 VAL A N 1
ATOM 3677 C CA . VAL A 1 520 ? 29.563 -7.906 -15.790 1.00 96.81 520 VAL A CA 1
ATOM 3678 C C . VAL A 1 520 ? 28.632 -9.039 -15.386 1.00 96.81 520 VAL A C 1
ATOM 3680 O O . VAL A 1 520 ? 27.552 -8.802 -14.854 1.00 96.81 520 VAL A O 1
ATOM 3683 N N . TYR A 1 521 ? 29.058 -10.278 -15.643 1.00 97.75 521 TYR A N 1
ATOM 3684 C CA . TYR A 1 521 ? 28.317 -11.493 -15.274 1.00 97.75 521 TYR A CA 1
ATOM 3685 C C . TYR A 1 521 ? 26.854 -11.438 -15.723 1.00 97.75 521 TYR A C 1
ATOM 3687 O O . TYR A 1 521 ? 25.950 -11.715 -14.959 1.00 97.75 521 TYR A O 1
ATOM 3695 N N . SER A 1 522 ? 26.621 -10.979 -16.948 1.00 98.06 522 SER A N 1
ATOM 3696 C CA . SER A 1 522 ? 25.288 -10.636 -17.454 1.00 98.06 522 SER A CA 1
ATOM 3697 C C . SER A 1 522 ? 25.001 -11.378 -18.755 1.00 98.06 522 SER A C 1
ATOM 3699 O O . SER A 1 522 ? 25.901 -11.981 -19.339 1.00 98.06 522 SER A O 1
ATOM 3701 N N . ASN A 1 523 ? 23.763 -11.336 -19.233 1.00 97.69 523 ASN A N 1
ATOM 3702 C CA . ASN A 1 523 ? 23.340 -11.992 -20.464 1.00 97.69 523 ASN A CA 1
ATOM 3703 C C . ASN A 1 523 ? 22.756 -10.995 -21.468 1.00 97.69 523 ASN A C 1
ATOM 3705 O O . ASN A 1 523 ? 21.912 -10.176 -21.115 1.00 97.69 523 ASN A O 1
ATOM 3709 N N . LEU A 1 524 ? 23.170 -11.122 -22.730 1.00 96.12 524 LEU A N 1
ATOM 3710 C CA . LEU A 1 524 ? 22.624 -10.385 -23.870 1.00 96.12 524 LEU A CA 1
ATOM 3711 C C . LEU A 1 524 ? 22.294 -11.375 -24.989 1.00 96.12 524 LEU A C 1
ATOM 3713 O O . LEU A 1 524 ? 23.157 -11.758 -25.792 1.00 96.12 524 LEU A O 1
ATOM 3717 N N . ARG A 1 525 ? 21.041 -11.836 -25.035 1.00 96.12 525 ARG A N 1
ATOM 3718 C CA . ARG A 1 525 ? 20.581 -12.759 -26.079 1.00 96.12 525 ARG A CA 1
ATOM 3719 C C . ARG A 1 525 ? 19.086 -12.654 -26.315 1.00 96.12 525 ARG A C 1
ATOM 3721 O O . ARG A 1 525 ? 18.310 -12.657 -25.372 1.00 96.12 525 ARG A O 1
ATOM 3728 N N . GLY A 1 526 ? 18.689 -12.733 -27.582 1.00 96.38 526 GLY A N 1
ATOM 3729 C CA . GLY A 1 526 ? 17.286 -12.881 -27.973 1.00 96.38 526 GLY A CA 1
ATOM 3730 C C . GLY A 1 526 ? 16.542 -11.557 -28.104 1.00 96.38 526 GLY A C 1
ATOM 3731 O O . GLY A 1 526 ? 15.324 -11.580 -28.142 1.00 96.38 526 GLY A O 1
ATOM 3732 N N . ASN A 1 527 ? 17.259 -10.436 -28.158 1.00 98.12 527 ASN A N 1
ATOM 3733 C CA . ASN A 1 527 ? 16.693 -9.122 -28.454 1.00 98.12 527 ASN A CA 1
ATOM 3734 C C . ASN A 1 527 ? 16.681 -8.881 -29.971 1.00 98.12 527 ASN A C 1
ATOM 3736 O O . ASN A 1 527 ? 17.378 -9.589 -30.709 1.00 98.12 527 ASN A O 1
ATOM 3740 N N . THR A 1 528 ? 15.963 -7.866 -30.438 1.00 98.06 528 THR A N 1
ATOM 3741 C CA . THR A 1 528 ? 16.075 -7.413 -31.832 1.00 98.06 528 THR A CA 1
ATOM 3742 C C . THR A 1 528 ? 17.495 -6.935 -32.137 1.00 98.06 528 THR A C 1
ATOM 3744 O O . THR A 1 528 ? 18.161 -6.334 -31.294 1.00 98.06 528 THR A O 1
ATOM 3747 N N . ASP A 1 529 ? 18.007 -7.290 -33.320 1.00 96.31 529 ASP A N 1
ATOM 3748 C CA . ASP A 1 529 ? 19.398 -7.019 -33.670 1.00 96.31 529 ASP A CA 1
ATOM 3749 C C . ASP A 1 529 ? 19.627 -5.542 -34.052 1.00 96.31 529 ASP A C 1
ATOM 3751 O O . ASP A 1 529 ? 18.809 -4.949 -34.757 1.00 96.31 529 ASP A O 1
ATOM 3755 N N . PRO A 1 530 ? 20.779 -4.968 -33.660 1.00 96.44 530 PRO A N 1
ATOM 3756 C CA . PRO A 1 530 ? 21.846 -5.626 -32.899 1.00 96.44 530 PRO A CA 1
ATOM 3757 C C . PRO A 1 530 ? 21.487 -5.792 -31.408 1.00 96.44 530 PRO A C 1
ATOM 3759 O O . PRO A 1 530 ? 20.743 -5.003 -30.842 1.00 96.44 530 PRO A O 1
ATOM 3762 N N . GLN A 1 531 ? 22.046 -6.810 -30.741 1.00 96.38 531 GLN A N 1
ATOM 3763 C CA . GLN A 1 531 ? 21.796 -7.066 -29.307 1.00 96.38 531 GLN A CA 1
ATOM 3764 C C . GLN A 1 531 ? 22.263 -5.918 -28.393 1.00 96.38 531 GLN A C 1
ATOM 3766 O O . GLN A 1 531 ? 21.753 -5.763 -27.286 1.00 96.38 531 GLN A O 1
ATOM 3771 N N . TYR A 1 532 ? 23.256 -5.145 -28.833 1.00 95.81 532 TYR A N 1
ATOM 3772 C CA . TYR A 1 532 ? 23.803 -3.995 -28.122 1.00 95.81 532 TYR A CA 1
ATOM 3773 C C . TYR A 1 532 ? 24.393 -2.980 -29.110 1.00 95.81 532 TYR A C 1
ATOM 3775 O O . TYR A 1 532 ? 24.753 -3.339 -30.233 1.00 95.81 532 TYR A O 1
ATOM 3783 N N . SER A 1 533 ? 24.545 -1.731 -28.673 1.00 94.69 533 SER A N 1
ATOM 3784 C CA . SER A 1 533 ? 25.234 -0.673 -29.416 1.00 94.69 533 SER A CA 1
ATOM 3785 C C . SER A 1 533 ? 25.906 0.305 -28.456 1.00 94.69 533 SER A C 1
ATOM 3787 O O . SER A 1 533 ? 25.235 1.124 -27.829 1.00 94.69 533 SER A O 1
ATOM 3789 N N . PHE A 1 534 ? 27.237 0.249 -28.347 1.00 92.31 534 PHE A N 1
ATOM 3790 C CA . PHE A 1 534 ? 27.997 1.146 -27.474 1.00 92.31 534 PHE A CA 1
ATOM 3791 C C . PHE A 1 534 ? 28.612 2.308 -28.252 1.00 92.31 534 PHE A C 1
ATOM 3793 O O . PHE A 1 534 ? 29.283 2.096 -29.263 1.00 92.31 534 PHE A O 1
ATOM 3800 N N . ALA A 1 535 ? 28.397 3.541 -27.781 1.00 87.94 535 ALA A N 1
ATOM 3801 C CA . ALA A 1 535 ? 28.837 4.755 -28.478 1.00 87.94 535 ALA A CA 1
ATOM 3802 C C . ALA A 1 535 ? 30.361 4.869 -28.642 1.00 87.94 535 ALA A C 1
ATOM 3804 O O . ALA A 1 535 ? 30.829 5.506 -29.585 1.00 87.94 535 ALA A O 1
ATOM 3805 N N . ASP A 1 536 ? 31.140 4.247 -27.756 1.00 86.94 536 ASP A N 1
ATOM 3806 C CA . ASP A 1 536 ? 32.603 4.186 -27.847 1.00 86.94 536 ASP A CA 1
ATOM 3807 C C . ASP A 1 536 ? 33.110 3.067 -28.782 1.00 86.94 536 ASP A C 1
ATOM 3809 O O . ASP A 1 536 ? 34.316 2.928 -28.995 1.00 86.94 536 ASP A O 1
ATOM 3813 N N . GLY A 1 537 ? 32.198 2.273 -29.357 1.00 85.25 537 GLY A N 1
ATOM 3814 C CA . GLY A 1 537 ? 32.503 1.128 -30.212 1.00 85.25 537 GLY A CA 1
ATOM 3815 C C . GLY A 1 537 ? 33.059 -0.087 -29.465 1.00 85.25 537 GLY A C 1
ATOM 3816 O O . GLY A 1 537 ? 33.535 -1.025 -30.111 1.00 85.25 537 GLY A O 1
ATOM 3817 N N . SER A 1 538 ? 33.033 -0.083 -28.130 1.00 87.69 538 SER A N 1
ATOM 3818 C CA . SER A 1 538 ? 33.459 -1.222 -27.322 1.00 87.69 538 SER A CA 1
ATOM 3819 C C . SER A 1 538 ? 32.476 -2.394 -27.429 1.00 87.69 538 SER A C 1
ATOM 3821 O O . SER A 1 538 ? 31.368 -2.292 -27.961 1.00 87.69 538 SER A O 1
ATOM 3823 N N . THR A 1 539 ? 32.905 -3.555 -26.939 1.00 88.44 539 THR A N 1
ATOM 3824 C CA . THR A 1 539 ? 32.058 -4.743 -26.809 1.00 88.44 539 THR A CA 1
ATOM 3825 C C . THR A 1 539 ? 31.789 -5.027 -25.336 1.00 88.44 539 THR A C 1
ATOM 3827 O O . THR A 1 539 ? 32.633 -4.689 -24.500 1.00 88.44 539 THR A O 1
ATOM 3830 N N . PRO A 1 540 ? 30.687 -5.722 -25.002 1.00 89.19 540 PRO A N 1
ATOM 3831 C CA . PRO A 1 540 ? 30.489 -6.259 -23.663 1.00 89.19 540 PRO A CA 1
ATOM 3832 C C . PRO A 1 540 ? 31.716 -7.043 -23.176 1.00 89.19 540 PRO A C 1
ATOM 3834 O O . PRO A 1 540 ? 32.428 -7.673 -23.968 1.00 89.19 540 PRO A O 1
ATOM 3837 N N . GLY A 1 541 ? 31.983 -6.974 -21.871 1.00 86.81 541 GLY A N 1
ATOM 3838 C CA . GLY A 1 541 ? 33.121 -7.653 -21.254 1.00 86.81 541 GLY A CA 1
ATOM 3839 C C . GLY A 1 541 ? 33.036 -9.179 -21.374 1.00 86.81 541 GLY A C 1
ATOM 3840 O O . GLY A 1 541 ? 31.976 -9.743 -21.626 1.00 86.81 541 GLY A O 1
ATOM 3841 N N . SER A 1 542 ? 34.150 -9.877 -21.131 1.00 90.69 542 SER A N 1
ATOM 3842 C CA . SER A 1 542 ? 34.231 -11.345 -21.257 1.00 90.69 542 SER A CA 1
ATOM 3843 C C . SER A 1 542 ? 33.351 -12.129 -20.276 1.00 90.69 542 SER A C 1
ATOM 3845 O O . SER A 1 542 ? 33.185 -13.334 -20.442 1.00 90.69 542 SER A O 1
ATOM 3847 N N . THR A 1 543 ? 32.819 -11.472 -19.245 1.00 95.56 543 THR A N 1
ATOM 3848 C CA . THR A 1 543 ? 31.864 -12.055 -18.295 1.00 95.56 543 THR A CA 1
ATOM 3849 C C . THR A 1 543 ? 30.415 -11.927 -18.764 1.00 95.56 543 THR A C 1
ATOM 3851 O O . THR A 1 543 ? 29.525 -12.438 -18.094 1.00 95.56 543 THR A O 1
ATOM 3854 N N . VAL A 1 544 ? 30.162 -11.265 -19.897 1.00 97.06 544 VAL A N 1
ATOM 3855 C CA . VAL A 1 544 ? 28.836 -11.195 -20.511 1.00 97.06 544 VAL A CA 1
ATOM 3856 C C . VAL A 1 544 ? 28.655 -12.383 -21.449 1.00 97.06 544 VAL A C 1
ATOM 3858 O O . VAL A 1 544 ? 29.420 -12.571 -22.396 1.00 97.06 544 VAL A O 1
ATOM 3861 N N . ILE A 1 545 ? 27.646 -13.200 -21.169 1.00 96.62 545 ILE A N 1
ATOM 3862 C CA . ILE A 1 545 ? 27.304 -14.389 -21.946 1.00 96.62 545 ILE A CA 1
ATOM 3863 C C . ILE A 1 545 ? 26.171 -14.089 -22.936 1.00 96.62 545 ILE A C 1
ATOM 3865 O O . ILE A 1 545 ? 25.503 -13.058 -22.868 1.00 96.62 545 ILE A O 1
ATOM 3869 N N . SER A 1 546 ? 25.962 -14.996 -23.890 1.00 95.50 546 SER A N 1
ATOM 3870 C CA . SER A 1 546 ? 24.875 -14.895 -24.867 1.00 95.50 546 SER A CA 1
ATOM 3871 C C . SER A 1 546 ? 24.152 -16.234 -24.972 1.00 95.50 546 SER A C 1
ATOM 3873 O O . SER A 1 546 ? 24.453 -17.075 -25.823 1.00 95.50 546 SER A O 1
ATOM 3875 N N . VAL A 1 547 ? 23.215 -16.458 -24.052 1.00 95.62 547 VAL A N 1
ATOM 3876 C CA . VAL A 1 547 ? 22.412 -17.681 -23.944 1.00 95.62 547 VAL A CA 1
ATOM 3877 C C . VAL A 1 547 ? 20.943 -17.323 -23.741 1.00 95.62 547 VAL A C 1
ATOM 3879 O O . VAL A 1 547 ? 20.611 -16.289 -23.174 1.00 95.62 547 VAL A O 1
ATOM 3882 N N . LEU A 1 548 ? 20.035 -18.158 -24.242 1.00 95.25 548 LEU A N 1
ATOM 3883 C CA . LEU A 1 548 ? 18.615 -17.955 -23.954 1.00 95.25 548 LEU A CA 1
ATOM 3884 C C . LEU A 1 548 ? 18.341 -18.318 -22.486 1.00 95.25 548 LEU A C 1
ATOM 3886 O O . LEU A 1 548 ? 18.820 -19.372 -22.055 1.00 95.25 548 LEU A O 1
ATOM 3890 N N . PRO A 1 549 ? 17.554 -17.510 -21.755 1.00 96.19 549 PRO A N 1
ATOM 3891 C CA . PRO A 1 549 ? 17.316 -17.707 -20.325 1.00 96.19 549 PRO A CA 1
ATOM 3892 C C . PRO A 1 549 ? 16.519 -18.968 -20.012 1.00 96.19 549 PRO A C 1
ATOM 3894 O O . PRO A 1 549 ? 16.775 -19.608 -18.999 1.00 96.19 549 PRO A O 1
ATOM 3897 N N . ARG A 1 550 ? 15.600 -19.373 -20.900 1.00 95.44 550 ARG A N 1
ATOM 3898 C CA . ARG A 1 550 ? 14.682 -20.501 -20.669 1.00 95.44 550 ARG A CA 1
ATOM 3899 C C . ARG A 1 550 ? 13.914 -20.337 -19.351 1.00 95.44 550 ARG A C 1
ATOM 3901 O O . ARG A 1 550 ? 14.013 -21.203 -18.476 1.00 95.44 550 ARG A O 1
ATOM 3908 N N . PHE A 1 551 ? 13.184 -19.225 -19.248 1.00 96.50 551 PHE A N 1
ATOM 3909 C CA . PHE A 1 551 ? 12.201 -18.993 -18.190 1.00 96.50 551 PHE A CA 1
ATOM 3910 C C . PHE A 1 551 ? 11.173 -20.128 -18.141 1.00 96.50 551 PHE A C 1
ATOM 3912 O O . PHE A 1 551 ? 10.961 -20.815 -19.148 1.00 96.50 551 PHE A O 1
ATOM 3919 N N . ARG A 1 552 ? 10.586 -20.363 -16.966 1.00 95.62 552 ARG A N 1
ATOM 3920 C CA . ARG A 1 552 ? 9.626 -21.452 -16.754 1.00 95.62 552 ARG A CA 1
ATOM 3921 C C . ARG A 1 552 ? 8.326 -21.216 -17.509 1.00 95.62 552 ARG A C 1
ATOM 3923 O O . ARG A 1 552 ? 7.887 -22.137 -18.197 1.00 95.62 552 ARG A O 1
ATOM 3930 N N . ASP A 1 553 ? 7.760 -20.015 -17.414 1.00 94.81 553 ASP A N 1
ATOM 3931 C CA . ASP A 1 553 ? 6.520 -19.667 -18.104 1.00 94.81 553 ASP A CA 1
ATOM 3932 C C . ASP A 1 553 ? 6.415 -18.158 -18.364 1.00 94.81 553 ASP A C 1
ATOM 3934 O O . ASP A 1 553 ? 6.437 -17.351 -17.445 1.00 94.81 553 ASP A O 1
ATOM 3938 N N . THR A 1 554 ? 6.276 -17.775 -19.631 1.00 94.69 554 THR A N 1
ATOM 3939 C CA . THR A 1 554 ? 5.979 -16.394 -20.054 1.00 94.69 554 THR A CA 1
ATOM 3940 C C . THR A 1 554 ? 4.811 -16.385 -21.042 1.00 94.69 554 THR A C 1
ATOM 3942 O O . THR A 1 554 ? 4.827 -15.656 -22.033 1.00 94.69 554 THR A O 1
ATOM 3945 N N . SER A 1 555 ? 3.870 -17.321 -20.878 1.00 94.06 555 SER A N 1
ATOM 3946 C CA . SER A 1 555 ? 2.769 -17.542 -21.822 1.00 94.06 555 SER A CA 1
ATOM 3947 C C . SER A 1 555 ? 1.475 -16.824 -21.446 1.00 94.06 555 SER A C 1
ATOM 3949 O O . SER A 1 555 ? 0.595 -16.696 -22.302 1.00 94.06 555 SER A O 1
ATOM 3951 N N . ALA A 1 556 ? 1.357 -16.351 -20.201 1.00 95.38 556 ALA A N 1
ATOM 3952 C CA . ALA A 1 556 ? 0.225 -15.545 -19.769 1.00 95.38 556 ALA A CA 1
ATOM 3953 C C . ALA A 1 556 ? 0.174 -14.214 -20.536 1.00 95.38 556 ALA A C 1
ATOM 3955 O O . ALA A 1 556 ? 1.199 -13.695 -20.985 1.00 95.38 556 ALA A O 1
ATOM 3956 N N . ALA A 1 557 ? -1.041 -13.690 -20.714 1.00 93.81 557 ALA A N 1
ATOM 3957 C CA . ALA A 1 557 ? -1.263 -12.449 -21.450 1.00 93.81 557 ALA A CA 1
ATOM 3958 C C . ALA A 1 557 ? -0.775 -11.225 -20.667 1.00 93.81 557 ALA A C 1
ATOM 3960 O O . ALA A 1 557 ? -0.179 -10.334 -21.265 1.00 93.81 557 ALA A O 1
ATOM 3961 N N . ASP A 1 558 ? -1.017 -11.207 -19.355 1.00 95.50 558 ASP A N 1
ATOM 3962 C CA . ASP A 1 558 ? -0.482 -10.193 -18.456 1.00 95.50 558 ASP A CA 1
ATOM 3963 C C . ASP A 1 558 ? 0.943 -10.594 -18.029 1.00 95.50 558 ASP A C 1
ATOM 3965 O O . ASP A 1 558 ? 1.134 -11.696 -17.502 1.00 95.50 558 ASP A O 1
ATOM 3969 N N . PRO A 1 559 ? 1.957 -9.742 -18.257 1.00 95.00 559 PRO A N 1
ATOM 3970 C CA . PRO A 1 559 ? 3.309 -9.976 -17.770 1.00 95.00 559 PRO A CA 1
ATOM 3971 C C . PRO A 1 559 ? 3.432 -10.098 -16.247 1.00 95.00 559 PRO A C 1
ATOM 3973 O O . PRO A 1 559 ? 4.423 -10.659 -15.786 1.00 95.00 559 PRO A O 1
ATOM 3976 N N . LEU A 1 560 ? 2.457 -9.609 -15.475 1.00 93.19 560 LEU A N 1
ATOM 3977 C CA . LEU A 1 560 ? 2.391 -9.790 -14.023 1.00 93.19 560 LEU A CA 1
ATOM 3978 C C . LEU A 1 560 ? 2.251 -11.270 -13.618 1.00 93.19 560 LEU A C 1
ATOM 3980 O O . LEU A 1 560 ? 2.744 -11.672 -12.570 1.00 93.19 560 LEU A O 1
ATOM 3984 N N . ASP A 1 561 ? 1.658 -12.097 -14.482 1.00 95.25 561 ASP A N 1
ATOM 3985 C CA . ASP A 1 561 ? 1.437 -13.530 -14.244 1.00 95.25 561 ASP A CA 1
ATOM 3986 C C . ASP A 1 561 ? 2.613 -14.419 -14.717 1.00 95.25 561 ASP A C 1
ATOM 3988 O O . ASP A 1 561 ? 2.497 -15.648 -14.775 1.00 95.25 561 ASP A O 1
ATOM 3992 N N . TRP A 1 562 ? 3.746 -13.839 -15.132 1.00 96.06 562 TRP A N 1
ATOM 3993 C CA . TRP A 1 562 ? 4.882 -14.602 -15.668 1.00 96.06 562 TRP A CA 1
ATOM 3994 C C . TRP A 1 562 ? 5.751 -15.251 -14.577 1.00 96.06 562 TRP A C 1
ATOM 3996 O O . TRP A 1 562 ? 6.168 -14.608 -13.618 1.00 96.06 562 TRP A O 1
ATOM 4006 N N . ASP A 1 563 ? 6.160 -16.510 -14.791 1.00 95.00 563 ASP A N 1
ATOM 4007 C CA . ASP A 1 563 ? 7.197 -17.191 -14.001 1.00 95.00 563 ASP A CA 1
ATOM 4008 C C . ASP A 1 563 ? 8.565 -17.058 -14.690 1.00 95.00 563 ASP A C 1
ATOM 4010 O O . ASP A 1 563 ? 8.975 -17.860 -15.545 1.00 95.00 563 ASP A O 1
ATOM 4014 N N . LEU A 1 564 ? 9.295 -16.025 -14.272 1.00 95.69 564 LEU A N 1
ATOM 4015 C CA . LEU A 1 564 ? 10.631 -15.689 -14.764 1.00 95.69 564 LEU A CA 1
ATOM 4016 C C . LEU A 1 564 ? 11.760 -16.485 -14.086 1.00 95.69 564 LEU A C 1
ATOM 4018 O O . LEU A 1 564 ? 12.936 -16.219 -14.355 1.00 95.69 564 LEU A O 1
ATOM 4022 N N . ARG A 1 565 ? 11.459 -17.488 -13.249 1.00 95.25 565 ARG A N 1
ATOM 4023 C CA . ARG A 1 565 ? 12.495 -18.400 -12.741 1.00 95.25 565 ARG A CA 1
ATOM 4024 C C . ARG A 1 565 ? 13.129 -19.159 -13.896 1.00 95.25 565 ARG A C 1
ATOM 4026 O O . ARG A 1 565 ? 12.480 -19.509 -14.885 1.00 95.25 565 ARG A O 1
ATOM 4033 N N . LEU A 1 566 ? 14.408 -19.485 -13.755 1.00 95.62 566 LEU A N 1
ATOM 4034 C CA . LEU A 1 566 ? 15.100 -20.313 -14.733 1.00 95.62 566 LEU A CA 1
ATOM 4035 C C . LEU A 1 566 ? 14.573 -21.758 -14.678 1.00 95.62 566 LEU A 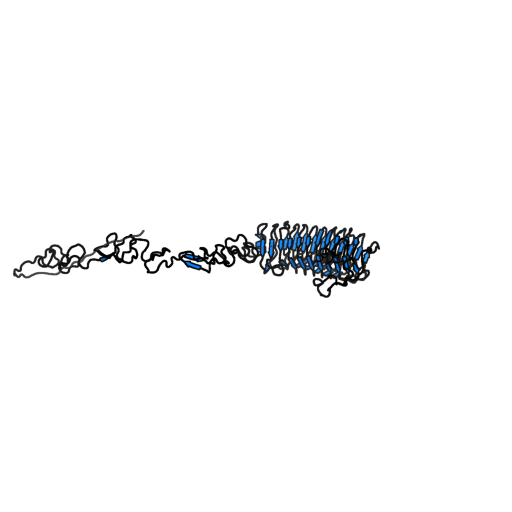C 1
ATOM 4037 O O . LEU A 1 566 ? 14.316 -22.336 -13.616 1.00 95.62 566 LEU A O 1
ATOM 4041 N N . SER A 1 567 ? 14.399 -22.375 -15.847 1.00 95.06 567 SER A N 1
ATOM 4042 C CA . SER A 1 567 ? 14.203 -23.824 -15.928 1.00 95.06 567 SER A CA 1
ATOM 4043 C C . SER A 1 567 ? 15.513 -24.556 -15.622 1.00 95.06 567 SER A C 1
ATOM 4045 O O . SER A 1 567 ? 16.591 -24.065 -15.950 1.00 95.06 567 SER A O 1
ATOM 4047 N N . ASN A 1 568 ? 15.432 -25.801 -15.138 1.00 93.25 568 ASN A N 1
ATOM 4048 C CA . ASN A 1 568 ? 16.598 -26.651 -14.820 1.00 93.25 568 ASN A CA 1
ATOM 4049 C C . ASN A 1 568 ? 17.553 -26.910 -16.005 1.00 93.25 568 ASN A C 1
ATOM 4051 O O . ASN A 1 568 ? 18.597 -27.533 -15.847 1.00 93.25 568 ASN A O 1
ATOM 4055 N N . SER A 1 569 ? 17.164 -26.513 -17.217 1.00 93.88 569 SER A N 1
ATOM 4056 C CA . SER A 1 569 ? 17.974 -26.646 -18.427 1.00 93.88 569 SER A CA 1
ATOM 4057 C C . SER A 1 569 ? 18.671 -25.347 -18.831 1.00 93.88 569 SER A C 1
ATOM 4059 O O . SER A 1 569 ? 19.301 -25.303 -19.891 1.00 93.88 569 SER A O 1
ATOM 4061 N N . SER A 1 570 ? 18.500 -24.269 -18.068 1.00 96.62 570 SER A N 1
ATOM 4062 C CA . SER A 1 570 ? 19.115 -22.987 -18.372 1.00 96.62 570 SER A CA 1
ATOM 4063 C C . SER A 1 570 ? 20.623 -23.039 -18.160 1.00 96.62 570 SER A C 1
ATOM 4065 O O . SER A 1 570 ? 21.114 -23.581 -17.177 1.00 96.62 570 SER A O 1
ATOM 4067 N N . ASN A 1 571 ? 21.363 -22.429 -19.085 1.00 96.12 571 ASN A N 1
ATOM 4068 C CA . ASN A 1 571 ? 22.805 -22.221 -18.935 1.00 96.12 571 ASN A CA 1
ATOM 4069 C C . ASN A 1 571 ? 23.121 -20.924 -18.168 1.00 96.12 571 ASN A C 1
ATOM 4071 O O . ASN A 1 571 ? 24.272 -20.497 -18.163 1.00 96.12 571 ASN A O 1
ATOM 4075 N N . MET A 1 572 ? 22.099 -20.265 -17.613 1.00 96.31 572 MET A N 1
ATOM 4076 C CA . MET A 1 572 ? 22.238 -19.084 -16.757 1.00 96.31 572 MET A CA 1
ATOM 4077 C C . MET A 1 572 ? 22.287 -19.438 -15.266 1.00 96.31 572 MET A C 1
ATOM 4079 O O . MET A 1 572 ? 22.502 -18.538 -14.457 1.00 96.31 572 MET A O 1
ATOM 4083 N N . ILE A 1 573 ? 22.152 -20.730 -14.944 1.00 96.31 573 ILE A N 1
ATOM 4084 C CA . ILE A 1 573 ? 22.272 -21.253 -13.585 1.00 96.31 573 ILE A CA 1
ATOM 4085 C C . ILE A 1 573 ? 23.749 -21.296 -13.162 1.00 96.31 573 ILE A C 1
ATOM 4087 O O . ILE A 1 573 ? 24.591 -21.737 -13.949 1.00 96.31 573 ILE A O 1
ATOM 4091 N N . ASP A 1 574 ? 24.064 -20.855 -11.947 1.00 95.75 574 ASP A N 1
ATOM 4092 C CA . ASP A 1 574 ? 25.383 -20.882 -11.301 1.00 95.75 574 ASP A CA 1
ATOM 4093 C C . ASP A 1 574 ? 26.518 -20.132 -12.035 1.00 95.75 574 ASP A C 1
ATOM 4095 O O . ASP A 1 574 ? 27.713 -20.452 -11.904 1.00 95.75 574 ASP A O 1
ATOM 4099 N N . VAL A 1 575 ? 26.187 -19.127 -12.853 1.00 96.38 575 VAL A N 1
ATOM 4100 C CA . VAL A 1 575 ? 27.163 -18.429 -13.721 1.00 96.38 575 VAL A CA 1
ATOM 4101 C C . VAL A 1 575 ? 27.292 -16.918 -13.489 1.00 96.38 575 VAL A C 1
ATOM 4103 O O . VAL A 1 575 ? 28.131 -16.295 -14.153 1.00 96.38 575 VAL A O 1
ATOM 4106 N N . GLY A 1 576 ? 26.555 -16.343 -12.534 1.00 96.31 576 GLY A N 1
ATOM 4107 C CA . GLY A 1 576 ? 26.597 -14.929 -12.124 1.00 96.31 576 GLY A CA 1
ATOM 4108 C C . GLY A 1 576 ? 27.889 -14.522 -11.404 1.00 96.31 576 GLY A C 1
ATOM 4109 O O . GLY A 1 576 ? 28.923 -15.152 -11.564 1.00 96.31 576 GLY A O 1
ATOM 4110 N N . ASP A 1 577 ? 27.945 -13.441 -10.638 1.00 97.38 577 ASP A N 1
ATOM 4111 C CA . ASP A 1 577 ? 29.175 -13.006 -9.964 1.00 97.38 577 ASP A CA 1
ATOM 4112 C C . ASP A 1 577 ? 29.608 -14.053 -8.916 1.00 97.38 577 ASP A C 1
ATOM 4114 O O . ASP A 1 577 ? 28.812 -14.417 -8.058 1.00 97.38 577 ASP A O 1
ATOM 4118 N N . PRO A 1 578 ? 30.862 -14.551 -8.928 1.00 96.12 578 PRO A N 1
ATOM 4119 C CA . PRO A 1 578 ? 31.330 -15.579 -7.987 1.00 96.12 578 PRO A CA 1
ATOM 4120 C C . PRO A 1 578 ? 31.389 -15.120 -6.521 1.00 96.12 578 PRO A C 1
ATOM 4122 O O . PRO A 1 578 ? 31.791 -15.892 -5.653 1.00 96.12 578 PRO A O 1
ATOM 4125 N N . ARG A 1 579 ? 31.083 -13.850 -6.245 1.00 96.50 579 ARG A N 1
ATOM 4126 C CA . ARG A 1 579 ? 31.026 -13.277 -4.896 1.00 96.50 579 ARG A CA 1
ATOM 4127 C C . ARG A 1 579 ? 29.598 -13.160 -4.364 1.00 96.50 579 ARG A C 1
ATOM 4129 O O . ARG A 1 579 ? 29.446 -12.835 -3.192 1.00 96.50 579 ARG A O 1
ATOM 4136 N N . ILE A 1 580 ? 28.598 -13.387 -5.212 1.00 96.06 580 ILE A N 1
ATOM 4137 C CA . ILE A 1 580 ? 27.176 -13.357 -4.873 1.00 96.06 580 ILE A CA 1
ATOM 4138 C C . ILE A 1 580 ? 26.693 -14.809 -4.870 1.00 96.06 580 ILE A C 1
ATOM 4140 O O . ILE A 1 580 ? 27.063 -15.582 -5.756 1.00 96.06 580 ILE A O 1
ATOM 4144 N N . TYR A 1 581 ? 25.913 -15.182 -3.859 1.00 96.12 581 TYR A N 1
ATOM 4145 C CA . TYR A 1 581 ? 25.458 -16.554 -3.650 1.00 96.12 581 TYR A CA 1
ATOM 4146 C C . TYR A 1 581 ? 23.939 -16.606 -3.587 1.00 96.12 581 TYR A C 1
ATOM 4148 O O . TYR A 1 581 ? 23.322 -15.692 -3.037 1.00 96.12 581 TYR A O 1
ATOM 4156 N N . ASP A 1 582 ? 23.383 -17.683 -4.128 1.00 94.38 582 ASP A N 1
ATOM 4157 C CA . ASP A 1 582 ? 21.974 -18.026 -3.969 1.00 94.38 582 ASP A CA 1
ATOM 4158 C C . ASP A 1 582 ? 21.724 -18.599 -2.555 1.00 94.38 582 ASP A C 1
ATOM 4160 O O . ASP A 1 582 ? 22.675 -18.973 -1.853 1.00 94.38 582 ASP A O 1
ATOM 4164 N N . PRO A 1 583 ? 20.461 -18.685 -2.093 1.00 93.56 583 PRO A N 1
ATOM 4165 C CA . PRO A 1 583 ? 20.119 -19.174 -0.754 1.00 93.56 583 PRO A CA 1
ATOM 4166 C C . PRO A 1 583 ? 20.584 -20.606 -0.454 1.00 93.56 583 PRO A C 1
ATOM 4168 O O . PRO A 1 583 ? 20.757 -20.971 0.710 1.00 93.56 583 PRO A O 1
ATOM 4171 N N . ASP A 1 584 ? 20.803 -21.428 -1.482 1.00 92.19 584 ASP A N 1
ATOM 4172 C CA . ASP A 1 584 ? 21.334 -22.788 -1.345 1.00 92.19 584 ASP A CA 1
ATOM 4173 C C . ASP A 1 584 ? 22.876 -22.837 -1.235 1.00 92.19 584 ASP A C 1
ATOM 4175 O O . ASP A 1 584 ? 23.465 -23.908 -1.055 1.00 92.19 584 ASP A O 1
ATOM 4179 N N . GLY A 1 585 ? 23.531 -21.672 -1.287 1.00 93.75 585 GLY A N 1
ATOM 4180 C CA . GLY A 1 585 ? 24.976 -21.502 -1.198 1.00 93.75 585 GLY A CA 1
ATOM 4181 C C . GLY A 1 585 ? 25.720 -21.731 -2.513 1.00 93.75 585 GLY A C 1
ATOM 4182 O O . GLY A 1 585 ? 26.958 -21.703 -2.510 1.00 93.75 585 GLY A O 1
ATOM 4183 N N . SER A 1 586 ? 25.015 -21.967 -3.621 1.00 95.12 586 SER A N 1
ATOM 4184 C CA . SER A 1 586 ? 25.616 -21.991 -4.948 1.00 95.12 586 SER A CA 1
ATOM 4185 C C . SER A 1 586 ? 26.000 -20.577 -5.403 1.00 95.12 586 SER A C 1
ATOM 4187 O O . SER A 1 586 ? 25.713 -19.566 -4.754 1.00 95.12 586 SER A O 1
ATOM 4189 N N . ARG A 1 587 ? 26.748 -20.500 -6.505 1.00 95.94 587 ARG A N 1
ATOM 4190 C CA . ARG A 1 587 ? 27.087 -19.212 -7.115 1.00 95.94 587 ARG A CA 1
ATOM 4191 C C . ARG A 1 587 ? 25.811 -18.630 -7.704 1.00 95.94 587 ARG A C 1
ATOM 4193 O O . ARG A 1 587 ? 25.101 -19.355 -8.366 1.00 95.94 587 ARG A O 1
ATOM 4200 N N . SER A 1 588 ? 25.607 -17.328 -7.559 1.00 96.56 588 SER A N 1
ATOM 4201 C CA . SER A 1 588 ? 24.378 -16.687 -8.014 1.00 96.56 588 SER A CA 1
ATOM 4202 C C . SER A 1 588 ? 24.046 -16.950 -9.487 1.00 96.56 588 SER A C 1
ATOM 4204 O O . SER A 1 588 ? 24.915 -16.834 -10.362 1.00 96.56 588 SER A O 1
ATOM 4206 N N . ASP A 1 589 ? 22.780 -17.254 -9.754 1.00 96.38 589 ASP A N 1
ATOM 4207 C CA . ASP A 1 589 ? 22.186 -17.246 -11.090 1.00 96.38 589 ASP A CA 1
ATOM 4208 C C . ASP A 1 589 ? 22.205 -15.838 -11.720 1.00 96.38 589 ASP A C 1
ATOM 4210 O O . ASP A 1 589 ? 22.231 -14.814 -11.037 1.00 96.38 589 ASP A O 1
ATOM 4214 N N . ILE A 1 590 ? 22.184 -15.752 -13.055 1.00 97.69 590 ILE A N 1
ATOM 4215 C CA . ILE A 1 590 ? 21.978 -14.464 -13.744 1.00 97.69 590 ILE A CA 1
ATOM 4216 C C . ILE A 1 590 ? 20.472 -14.201 -13.882 1.00 97.69 590 ILE A C 1
ATOM 4218 O O . ILE A 1 590 ? 19.766 -14.997 -14.502 1.00 97.69 590 ILE A O 1
ATOM 4222 N N . GLY A 1 591 ? 20.003 -13.041 -13.419 1.00 96.88 591 GLY A N 1
ATOM 4223 C CA . GLY A 1 591 ? 18.609 -12.596 -13.509 1.00 96.88 591 GLY A CA 1
ATOM 4224 C C . GLY A 1 591 ? 18.015 -12.203 -12.154 1.00 96.88 591 GLY A C 1
ATOM 4225 O O . GLY A 1 591 ? 18.670 -12.320 -11.125 1.00 96.88 591 GLY A O 1
ATOM 4226 N N . ALA A 1 592 ? 16.755 -11.760 -12.163 1.00 95.81 592 ALA A N 1
ATOM 4227 C CA . ALA A 1 592 ? 16.025 -11.280 -10.981 1.00 95.81 592 ALA A CA 1
ATOM 4228 C C . ALA A 1 592 ? 15.757 -12.318 -9.889 1.00 95.81 592 ALA A C 1
ATOM 4230 O O . ALA A 1 592 ? 15.429 -11.951 -8.773 1.00 95.81 592 ALA A O 1
ATOM 4231 N N . TYR A 1 593 ? 15.918 -13.600 -10.194 1.00 93.75 593 TYR A N 1
ATOM 4232 C CA . TYR A 1 593 ? 15.783 -14.694 -9.231 1.00 93.75 593 TYR A CA 1
ATOM 4233 C C . TYR A 1 593 ? 17.152 -15.283 -8.868 1.00 93.75 593 TYR A C 1
ATOM 4235 O O . TYR A 1 593 ? 17.233 -16.434 -8.464 1.00 93.75 593 TYR A O 1
ATOM 4243 N N . GLY A 1 594 ? 18.230 -14.530 -9.093 1.00 88.62 594 GLY A N 1
ATOM 4244 C CA . GLY A 1 594 ? 19.562 -14.853 -8.600 1.00 88.62 594 GLY A CA 1
ATOM 4245 C C . GLY A 1 594 ? 19.914 -14.024 -7.366 1.00 88.62 594 GLY A C 1
ATOM 4246 O O . GLY A 1 594 ? 19.301 -12.998 -7.074 1.00 88.62 594 GLY A O 1
ATOM 4247 N N . GLY A 1 595 ? 20.943 -14.464 -6.660 1.00 89.75 595 GLY A N 1
ATOM 4248 C CA . GLY A 1 595 ? 21.485 -13.843 -5.465 1.00 89.75 595 GLY A CA 1
ATOM 4249 C C . GLY A 1 595 ? 20.692 -14.143 -4.190 1.00 89.75 595 GLY A C 1
ATOM 4250 O O . GLY A 1 595 ? 19.804 -14.994 -4.176 1.00 89.75 595 GLY A O 1
ATOM 4251 N N . PRO A 1 596 ? 21.003 -13.438 -3.088 1.00 83.38 596 PRO A N 1
ATOM 4252 C CA . PRO A 1 596 ? 20.394 -13.691 -1.783 1.00 83.38 596 PRO A CA 1
ATOM 4253 C C . PRO A 1 596 ? 18.864 -13.554 -1.774 1.00 83.38 596 PRO A C 1
ATOM 4255 O O . PRO A 1 596 ? 18.207 -14.255 -1.008 1.00 83.38 596 PRO A O 1
ATOM 4258 N N . GLY A 1 597 ? 18.307 -12.694 -2.635 1.00 78.06 597 GLY A N 1
ATOM 4259 C CA . GLY A 1 597 ? 16.869 -12.452 -2.779 1.00 78.06 597 GLY A CA 1
ATOM 4260 C C . GLY A 1 597 ? 16.110 -13.452 -3.663 1.00 78.06 597 GLY A C 1
ATOM 4261 O O . GLY A 1 597 ? 14.922 -13.263 -3.900 1.00 78.06 597 GLY A O 1
ATOM 4262 N N . ALA A 1 598 ? 16.748 -14.530 -4.139 1.00 77.31 598 ALA A N 1
ATOM 4263 C CA . ALA A 1 598 ? 16.171 -15.511 -5.072 1.00 77.31 598 ALA A CA 1
ATOM 4264 C C . ALA A 1 598 ? 14.946 -16.308 -4.560 1.00 77.31 598 ALA A C 1
ATOM 4266 O O . ALA A 1 598 ? 14.436 -17.178 -5.270 1.00 77.31 598 ALA A O 1
ATOM 4267 N N . THR A 1 599 ? 14.483 -16.074 -3.328 1.00 70.56 599 THR A N 1
ATOM 4268 C CA . THR A 1 599 ? 13.381 -16.823 -2.701 1.00 70.56 599 THR A CA 1
ATOM 4269 C C . THR A 1 599 ? 11.982 -16.319 -3.044 1.00 70.56 599 THR A C 1
ATOM 4271 O O . THR A 1 599 ? 11.028 -16.927 -2.558 1.00 70.56 599 THR A O 1
ATOM 4274 N N . TRP A 1 600 ? 11.852 -15.229 -3.809 1.00 64.56 600 TRP A N 1
ATOM 4275 C CA . TRP A 1 600 ? 10.548 -14.614 -4.073 1.00 64.56 600 TRP A CA 1
ATOM 4276 C C . TRP A 1 600 ? 9.574 -15.498 -4.898 1.00 64.56 600 TRP A C 1
ATOM 4278 O O . TRP A 1 600 ? 9.987 -16.395 -5.697 1.00 64.56 600 TRP A O 1
#

pLDDT: mean 91.24, std 12.74, range [30.91, 98.94]

Sequence (600 aa):
MRALPSLLLLALVACKDDAPPSDDSGEPVVIDEDGDGVAAEDDCDDGDAAVYPGAEELCDGVDRDCDGAVDEGTTLSAWTDGDADGYGDPANAVEVCALADGLVDNFADCNDADAAIFPGAEESCSGLDNDCDGLVDEGAALPWYVDADGDGFGDPDAVLQSCAQPSGTVDNGDDCDDGDASVSPAATADPCDTIDNDCDGLVDGPWGVPGGEHATLAAAVEAAPDGATVCVSPGTYAGPIDFGGKELVVRGIAGAEQTFIDGGGNGPVVAFVSGEGADAQLRGFTVTGGAAYEGAGVYMSGASPTLRDVIITGNRGENANSYVRGAGLYVYGGAPSLEDVLIHDNEAVSGDEVYGAGVYLYNSAPTLTDVTIANNRAEAYYVWSGGLYTALTELSAERLWVSGNTCVADSEVIGCGVGLNESSSGELDNLVSVGNVAEAGYTVYGNGLWLYNNTTPTITNATISNNDSTASQVYSSGITLYDAGSPRFVNVCITGNDASANNVYSGGFTTYSGSTPSLVYSNLRGNTDPQYSFADGSTPGSTVISVLPRFRDTSAADPLDWDLRLSNSSNMIDVGDPRIYDPDGSRSDIGAYGGPGATW